Protein AF-0000000080753995 (afdb_homodimer)

Sequence (628 aa):
MHALPASRSLFSRLRYKHLHMLVVLGSSQNLHRASQTLNMSQPAATRMLHEIEEMFGCELFERLPRGMRPTALGQELLLFAESALTRLDRCAEDLAARQQGGYGYLSIGTIMGAAPGLVMDSVAEIKALKPQLRIRIMGDTSDQVIQSLEQSRIDLAIARRNAITDSQRYAFELVGNERLLVVVRSGHPLAQRSQVDPLELVSAWPWILQPQTSPARMALDQALQRLALPAPADIIECNSVYSMQQLIQLTEAIMVLSESALRDYLRMGLVKALPVDLAGKMEPFGLLWRKDEPISREMELFIELIRRRATAAPMHALPASRSLFSRLRYKHLHMLVVLGSSQNLHRASQTLNMSQPAATRMLHEIEEMFGCELFERLPRGMRPTALGQELLLFAESALTRLDRCAEDLAARQQGGYGYLSIGTIMGAAPGLVMDSVAEIKALKPQLRIRIMGDTSDQVIQSLEQSRIDLAIARRNAITDSQRYAFELVGNERLLVVVRSGHPLAQRSQVDPLELVSAWPWILQPQTSPARMALDQALQRLALPAPADIIECNSVYSMQQLIQLTEAIMVLSESALRDYLRMGLVKALPVDLAGKMEPFGLLWRKDEPISREMELFIELIRRRATAAP

Secondary structure (DSSP, 8-state):
----HHHHHHHHH--HHHHHHHHHHHHH--HHHHHHHTT--HHHHHHHHHHHHHHHTS--EEEETTEEEE-HHHHHHHHHHHHHHHHHHHHHHHHHHHHTT---EEEEEE-GGGIIIIIHHHHHHHHHH-TT-EEEEEE--HHHHHHHHHTTS-SEEEE---SGGGSTTEEEEEEE---EEEEEETT-GGGG-S---HHHHHHHS-EEE--TTSHHHHHHHHHHHHTTPPPPSSEEEES-HHHHHHHHTTSS-EEEEEHHHHHHHHHTTSEEE-S-----PPPPEEEEEETTSPPPHHHHHHHHHHHHHHHH--/----HHHHHHHHH--HHHHHHHHHHHHH--HHHHHHHTT--HHHHHHHHHHHHHHHTS--EEEETTEEEE-HHHHHHHHHHHHHHHHHHHHHHHHHHHHTT---EEEEEE-GGGIIIIIHHHHHHHHHH-TT-EEEEEE--HHHHHHHHHTTS-SEEEE---SGGGSTTEEEEEEE---EEEEEETT-GGGG-S---HHHHHHHS-EEE--TTSHHHHHHHHHHHHTTPPPPSSEEEES-HHHHHHHHTTSS-EEEEEHHHHHHHHHTTSEEE-S-----PPPPEEEEEETTSPPPHHHHHHHHHHHHHHHH--

Radius of gyration: 25.36 Å; Cα contacts (8 Å, |Δi|>4): 1164; chains: 2; bounding box: 65×69×58 Å

InterPro domains:
  IPR000847 LysR, HTH, N-terminal domain [PF00126] (17-75)
  IPR000847 LysR, HTH, N-terminal domain [PR00039] (31-42)
  IPR000847 LysR, HTH, N-terminal domain [PR00039] (42-52)
  IPR000847 LysR, HTH, N-terminal domain [PR00039] (52-63)
  IPR000847 LysR, HTH, N-terminal domain [PS50931] (14-71)
  IPR005119 LysR, substrate-binding [PF03466] (103-310)
  IPR036388 Winged helix-like DNA-binding domain superfamily [G3DSA:1.10.10.10] (14-100)
  IPR036390 Winged helix DNA-binding domain superfamily [SSF46785] (13-122)
  IPR050950 HTH-type LysR transcriptional regulators [PTHR30419] (13-311)

Solvent-accessible surface area (backbone atoms only — not comparable to full-atom values): 32456 Å² total; per-residue (Å²): 135,80,73,57,69,66,57,58,53,35,60,74,64,60,48,69,67,55,33,49,49,44,42,42,28,58,73,55,25,17,58,62,57,24,10,56,73,66,73,42,53,51,68,56,40,51,48,49,50,49,50,51,21,56,64,70,71,42,74,32,57,36,84,29,99,88,30,29,21,38,24,24,62,19,45,55,47,30,50,49,25,44,27,48,50,38,45,47,52,46,48,52,50,26,48,53,28,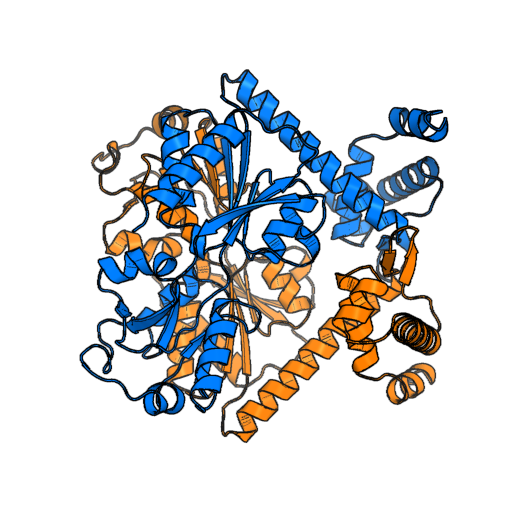38,74,73,70,23,72,24,69,48,33,38,20,28,24,64,63,50,31,52,73,47,46,41,46,38,50,39,50,49,39,72,76,36,58,42,33,33,38,36,40,42,62,40,54,39,68,57,31,51,51,33,43,73,39,47,67,26,64,36,28,38,31,47,84,48,81,76,56,65,38,90,57,38,42,76,42,85,52,48,68,56,53,50,37,41,31,31,20,49,88,33,86,65,59,77,49,84,70,71,59,69,65,50,55,30,71,73,34,39,32,42,36,46,47,74,85,35,61,70,32,43,18,33,52,51,31,31,55,74,67,71,44,71,75,60,72,22,40,36,32,32,72,28,71,62,58,46,60,56,37,34,69,64,40,79,28,37,34,64,46,36,46,50,69,38,44,68,42,48,74,70,51,51,32,35,75,51,82,60,85,51,50,36,76,46,79,51,29,18,44,35,35,56,60,91,50,87,76,50,71,67,54,51,52,50,52,50,45,41,52,56,46,44,70,63,54,130,136,80,72,58,70,67,56,59,55,35,60,74,65,60,47,69,67,55,33,50,50,43,40,43,28,59,73,55,25,18,59,63,58,24,9,58,76,67,72,41,53,52,69,54,41,52,50,49,50,50,50,53,21,57,65,70,70,42,73,34,56,35,82,28,98,88,29,31,20,40,24,24,62,19,44,55,48,30,50,49,24,44,27,50,50,40,45,48,51,46,46,52,48,25,48,53,27,38,73,73,69,23,72,23,69,49,32,37,21,29,23,62,61,50,31,51,72,47,47,40,48,38,50,38,50,49,36,70,78,35,64,37,35,33,36,37,41,42,62,41,54,40,70,58,30,51,49,32,44,73,40,47,68,25,65,36,29,38,31,48,84,48,80,74,57,65,36,89,58,38,44,75,43,84,51,46,68,56,52,51,38,41,30,31,20,49,87,33,84,65,59,77,48,84,71,71,60,69,64,52,54,30,70,74,35,38,33,41,36,45,48,75,87,35,63,71,34,44,20,33,53,50,33,31,54,75,67,72,42,70,76,60,72,22,40,37,34,34,71,29,70,59,58,46,60,55,37,34,69,66,40,79,28,38,35,64,45,36,47,50,68,38,43,68,42,48,75,69,50,50,32,34,75,49,81,57,87,52,51,37,76,44,77,51,29,18,43,34,36,57,59,91,49,87,76,50,72,67,53,50,52,50,52,51,45,41,51,54,48,44,70,64,55,129

Nearest PDB structures (foldseek):
  6g4r-assembly1_B  TM=5.520E-01  e=4.121E-21  Corynebacterium glutamicum
  7d98-assembly1_Q  TM=5.467E-01  e=5.139E-19  Cupriavidus necator
  7dwo-assembly1_A  TM=5.765E-01  e=1.300E-18  Aliivibrio fischeri ES114
  7dwn-assembly1_D  TM=5.979E-01  e=6.908E-18  Aliivibrio fischeri ES114
  6g1b-assembly1_B-2  TM=5.092E-01  e=1.094E-19  Corynebacterium glutamicum

Structure (mmCIF, N/CA/C/O backbone):
data_AF-0000000080753995-model_v1
#
loop_
_entity.id
_entity.type
_entity.pdbx_description
1 polymer 'Transcriptional regulator, LysR family'
#
loop_
_atom_site.group_PDB
_atom_site.id
_atom_site.type_symbol
_atom_site.label_atom_id
_atom_site.label_alt_id
_atom_site.label_comp_id
_atom_site.label_asym_id
_atom_site.label_entity_id
_atom_site.label_seq_id
_atom_site.pdbx_PDB_ins_code
_atom_site.Cartn_x
_atom_site.Cartn_y
_atom_site.Cartn_z
_atom_site.occupancy
_atom_site.B_iso_or_equiv
_atom_site.auth_seq_id
_atom_site.auth_comp_id
_atom_site.auth_asym_id
_atom_site.auth_atom_id
_atom_site.pdbx_PDB_model_num
ATOM 1 N N . MET A 1 1 ? 22.145 40.617 -2.005 1 24.25 1 MET A N 1
ATOM 2 C CA . MET A 1 1 ? 20.91 39.943 -1.615 1 24.25 1 MET A CA 1
ATOM 3 C C . MET A 1 1 ? 20.978 39.479 -0.164 1 24.25 1 MET A C 1
ATOM 5 O O . MET A 1 1 ? 21.768 38.594 0.173 1 24.25 1 MET A O 1
ATOM 9 N N . HIS A 1 2 ? 20.788 40.324 0.88 1 28.3 2 HIS A N 1
ATOM 10 C CA . HIS A 1 2 ? 20.969 40.323 2.327 1 28.3 2 HIS A CA 1
ATOM 11 C C . HIS A 1 2 ? 20.214 39.168 2.976 1 28.3 2 HIS A C 1
ATOM 13 O O . HIS A 1 2 ? 19.006 39.021 2.777 1 28.3 2 HIS A O 1
ATOM 19 N N . ALA A 1 3 ? 20.824 38.071 3.024 1 38.4 3 ALA A N 1
ATOM 20 C CA . ALA A 1 3 ? 20.421 36.944 3.861 1 38.4 3 ALA A CA 1
ATOM 21 C C . ALA A 1 3 ? 19.763 37.426 5.15 1 38.4 3 ALA A C 1
ATOM 23 O O . ALA A 1 3 ? 20.378 38.153 5.935 1 38.4 3 ALA A O 1
ATOM 24 N N . LEU A 1 4 ? 18.433 37.679 5.171 1 39 4 LEU A N 1
ATOM 25 C CA . LEU A 1 4 ? 17.76 38.358 6.273 1 39 4 LEU A CA 1
ATOM 26 C C . LEU A 1 4 ? 18.343 37.928 7.615 1 39 4 LEU A C 1
ATOM 28 O O . LEU A 1 4 ? 18.64 36.748 7.818 1 39 4 LEU A O 1
ATOM 32 N N . PRO A 1 5 ? 18.863 38.685 8.414 1 43.65 5 PRO A N 1
ATOM 33 C CA . PRO A 1 5 ? 19.402 38.532 9.767 1 43.65 5 PRO A CA 1
ATOM 34 C C . PRO A 1 5 ? 18.65 37.486 10.587 1 43.65 5 PRO A C 1
ATOM 36 O O . PRO A 1 5 ? 19.257 36.772 11.389 1 43.65 5 PRO A O 1
ATOM 39 N N . ALA A 1 6 ? 17.395 37.382 10.417 1 48.39 6 ALA A N 1
ATOM 40 C CA . ALA A 1 6 ? 16.477 36.485 11.115 1 48.39 6 ALA A CA 1
ATOM 41 C C . ALA A 1 6 ? 16.743 35.03 10.741 1 48.39 6 ALA A C 1
ATOM 43 O O . ALA A 1 6 ? 16.637 34.137 11.585 1 48.39 6 ALA A O 1
ATOM 44 N N . SER A 1 7 ? 17.235 34.776 9.618 1 50.02 7 SER A N 1
ATOM 45 C CA . SER A 1 7 ? 17.529 33.429 9.142 1 50.02 7 SER A CA 1
ATOM 46 C C . SER A 1 7 ? 18.752 32.849 9.845 1 50.02 7 SER A C 1
ATOM 48 O O . SER A 1 7 ? 18.773 31.666 10.192 1 50.02 7 SER A O 1
ATOM 50 N N . ARG A 1 8 ? 19.858 33.717 10.064 1 48.07 8 ARG A N 1
ATOM 51 C CA . ARG A 1 8 ? 21.071 33.25 10.728 1 48.07 8 ARG A CA 1
ATOM 52 C C . ARG A 1 8 ? 20.787 32.857 12.174 1 48.07 8 ARG A C 1
ATOM 54 O O . ARG A 1 8 ? 21.329 31.868 12.672 1 48.07 8 ARG A O 1
ATOM 61 N N . SER A 1 9 ? 19.973 33.756 12.784 1 52.81 9 SER A N 1
ATOM 62 C CA . SER A 1 9 ? 19.611 33.452 14.165 1 52.81 9 SER A CA 1
ATOM 63 C C . SER A 1 9 ? 18.803 32.161 14.252 1 52.81 9 SER A C 1
ATOM 65 O O . SER A 1 9 ? 19.031 31.339 15.142 1 52.81 9 SER A O 1
ATOM 67 N N . LEU A 1 10 ? 18.019 31.977 13.243 1 58.96 10 LEU A N 1
ATOM 68 C CA . LEU A 1 10 ? 17.237 30.748 13.183 1 58.96 10 LEU A CA 1
A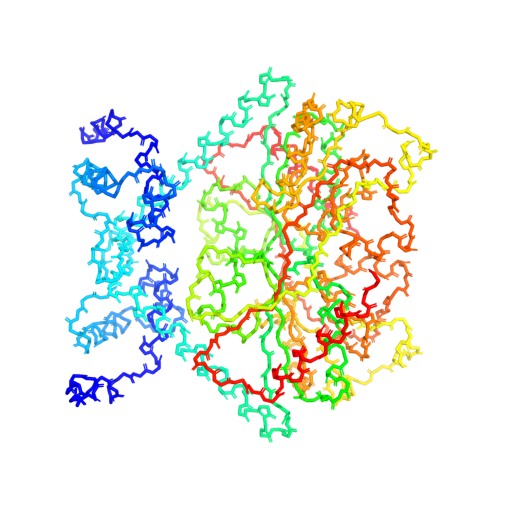TOM 69 C C . LEU A 1 10 ? 18.145 29.533 13.026 1 58.96 10 LEU A C 1
ATOM 71 O O . LEU A 1 10 ? 17.92 28.499 13.659 1 58.96 10 LEU A O 1
ATOM 75 N N . PHE A 1 11 ? 19.147 29.801 12.23 1 55.07 11 PHE A N 1
ATOM 76 C CA . PHE A 1 11 ? 20.061 28.705 11.933 1 55.07 11 PHE A CA 1
ATOM 77 C C . PHE A 1 11 ? 20.809 28.269 13.187 1 55.07 11 PHE A C 1
ATOM 79 O O . PHE A 1 11 ? 21.095 27.083 13.365 1 55.07 11 PHE A O 1
ATOM 86 N N . SER A 1 12 ? 21.077 29.243 14.063 1 58.72 12 SER A N 1
ATOM 87 C CA . SER A 1 12 ? 21.868 28.91 15.244 1 58.72 12 SER A CA 1
ATOM 88 C C . SER A 1 12 ? 20.992 28.338 16.353 1 58.72 12 SER A C 1
ATOM 90 O O . SER A 1 12 ? 21.477 27.608 17.22 1 58.72 12 SER A O 1
ATOM 92 N N . ARG A 1 13 ? 19.771 28.583 16.252 1 67.6 13 ARG A N 1
ATOM 93 C CA . ARG A 1 13 ? 18.912 28.226 17.377 1 67.6 13 ARG A CA 1
ATOM 94 C C . ARG A 1 13 ? 18.085 26.984 17.062 1 67.6 13 ARG A C 1
ATOM 96 O O . ARG A 1 13 ? 17.689 26.249 17.969 1 67.6 13 ARG A O 1
ATOM 103 N N . LEU A 1 14 ? 17.899 26.824 15.784 1 73.43 14 LEU A N 1
ATOM 104 C CA . LEU A 1 14 ? 17.049 25.702 15.4 1 73.43 14 LEU A CA 1
ATOM 105 C C . LEU A 1 14 ? 17.808 24.384 15.506 1 73.43 14 LEU A C 1
ATOM 107 O O . LEU A 1 14 ? 18.903 24.247 14.955 1 73.43 14 LEU A O 1
ATOM 111 N N . ARG A 1 15 ? 17.274 23.478 16.402 1 76.29 15 ARG A N 1
ATOM 112 C CA . ARG A 1 15 ? 17.848 22.149 16.591 1 76.29 15 ARG A CA 1
ATOM 113 C C . ARG A 1 15 ? 16.977 21.079 15.943 1 76.29 15 ARG A C 1
ATOM 115 O O . ARG A 1 15 ? 15.782 21.291 15.725 1 76.29 15 ARG A O 1
ATOM 122 N N . TYR A 1 16 ? 17.546 19.985 15.632 1 78.62 16 TYR A N 1
ATOM 123 C CA . TYR A 1 16 ? 16.833 18.891 14.983 1 78.62 16 TYR A CA 1
ATOM 124 C C . TYR A 1 16 ? 15.695 18.384 15.86 1 78.62 16 TYR A C 1
ATOM 126 O O . TYR A 1 16 ? 14.652 17.963 15.354 1 78.62 16 TYR A O 1
ATOM 134 N N . LYS A 1 17 ? 15.905 18.465 17.145 1 81.84 17 LYS A N 1
ATOM 135 C CA . LYS A 1 17 ? 14.846 18.043 18.057 1 81.84 17 LYS A CA 1
ATOM 136 C C . LYS A 1 17 ? 13.599 18.906 17.888 1 81.84 17 LYS A C 1
ATOM 138 O O . LYS A 1 17 ? 12.478 18.435 18.093 1 81.84 17 LYS A O 1
ATOM 143 N N . HIS A 1 18 ? 13.822 20.204 17.508 1 83.32 18 HIS A N 1
ATOM 144 C CA . HIS A 1 18 ? 12.695 21.085 17.224 1 83.32 18 HIS A CA 1
ATOM 145 C C . HIS A 1 18 ? 11.898 20.589 16.022 1 83.32 18 HIS A C 1
ATOM 147 O O . HIS A 1 18 ? 10.665 20.557 16.059 1 83.32 18 HIS A O 1
ATOM 153 N N . LEU A 1 19 ? 12.669 20.207 15.005 1 82.32 19 LEU A N 1
ATOM 154 C CA . LEU A 1 19 ? 12.029 19.715 13.79 1 82.32 19 LEU A CA 1
ATOM 155 C C . LEU A 1 19 ? 11.298 18.403 14.054 1 82.32 19 LEU A C 1
ATOM 157 O O . LEU A 1 19 ? 10.189 18.195 13.557 1 82.32 19 LEU A O 1
ATOM 161 N N . HIS A 1 20 ? 11.949 17.577 14.81 1 85.6 20 HIS A N 1
ATOM 162 C CA . HIS A 1 20 ? 11.313 16.321 15.195 1 85.6 20 HIS A CA 1
ATOM 163 C C . HIS A 1 20 ? 10.015 16.571 15.954 1 85.6 20 HIS A C 1
ATOM 165 O O . HIS A 1 20 ? 9.01 15.899 15.712 1 85.6 20 HIS A O 1
ATOM 171 N N . MET A 1 21 ? 10.039 17.477 16.853 1 86.27 21 MET A N 1
ATOM 172 C CA . MET A 1 21 ? 8.852 17.838 17.624 1 86.27 21 MET A CA 1
ATOM 173 C C . MET A 1 21 ? 7.724 18.292 16.704 1 86.27 21 MET A C 1
ATOM 175 O O . MET A 1 21 ? 6.572 17.894 16.884 1 86.27 21 MET A O 1
ATOM 179 N N . LEU A 1 22 ? 8.053 19.083 15.746 1 86.48 22 LEU A N 1
ATOM 180 C CA . LEU A 1 22 ? 7.058 19.598 14.812 1 86.48 22 LEU A CA 1
ATOM 181 C C . LEU A 1 22 ? 6.413 18.464 14.023 1 86.48 22 LEU A C 1
ATOM 183 O O . LEU A 1 22 ? 5.19 18.426 13.868 1 86.48 22 LEU A O 1
ATOM 187 N N . VAL A 1 23 ? 7.229 17.577 13.572 1 84.86 23 VAL A N 1
ATOM 188 C CA . VAL A 1 23 ? 6.733 16.487 12.738 1 84.86 23 VAL A CA 1
ATOM 189 C C . VAL A 1 23 ? 5.852 15.559 13.572 1 84.86 23 VAL A C 1
ATOM 191 O O . VAL A 1 23 ? 4.771 15.16 13.133 1 84.86 23 VAL A O 1
ATOM 194 N N . VAL A 1 24 ? 6.284 15.245 14.764 1 84.02 24 VAL A N 1
ATOM 195 C CA . VAL A 1 24 ? 5.521 14.375 15.653 1 84.02 24 VAL A CA 1
ATOM 196 C C . VAL A 1 24 ? 4.202 15.046 16.028 1 84.02 24 VAL A C 1
ATOM 198 O O . VAL A 1 24 ? 3.147 14.407 16.015 1 84.02 24 VAL A O 1
ATOM 201 N N . LEU A 1 25 ? 4.33 16.284 16.338 1 85.41 25 LEU A N 1
ATOM 202 C CA . LEU A 1 25 ? 3.128 17.026 16.702 1 85.41 25 LEU A CA 1
ATOM 203 C C . LEU A 1 25 ? 2.183 17.15 15.511 1 85.41 25 LEU A C 1
ATOM 205 O O . LEU A 1 25 ? 0.964 17.057 15.669 1 85.41 25 LEU A O 1
ATOM 209 N N . GLY A 1 26 ? 2.741 17.356 14.363 1 81.75 26 GLY A N 1
ATOM 210 C CA . GLY A 1 26 ? 1.926 17.43 13.161 1 81.75 26 GLY A CA 1
ATOM 211 C C . GLY A 1 26 ? 1.157 16.152 12.882 1 81.75 26 GLY A C 1
ATOM 212 O O . GLY A 1 26 ? -0 16.198 12.46 1 81.75 26 GLY A O 1
ATOM 213 N N . SER A 1 27 ? 1.79 15.137 13.111 1 74.13 27 SER A N 1
ATOM 214 C CA . SER A 1 27 ? 1.193 13.828 12.862 1 74.13 27 SER A CA 1
ATOM 215 C C . SER A 1 27 ? 0.197 13.458 13.956 1 74.13 27 SER A C 1
ATOM 217 O O . SER A 1 27 ? -0.879 12.928 13.67 1 74.13 27 SER A O 1
ATOM 219 N N . SER A 1 28 ? 0.55 13.746 15.221 1 73.19 28 SER A N 1
ATOM 220 C CA . SER A 1 28 ? -0.273 13.343 16.356 1 73.19 28 SER A CA 1
ATOM 221 C C . SER A 1 28 ? -1.378 14.359 16.626 1 73.19 28 SER A C 1
ATOM 223 O O . SER A 1 28 ? -2.389 14.033 17.252 1 73.19 28 SER A O 1
ATOM 225 N N . GLN A 1 29 ? -1.123 15.541 16.266 1 76.86 29 GLN A N 1
ATOM 226 C CA . GLN A 1 29 ? -2.003 16.682 16.493 1 76.86 29 GLN A CA 1
ATOM 227 C C . GLN A 1 29 ? -2.418 16.773 17.959 1 76.86 29 GLN A C 1
ATOM 229 O O . GLN A 1 29 ? -3.544 17.17 18.267 1 76.86 29 GLN A O 1
ATOM 234 N N . ASN A 1 30 ? -1.661 16.243 18.759 1 79.97 30 ASN A N 1
ATOM 235 C CA . ASN A 1 30 ? -1.856 16.206 20.204 1 79.97 30 ASN A CA 1
ATOM 236 C C . ASN A 1 30 ? -0.53 16.317 20.951 1 79.97 30 ASN A C 1
ATOM 238 O O . ASN A 1 30 ? 0.344 15.461 20.804 1 79.97 30 ASN A O 1
ATOM 242 N N . LEU A 1 31 ? -0.505 17.366 21.789 1 85.44 31 LEU A N 1
ATOM 243 C CA . LEU A 1 31 ? 0.759 17.664 22.454 1 85.44 31 LEU A CA 1
ATOM 244 C C . LEU A 1 31 ? 1.121 16.566 23.449 1 85.44 31 LEU A C 1
ATOM 246 O O . LEU A 1 31 ? 2.298 16.24 23.619 1 85.44 31 LEU A O 1
ATOM 250 N N . HIS A 1 32 ? 0.055 16.039 24.062 1 82.56 32 HIS A N 1
ATOM 251 C CA . HIS A 1 32 ? 0.327 14.965 25.012 1 82.56 32 HIS A CA 1
ATOM 252 C C . HIS A 1 32 ? 0.861 13.725 24.303 1 82.56 32 HIS A C 1
ATOM 254 O O . HIS A 1 32 ? 1.841 13.124 24.749 1 82.56 32 HIS A O 1
ATOM 260 N N . ARG A 1 33 ? 0.248 13.448 23.253 1 79.62 33 ARG A N 1
ATOM 261 C CA . ARG A 1 33 ? 0.696 12.298 22.474 1 79.62 33 ARG A CA 1
ATOM 262 C C . ARG A 1 33 ? 2.092 12.533 21.905 1 79.62 33 ARG A C 1
ATOM 264 O O . ARG A 1 33 ? 2.921 11.621 21.885 1 79.62 33 ARG A O 1
ATOM 271 N N . ALA A 1 34 ? 2.273 13.71 21.426 1 84.68 34 ALA A N 1
ATOM 272 C CA . ALA A 1 34 ? 3.59 14.067 20.903 1 84.68 34 ALA A CA 1
ATOM 273 C C . ALA A 1 34 ? 4.661 13.942 21.982 1 84.68 34 ALA A C 1
ATOM 275 O O . ALA A 1 34 ? 5.758 13.441 21.722 1 84.68 34 ALA A O 1
ATOM 276 N N . SER A 1 35 ? 4.332 14.398 23.161 1 88.26 35 SER A N 1
ATOM 277 C CA . SER A 1 35 ? 5.288 14.33 24.261 1 88.26 35 SER A CA 1
ATOM 278 C C . SER A 1 35 ? 5.635 12.885 24.604 1 88.26 35 SER A C 1
ATOM 280 O O . SER A 1 35 ? 6.794 12.567 24.878 1 88.26 35 SER A O 1
ATOM 282 N N . GLN A 1 36 ? 4.66 12.021 24.499 1 79.86 36 GLN A N 1
ATOM 283 C CA . GLN A 1 36 ? 4.89 10.604 24.762 1 79.86 36 GLN A CA 1
ATOM 284 C C . GLN A 1 36 ? 5.801 9.989 23.704 1 79.86 36 GLN A C 1
ATOM 286 O O . GLN A 1 36 ? 6.74 9.261 24.033 1 79.86 36 GLN A O 1
ATOM 291 N N . THR A 1 37 ? 5.527 10.418 22.514 1 76 37 THR A N 1
ATOM 292 C CA . THR A 1 37 ? 6.309 9.898 21.398 1 76 37 THR A CA 1
ATOM 293 C C . THR A 1 37 ? 7.759 10.366 21.489 1 76 37 THR A C 1
ATOM 295 O O . THR A 1 37 ? 8.679 9.628 21.132 1 76 37 THR A O 1
ATOM 298 N N . LEU A 1 38 ? 7.923 11.545 22.027 1 80.85 38 LEU A N 1
ATOM 299 C CA . LEU A 1 38 ? 9.248 12.15 22.099 1 80.85 38 LEU A CA 1
ATOM 300 C C . LEU A 1 38 ? 9.905 11.862 23.444 1 80.85 38 LEU A C 1
ATOM 302 O O . LEU A 1 38 ? 11.003 12.351 23.721 1 80.85 38 LEU A O 1
ATOM 306 N N . ASN A 1 39 ? 9.173 11.05 24.274 1 81.72 39 ASN A N 1
ATOM 307 C CA . ASN A 1 39 ? 9.673 10.711 25.602 1 81.72 39 ASN A CA 1
ATOM 308 C C . ASN A 1 39 ? 10.014 11.96 26.408 1 81.72 39 ASN A C 1
ATOM 310 O O . ASN A 1 39 ? 11.107 12.064 26.968 1 81.72 39 ASN A O 1
ATOM 314 N N . MET A 1 40 ? 9.163 12.892 26.365 1 85.59 40 MET A N 1
ATOM 315 C CA . MET A 1 40 ? 9.281 14.122 27.144 1 85.59 40 MET A CA 1
ATOM 316 C C . MET A 1 40 ? 7.987 14.416 27.896 1 85.59 40 MET A C 1
ATOM 318 O O . MET A 1 40 ? 6.932 13.874 27.56 1 85.59 40 MET A O 1
ATO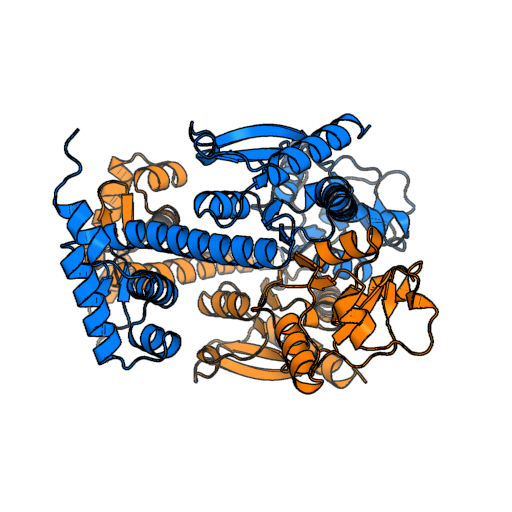M 322 N N . SER A 1 41 ? 8.165 15.113 29.03 1 88.08 41 SER A N 1
ATOM 323 C CA . SER A 1 41 ? 6.965 15.555 29.732 1 88.08 41 SER A CA 1
ATOM 324 C C . SER A 1 41 ? 6.164 16.544 28.89 1 88.08 41 SER A C 1
ATOM 326 O O . SER A 1 41 ? 6.712 17.193 27.997 1 88.08 41 SER A O 1
ATOM 328 N N . GLN A 1 42 ? 4.937 16.558 29.183 1 87.98 42 GLN A N 1
ATOM 329 C CA . GLN A 1 42 ? 4.072 17.464 28.434 1 87.98 42 GLN A CA 1
ATOM 330 C C . GLN A 1 42 ? 4.499 18.916 28.626 1 87.98 42 GLN A C 1
ATOM 332 O O . GLN A 1 42 ? 4.534 19.69 27.667 1 87.98 42 GLN A O 1
ATOM 337 N N . PRO A 1 43 ? 4.935 19.385 29.822 1 90.49 43 PRO A N 1
ATOM 338 C CA . PRO A 1 43 ? 5.427 20.758 29.954 1 90.49 43 PRO A CA 1
ATOM 339 C C . PRO A 1 43 ? 6.685 21.016 29.127 1 90.49 43 PRO A C 1
ATOM 341 O O . PRO A 1 43 ? 6.842 22.099 28.559 1 90.49 43 PRO A O 1
ATOM 344 N N . ALA A 1 44 ? 7.513 20.024 29.069 1 89.96 44 ALA A N 1
ATOM 345 C CA . ALA A 1 44 ? 8.725 20.147 28.262 1 89.96 44 ALA A CA 1
ATOM 346 C C . ALA A 1 44 ? 8.385 20.285 26.781 1 89.96 44 ALA A C 1
ATOM 348 O O . ALA A 1 44 ? 8.988 21.095 26.072 1 89.96 44 ALA A O 1
ATOM 349 N N . ALA A 1 45 ? 7.431 19.464 26.368 1 90.62 45 ALA A N 1
ATOM 350 C CA . ALA A 1 45 ? 6.982 19.543 24.98 1 90.62 45 ALA A CA 1
ATOM 351 C C . ALA A 1 45 ? 6.35 20.9 24.685 1 90.62 45 ALA A C 1
ATOM 353 O O . ALA A 1 45 ? 6.557 21.468 23.61 1 90.62 45 ALA A O 1
ATOM 354 N N . THR A 1 46 ? 5.584 21.413 25.615 1 90.34 46 THR A N 1
ATOM 355 C CA . THR A 1 46 ? 4.946 22.716 25.467 1 90.34 46 THR A CA 1
ATOM 356 C C . THR A 1 46 ? 5.992 23.822 25.367 1 90.34 46 THR A C 1
ATOM 358 O O . THR A 1 46 ? 5.888 24.707 24.514 1 90.34 46 THR A O 1
ATOM 361 N N . ARG A 1 47 ? 6.966 23.724 26.201 1 90.93 47 ARG A N 1
ATOM 362 C CA . ARG A 1 47 ? 8.046 24.706 26.194 1 90.93 47 ARG A CA 1
ATOM 363 C C . ARG A 1 47 ? 8.808 24.672 24.873 1 90.93 47 ARG A C 1
ATOM 365 O O . ARG A 1 47 ? 9.18 25.719 24.338 1 90.93 47 ARG A O 1
ATOM 372 N N . MET A 1 48 ? 9.053 23.499 24.458 1 89.74 48 MET A N 1
ATOM 373 C CA . MET A 1 48 ? 9.781 23.343 23.202 1 89.74 48 MET A CA 1
ATOM 374 C C . MET A 1 48 ? 8.996 23.942 22.04 1 89.74 48 MET A C 1
ATOM 376 O O . MET A 1 48 ? 9.569 24.608 21.176 1 89.74 48 MET A O 1
ATOM 380 N N . LEU A 1 49 ? 7.765 23.638 22.04 1 90.73 49 LEU A N 1
ATOM 381 C CA . LEU A 1 49 ? 6.931 24.211 20.99 1 90.73 49 LEU A CA 1
ATOM 382 C C . LEU A 1 49 ? 6.966 25.734 21.038 1 90.73 49 LEU A C 1
ATOM 384 O O . LEU A 1 49 ? 7.071 26.39 19.999 1 90.73 49 LEU A O 1
ATOM 388 N N . HIS A 1 50 ? 6.88 26.29 22.185 1 90.17 50 HIS A N 1
ATOM 389 C CA . HIS A 1 50 ? 6.932 27.738 22.348 1 90.17 50 HIS A CA 1
ATOM 390 C C . HIS A 1 50 ? 8.269 28.298 21.875 1 90.17 50 HIS A C 1
ATOM 392 O O . HIS A 1 50 ? 8.317 29.364 21.257 1 90.17 50 HIS A O 1
ATOM 398 N N . GLU A 1 51 ? 9.29 27.586 22.208 1 86.27 51 GLU A N 1
ATOM 399 C CA . GLU A 1 51 ? 10.622 27.981 21.759 1 86.27 51 GLU A CA 1
ATOM 400 C C . GLU A 1 51 ? 10.696 28.041 20.236 1 86.27 51 GLU A C 1
ATOM 402 O O . GLU A 1 51 ? 11.253 28.985 19.673 1 86.27 51 GLU A O 1
ATOM 407 N N . ILE A 1 52 ? 10.184 27.048 19.596 1 86.52 52 ILE A N 1
ATOM 408 C CA . ILE A 1 52 ? 10.188 26.986 18.139 1 86.52 52 ILE A CA 1
ATOM 409 C C . ILE A 1 52 ? 9.374 28.146 17.571 1 86.52 52 ILE A C 1
ATOM 411 O O . ILE A 1 52 ? 9.813 28.822 16.636 1 86.52 52 ILE A O 1
ATOM 415 N N . GLU A 1 53 ? 8.218 28.317 18.181 1 87.65 53 GLU A N 1
ATOM 416 C CA . GLU A 1 53 ? 7.344 29.388 17.713 1 87.65 53 GLU A CA 1
ATOM 417 C C . GLU A 1 53 ? 7.991 30.756 17.913 1 87.65 53 GLU A C 1
ATOM 419 O O . GLU A 1 53 ? 7.863 31.639 17.062 1 87.65 53 GLU A O 1
ATOM 424 N N . GLU A 1 54 ? 8.718 30.912 18.945 1 82.61 54 GLU A N 1
ATOM 425 C CA . GLU A 1 54 ? 9.45 32.147 19.207 1 82.61 54 GLU A CA 1
ATOM 426 C C . GLU A 1 54 ? 10.56 32.358 18.181 1 82.61 54 GLU A C 1
ATOM 428 O O . GLU A 1 54 ? 10.789 33.482 17.729 1 82.61 54 GLU A O 1
ATOM 433 N N . MET A 1 55 ? 11.224 31.329 17.867 1 78.55 55 MET A N 1
ATOM 434 C CA . MET A 1 55 ? 12.319 31.402 16.904 1 78.55 55 MET A CA 1
ATOM 435 C C . MET A 1 55 ? 11.815 31.866 15.541 1 78.55 55 MET A C 1
ATOM 437 O O . MET A 1 55 ? 12.495 32.626 14.85 1 78.55 55 MET A O 1
ATOM 441 N N . PHE A 1 56 ? 10.657 31.388 15.252 1 77.48 56 PHE A N 1
ATOM 442 C CA . PHE A 1 56 ? 10.115 31.703 13.935 1 77.48 56 PHE A CA 1
ATOM 443 C C . PHE A 1 56 ? 9.195 32.915 14.003 1 77.48 56 PHE A C 1
ATOM 445 O O . PHE A 1 56 ? 8.778 33.444 12.971 1 77.48 56 PHE A O 1
ATOM 452 N N . GLY A 1 57 ? 8.907 33.345 15.226 1 76.83 57 GLY A N 1
ATOM 453 C CA . GLY A 1 57 ? 8.112 34.543 15.449 1 76.83 57 GLY A CA 1
ATOM 454 C C . GLY A 1 57 ? 6.646 34.359 15.103 1 76.83 57 GLY A C 1
ATOM 455 O O . GLY A 1 57 ? 5.973 35.312 14.705 1 76.83 57 GLY A O 1
ATOM 456 N N . CYS A 1 58 ? 6.238 33.127 15.068 1 78.18 58 CYS A N 1
ATOM 457 C CA . CYS A 1 58 ? 4.842 32.863 14.737 1 78.18 58 CYS A CA 1
ATOM 458 C C . CYS A 1 58 ? 4.333 31.626 15.467 1 78.18 58 CYS A C 1
ATOM 460 O O . CYS A 1 58 ? 5.124 30.794 15.915 1 78.18 58 CYS A O 1
ATOM 462 N N . GLU A 1 59 ? 3.06 31.558 15.644 1 85.28 59 GLU A N 1
ATOM 463 C CA . GLU A 1 59 ? 2.424 30.348 16.157 1 85.28 59 GLU A CA 1
ATOM 464 C C . GLU A 1 59 ? 2.338 29.271 15.08 1 85.28 59 GLU A C 1
ATOM 466 O O . GLU A 1 59 ? 1.875 29.532 13.968 1 85.28 59 GLU A O 1
ATOM 471 N N . LEU A 1 60 ? 2.843 28.104 15.484 1 85.77 60 LEU A N 1
ATOM 472 C CA . LEU A 1 60 ? 2.915 27.026 14.504 1 85.77 60 LEU A CA 1
ATOM 473 C C . LEU A 1 60 ? 1.726 26.082 14.646 1 85.77 60 LEU A C 1
ATOM 475 O O . LEU A 1 60 ? 1.374 25.373 13.7 1 85.77 60 LEU A O 1
ATOM 479 N N . PHE A 1 61 ? 1.258 26.04 15.952 1 88.33 61 PHE A N 1
ATOM 480 C CA . PHE A 1 61 ? 0.117 25.174 16.226 1 88.33 61 PHE A CA 1
ATOM 481 C C . PHE A 1 61 ? -0.972 25.933 16.973 1 88.33 61 PHE A C 1
ATOM 483 O O . PHE A 1 61 ? -0.679 26.743 17.855 1 88.33 61 PHE A O 1
ATOM 490 N N . GLU A 1 62 ? -2.11 25.711 16.574 1 82.68 62 GLU A N 1
ATOM 491 C CA . GLU A 1 62 ? -3.25 26.264 17.299 1 82.68 62 GLU A CA 1
ATOM 492 C C . GLU A 1 62 ? -3.839 25.24 18.265 1 82.68 62 GLU A C 1
ATOM 494 O O . GLU A 1 62 ? -3.932 24.054 17.941 1 82.68 62 GLU A O 1
ATOM 499 N N . ARG A 1 63 ? -4.083 25.685 19.475 1 77.93 63 ARG A N 1
ATOM 500 C CA . ARG A 1 63 ? -4.633 24.815 20.51 1 77.93 63 ARG A CA 1
ATOM 501 C C . ARG A 1 63 ? -6.139 24.646 20.34 1 77.93 63 ARG A C 1
ATOM 503 O O . ARG A 1 63 ? -6.859 25.625 20.133 1 77.93 63 ARG A O 1
ATOM 510 N N . LEU A 1 64 ? -6.547 23.443 20.172 1 72.36 64 LEU A N 1
ATOM 511 C CA . LEU A 1 64 ? -7.956 23.073 20.084 1 72.36 64 LEU A CA 1
ATOM 512 C C . LEU A 1 64 ? -8.401 22.33 21.339 1 72.36 64 LEU A C 1
ATOM 514 O O . LEU A 1 64 ? -7.567 21.882 22.13 1 72.36 64 LEU A O 1
ATOM 518 N N . PRO A 1 65 ? -9.733 22.302 21.66 1 63.47 65 PRO A N 1
ATOM 519 C CA . PRO A 1 65 ? -10.184 21.603 22.865 1 63.47 65 PRO A CA 1
ATOM 520 C C . PRO A 1 65 ? -9.629 20.184 22.968 1 63.47 65 PRO A C 1
ATOM 522 O O . PRO A 1 65 ? -9.315 19.718 24.066 1 63.47 65 PRO A O 1
ATOM 525 N N . ARG A 1 66 ? -9.611 19.55 21.861 1 63.46 66 ARG A N 1
ATOM 526 C CA . ARG A 1 66 ? -9.078 18.192 21.894 1 63.46 66 ARG A CA 1
ATOM 527 C C . ARG A 1 66 ? -7.846 18.066 21.003 1 63.46 66 ARG A C 1
ATOM 529 O O . ARG A 1 66 ? -7.903 17.445 19.94 1 63.46 66 ARG A O 1
ATOM 536 N N . GLY A 1 67 ? -6.837 18.851 21.283 1 75.26 67 GLY A N 1
ATOM 537 C CA . GLY A 1 67 ? -5.558 18.646 20.623 1 75.26 67 GLY A CA 1
ATOM 538 C C . GLY A 1 67 ? -5.013 19.904 19.974 1 75.26 67 GLY A C 1
ATOM 539 O O . GLY A 1 67 ? -5.293 21.015 20.429 1 75.26 67 GLY A O 1
ATOM 540 N N . MET A 1 68 ? -3.927 19.703 19.129 1 81.21 68 MET A N 1
ATOM 541 C CA . MET A 1 68 ? -3.284 20.824 18.449 1 81.21 68 MET A CA 1
ATOM 542 C C . MET A 1 68 ? -3.204 20.575 16.947 1 81.21 68 MET A C 1
ATOM 544 O O . MET A 1 68 ? -3.147 19.425 16.506 1 81.21 68 MET A O 1
ATOM 548 N N . ARG A 1 69 ? -3.353 21.564 16.183 1 79.45 69 ARG A N 1
ATOM 549 C CA . ARG A 1 69 ? -3.223 21.471 14.732 1 79.45 69 ARG A CA 1
ATOM 550 C C . ARG A 1 69 ? -2.234 22.504 14.203 1 79.45 69 ARG A C 1
ATOM 552 O O . ARG A 1 69 ? -2.196 23.638 14.684 1 79.45 69 ARG A O 1
ATOM 559 N N . PRO A 1 70 ? -1.477 22.139 13.189 1 79.61 70 PRO A N 1
ATOM 560 C CA . PRO A 1 70 ? -0.529 23.109 12.637 1 79.61 70 PRO A CA 1
ATOM 561 C C . PRO A 1 70 ? -1.22 24.284 11.948 1 79.61 70 PRO A C 1
ATOM 563 O O . PRO A 1 70 ? -2.257 24.103 11.303 1 79.61 70 PRO A O 1
ATOM 566 N N . THR A 1 71 ? -0.772 25.518 12.144 1 76.34 71 THR A N 1
ATOM 567 C CA . THR A 1 71 ? -1.162 26.691 11.37 1 76.34 71 THR A CA 1
ATOM 568 C C . THR A 1 71 ? -0.646 26.59 9.938 1 76.34 71 THR A C 1
ATOM 570 O O . THR A 1 71 ? 0.038 25.627 9.585 1 76.34 71 THR A O 1
ATOM 573 N N . ALA A 1 72 ? -0.904 27.552 9.093 1 66.53 72 ALA A N 1
ATOM 574 C CA . ALA A 1 72 ? -0.37 27.58 7.734 1 66.53 72 ALA A CA 1
ATOM 575 C C . ALA A 1 72 ? 1.155 27.613 7.745 1 66.53 72 ALA A C 1
ATOM 577 O O . ALA A 1 72 ? 1.804 26.879 6.995 1 66.53 72 ALA A O 1
ATOM 578 N N . LEU A 1 73 ? 1.568 28.505 8.508 1 73.05 73 LEU A N 1
ATOM 579 C CA . LEU A 1 73 ? 3.016 28.581 8.667 1 73.05 73 LEU A CA 1
ATOM 580 C C . LEU A 1 73 ? 3.558 27.314 9.321 1 73.05 73 LEU A C 1
ATOM 582 O O . LEU A 1 73 ? 4.66 26.865 8.995 1 73.05 73 LEU A O 1
ATOM 586 N N . GLY A 1 74 ? 2.688 26.754 10.2 1 80.62 74 GLY A N 1
ATOM 587 C CA . GLY A 1 74 ? 3.065 25.486 10.805 1 80.62 74 GLY A CA 1
ATOM 588 C C . GLY A 1 74 ? 3.188 24.358 9.799 1 80.62 74 GLY A C 1
ATOM 589 O O . GLY A 1 74 ? 4.123 23.557 9.868 1 80.62 74 GLY A O 1
ATOM 590 N N . GLN A 1 75 ? 2.356 24.339 8.855 1 72.7 75 GLN A N 1
ATOM 591 C CA . GLN A 1 75 ? 2.391 23.312 7.819 1 72.7 75 GLN A CA 1
ATOM 592 C C . GLN A 1 75 ? 3.634 23.455 6.945 1 72.7 75 GLN A C 1
ATOM 594 O O . GLN A 1 75 ? 4.271 22.46 6.595 1 72.7 75 GLN A O 1
ATOM 599 N N . GLU A 1 76 ? 3.9 24.676 6.512 1 72 76 GLU A N 1
ATOM 600 C CA . GLU A 1 76 ? 5.115 24.92 5.739 1 72 76 GLU A CA 1
ATOM 601 C C . GLU A 1 76 ? 6.356 24.474 6.507 1 72 76 GLU A C 1
ATOM 603 O O . GLU A 1 76 ? 7.259 23.859 5.935 1 72 76 GLU A O 1
ATOM 608 N N . LEU A 1 77 ? 6.284 24.827 7.728 1 78.57 77 LEU A N 1
ATOM 609 C CA . LEU A 1 77 ? 7.437 24.45 8.538 1 78.57 77 LEU A CA 1
ATOM 610 C C . LEU A 1 77 ? 7.479 22.941 8.754 1 78.57 77 LEU A C 1
ATOM 612 O O . LEU A 1 77 ? 8.558 22.35 8.837 1 78.57 77 LEU A O 1
ATOM 616 N N . LEU A 1 78 ? 6.229 22.401 8.785 1 80.9 78 LEU A N 1
ATOM 617 C CA . LEU A 1 78 ? 6.165 20.949 8.906 1 80.9 78 LEU A CA 1
ATOM 618 C C . LEU A 1 78 ? 6.758 20.274 7.673 1 80.9 78 LEU A C 1
ATOM 620 O O . LEU A 1 78 ? 7.529 19.32 7.794 1 80.9 78 LEU A O 1
ATOM 624 N N . LEU A 1 79 ? 6.451 20.787 6.532 1 71.29 79 LEU A N 1
ATOM 625 C CA . LEU A 1 79 ? 7 20.246 5.293 1 71.29 79 LEU A CA 1
ATOM 626 C C . LEU A 1 79 ? 8.517 20.401 5.257 1 71.29 79 LEU A C 1
ATOM 628 O O . LEU A 1 79 ? 9.231 19.476 4.863 1 71.29 79 LEU A O 1
ATOM 632 N N . PHE A 1 80 ? 8.924 21.584 5.668 1 73.1 80 PHE A N 1
ATOM 633 C CA . PHE A 1 80 ? 10.357 21.831 5.774 1 73.1 80 PHE A CA 1
ATOM 634 C C . PHE A 1 80 ? 11 20.872 6.769 1 73.1 80 PHE A C 1
ATOM 636 O O . PHE A 1 80 ? 12.05 20.291 6.489 1 73.1 80 PHE A O 1
ATOM 643 N N . ALA A 1 81 ? 10.28 20.75 7.903 1 81.84 81 ALA A N 1
ATOM 644 C CA . ALA A 1 81 ? 10.816 19.894 8.958 1 81.84 81 ALA A CA 1
ATOM 645 C C . ALA A 1 81 ? 10.904 18.443 8.495 1 81.84 81 ALA A C 1
ATOM 647 O O . ALA A 1 81 ? 11.922 17.779 8.703 1 81.84 81 ALA A O 1
ATOM 648 N N . GLU A 1 82 ? 9.907 18.057 7.809 1 78.08 82 GLU A N 1
ATOM 649 C CA . GLU A 1 82 ? 9.891 16.69 7.299 1 78.08 82 GLU A CA 1
ATOM 650 C C . GLU A 1 82 ? 11.01 16.465 6.286 1 78.08 82 GLU A C 1
ATOM 652 O O . GLU A 1 82 ? 11.737 15.473 6.367 1 78.08 82 GLU A O 1
ATOM 657 N N . SER A 1 83 ? 11.118 17.412 5.421 1 74.94 83 SER A N 1
ATOM 658 C CA . SER A 1 83 ? 12.156 17.323 4.398 1 74.94 83 SER A CA 1
ATOM 659 C C . SER A 1 83 ? 13.548 17.363 5.019 1 74.94 83 SER A C 1
ATOM 661 O O . SER A 1 83 ? 14.421 16.573 4.651 1 74.94 83 SER A O 1
ATOM 663 N N . ALA A 1 84 ? 13.684 18.249 5.968 1 75.55 84 ALA A N 1
ATOM 664 C CA . ALA A 1 84 ? 14.988 18.415 6.606 1 75.55 84 ALA A CA 1
ATOM 665 C C . ALA A 1 84 ? 15.372 17.171 7.401 1 75.55 84 ALA A C 1
ATOM 667 O O . ALA A 1 84 ? 16.515 16.713 7.336 1 75.55 84 ALA A O 1
ATOM 668 N N . LEU A 1 85 ? 14.401 16.714 8.098 1 79.89 85 LEU A N 1
ATOM 669 C CA . LEU A 1 85 ? 14.673 15.527 8.901 1 79.89 85 LEU A CA 1
ATOM 670 C C . LEU A 1 85 ? 14.949 14.32 8.011 1 79.89 85 LEU A C 1
ATOM 672 O O . LEU A 1 85 ? 15.856 13.533 8.288 1 79.89 85 LEU A O 1
ATOM 676 N N . THR A 1 86 ? 14.159 14.243 6.959 1 75.43 86 THR A N 1
ATOM 677 C CA . THR A 1 86 ? 14.359 13.156 6.007 1 75.43 86 THR A CA 1
ATOM 678 C C . THR A 1 86 ? 15.738 13.25 5.361 1 75.43 86 THR A C 1
ATOM 680 O O . THR A 1 86 ? 16.438 12.244 5.232 1 75.43 86 THR A O 1
ATOM 683 N N . ARG A 1 87 ? 16.069 14.413 5.028 1 71.77 87 ARG A N 1
ATOM 684 C CA . ARG A 1 87 ? 17.368 14.618 4.396 1 71.77 87 ARG A CA 1
ATOM 685 C C . ARG A 1 87 ? 18.504 14.323 5.37 1 71.77 87 ARG A C 1
ATOM 687 O O . ARG A 1 87 ? 19.534 13.769 4.981 1 71.77 87 ARG A O 1
ATOM 694 N N . LEU A 1 88 ? 18.254 14.726 6.612 1 72.43 88 LEU A N 1
ATOM 695 C CA . LEU A 1 88 ? 19.258 14.43 7.627 1 72.43 88 LEU A CA 1
ATOM 696 C C . LEU A 1 88 ? 19.409 12.925 7.821 1 72.43 88 LEU A C 1
ATOM 698 O O . LEU A 1 88 ? 20.529 12.412 7.885 1 72.43 88 LEU A O 1
ATOM 702 N N . ASP A 1 89 ? 18.293 12.31 7.949 1 73.38 89 ASP A N 1
ATOM 703 C CA . ASP A 1 89 ? 18.314 10.859 8.101 1 73.38 89 ASP A CA 1
ATOM 704 C C . ASP A 1 89 ? 19.02 10.193 6.923 1 73.38 89 ASP A C 1
ATOM 706 O O . ASP A 1 89 ? 19.836 9.288 7.112 1 73.38 89 ASP A O 1
ATOM 710 N N . ARG A 1 90 ? 18.719 10.711 5.833 1 70.78 90 ARG A N 1
ATOM 711 C CA . ARG A 1 90 ? 19.333 10.179 4.621 1 70.78 90 ARG A CA 1
ATOM 712 C C . ARG A 1 90 ? 20.839 10.419 4.619 1 70.78 90 ARG A C 1
ATOM 714 O O . ARG A 1 90 ? 21.61 9.553 4.201 1 70.78 90 ARG A O 1
ATOM 721 N N . CYS A 1 91 ? 21.155 11.564 5.019 1 66.93 91 CYS A N 1
ATOM 722 C CA . CYS A 1 91 ? 22.576 11.877 5.107 1 66.93 91 CYS A CA 1
ATOM 723 C C . CYS A 1 91 ? 23.281 10.941 6.081 1 66.93 91 CYS A C 1
ATOM 725 O O . CYS A 1 91 ? 24.363 10.43 5.785 1 66.93 91 CYS A O 1
ATOM 727 N N . ALA A 1 92 ? 22.609 10.808 7.147 1 70.9 92 ALA A N 1
ATOM 728 C CA . ALA A 1 92 ? 23.17 9.907 8.15 1 70.9 92 ALA A CA 1
ATOM 729 C C . ALA A 1 92 ? 23.303 8.489 7.601 1 70.9 92 ALA A C 1
ATOM 731 O O . ALA A 1 92 ? 24.322 7.828 7.813 1 70.9 92 ALA A O 1
ATOM 732 N N . GLU A 1 93 ? 22.271 8.061 6.897 1 66.95 93 GLU A N 1
ATOM 733 C CA . GLU A 1 93 ? 22.293 6.733 6.292 1 66.95 93 GLU A CA 1
ATOM 734 C C . GLU A 1 93 ? 23.387 6.627 5.233 1 66.95 93 GLU A C 1
ATOM 736 O O . GLU A 1 93 ? 24.094 5.619 5.162 1 66.95 93 GLU A O 1
ATOM 741 N N . ASP A 1 94 ? 23.468 7.653 4.459 1 66.41 94 ASP A N 1
ATOM 742 C CA . ASP A 1 94 ? 24.481 7.682 3.408 1 66.41 94 ASP A CA 1
ATOM 743 C C . ASP A 1 94 ? 25.888 7.663 4.001 1 66.41 94 ASP A C 1
ATOM 745 O O . ASP A 1 94 ? 26.751 6.913 3.54 1 66.41 94 ASP A O 1
ATOM 749 N N . LEU A 1 95 ? 26.056 8.441 5.031 1 65.83 95 LEU A N 1
ATOM 750 C CA . LEU A 1 95 ? 27.356 8.499 5.691 1 65.83 95 LEU A CA 1
ATOM 751 C C . LEU A 1 95 ? 27.709 7.153 6.315 1 65.83 95 LEU A C 1
ATOM 753 O O . LEU A 1 95 ? 28.84 6.68 6.182 1 65.83 95 LEU A O 1
ATOM 757 N N . ALA A 1 96 ? 26.752 6.623 6.963 1 66.56 96 ALA A N 1
ATOM 758 C CA . ALA A 1 96 ? 26.966 5.319 7.585 1 66.56 96 ALA A CA 1
ATOM 759 C C . ALA A 1 96 ? 27.313 4.263 6.539 1 66.56 96 ALA A C 1
ATOM 761 O O . ALA A 1 96 ? 28.208 3.442 6.749 1 66.56 96 ALA A O 1
ATOM 762 N N . ALA A 1 97 ? 26.588 4.313 5.427 1 64.9 97 ALA A N 1
ATOM 763 C CA . ALA A 1 97 ? 26.843 3.362 4.348 1 64.9 97 ALA A CA 1
ATOM 764 C C . ALA A 1 97 ? 28.241 3.555 3.767 1 64.9 97 ALA A C 1
ATOM 766 O O . ALA A 1 97 ? 28.951 2.581 3.506 1 64.9 97 ALA A O 1
ATOM 767 N N . ARG A 1 98 ? 28.563 4.696 3.648 1 64.83 98 ARG A N 1
ATOM 768 C CA . ARG A 1 98 ? 29.86 4.988 3.046 1 64.83 98 ARG A CA 1
ATOM 769 C C . ARG A 1 98 ? 30.997 4.668 4.01 1 64.83 98 ARG A C 1
ATOM 771 O O . ARG A 1 98 ? 32.065 4.217 3.592 1 64.83 98 ARG A O 1
ATOM 778 N N . GLN A 1 99 ? 30.741 4.938 5.239 1 63.32 99 GLN A N 1
ATOM 779 C CA . GLN A 1 99 ? 31.746 4.631 6.251 1 63.32 99 GLN A CA 1
ATOM 780 C C . GLN A 1 99 ? 32.025 3.131 6.311 1 63.32 99 GLN A C 1
ATOM 782 O O . GLN A 1 99 ? 33.141 2.714 6.628 1 63.32 99 GLN A O 1
ATOM 787 N N . GLN A 1 100 ? 31.009 2.433 5.975 1 60.4 100 GLN A N 1
ATOM 788 C CA . GLN A 1 100 ? 31.169 0.983 5.993 1 60.4 100 GLN A CA 1
ATOM 789 C C . GLN A 1 100 ? 31.633 0.463 4.635 1 60.4 100 GLN A C 1
ATOM 791 O O . GLN A 1 100 ? 31.572 -0.74 4.371 1 60.4 100 GLN A O 1
ATOM 796 N N . GLY A 1 101 ? 32.07 1.457 3.775 1 59.83 101 GLY A N 1
ATOM 797 C CA . GLY A 1 101 ? 32.597 1.081 2.473 1 59.83 101 GLY A CA 1
ATOM 798 C C . GLY A 1 101 ? 31.521 0.935 1.413 1 59.83 101 GLY A C 1
ATOM 799 O O . GLY A 1 101 ? 31.776 0.399 0.333 1 59.83 101 GLY A O 1
ATOM 800 N N . GLY A 1 102 ? 30.416 1.433 1.796 1 65.17 102 GLY A N 1
ATOM 801 C CA . GLY A 1 102 ? 29.313 1.225 0.871 1 65.17 102 GLY A CA 1
ATOM 802 C C . GLY A 1 102 ? 29.211 2.305 -0.189 1 65.17 102 GLY A C 1
ATOM 803 O O . GLY A 1 102 ? 30.053 3.203 -0.25 1 65.17 102 GLY A O 1
ATOM 804 N N . TYR A 1 103 ? 28.41 2.064 -1.162 1 67.28 103 TYR A N 1
ATOM 805 C CA . TYR A 1 103 ? 28.265 2.863 -2.373 1 67.28 103 TYR A CA 1
ATOM 806 C C . TYR A 1 103 ? 27.197 3.936 -2.195 1 67.28 103 TYR A C 1
ATOM 808 O O . TYR A 1 103 ? 26.784 4.576 -3.164 1 67.28 103 TYR A O 1
ATOM 816 N N . GLY A 1 104 ? 26.707 4.039 -1.03 1 77.47 104 GLY A N 1
ATOM 817 C CA . GLY A 1 104 ? 25.725 5.101 -0.876 1 77.47 104 GLY A CA 1
ATOM 818 C C . GLY A 1 104 ? 24.307 4.585 -0.717 1 77.47 104 GLY A C 1
ATOM 819 O O . GLY A 1 104 ? 24.1 3.449 -0.283 1 77.47 104 GLY A O 1
ATOM 820 N N . TYR A 1 105 ? 23.334 5.577 -0.961 1 83.59 105 TYR A N 1
ATOM 821 C CA . TYR A 1 105 ? 21.922 5.326 -0.693 1 83.59 105 TYR A CA 1
ATOM 822 C C . TYR A 1 105 ? 21.052 5.828 -1.84 1 83.59 105 TYR A C 1
ATOM 824 O O . TYR A 1 105 ? 21.329 6.877 -2.425 1 83.59 105 TYR A O 1
ATOM 832 N N . LEU A 1 106 ? 20.112 4.998 -2.294 1 91.1 106 LEU A N 1
ATOM 833 C CA . LEU A 1 106 ? 19.176 5.37 -3.349 1 91.1 106 LEU A CA 1
ATOM 834 C C . LEU A 1 106 ? 17.746 5.01 -2.959 1 91.1 106 LEU A C 1
ATOM 836 O O . LEU A 1 106 ? 17.465 3.863 -2.604 1 91.1 106 LEU A O 1
ATOM 840 N N . SER A 1 107 ? 16.84 5.965 -2.975 1 93.71 107 SER A N 1
ATOM 841 C CA . SER A 1 107 ? 15.432 5.751 -2.657 1 93.71 107 SER A CA 1
ATOM 842 C C . SER A 1 107 ? 14.551 5.946 -3.887 1 93.71 107 SER A C 1
ATOM 844 O O . SER A 1 107 ? 14.552 7.019 -4.493 1 93.71 107 SER A O 1
ATOM 846 N N . ILE A 1 108 ? 13.752 4.916 -4.152 1 96.58 108 ILE A N 1
ATOM 847 C CA . ILE A 1 108 ? 12.975 4.898 -5.387 1 96.58 108 ILE A CA 1
ATOM 848 C C . ILE A 1 108 ? 11.493 4.73 -5.061 1 96.58 108 ILE A C 1
ATOM 850 O O . ILE A 1 108 ? 11.122 3.88 -4.248 1 96.58 108 ILE A O 1
ATOM 854 N N . GLY A 1 109 ? 10.661 5.575 -5.623 1 96.93 109 GLY A N 1
ATOM 855 C CA . GLY A 1 109 ? 9.223 5.354 -5.646 1 96.93 109 GLY A CA 1
ATOM 856 C C . GLY A 1 109 ? 8.72 4.844 -6.983 1 96.93 109 GLY A C 1
ATOM 857 O O . GLY A 1 109 ? 9.188 5.282 -8.037 1 96.93 109 GLY A O 1
ATOM 858 N N . THR A 1 110 ? 7.768 3.89 -6.917 1 95.96 110 THR A N 1
ATOM 859 C CA . THR A 1 110 ? 7.288 3.346 -8.183 1 95.96 110 THR A CA 1
ATOM 860 C C . THR A 1 110 ? 5.826 2.923 -8.071 1 95.96 110 THR A C 1
ATOM 862 O O . THR A 1 110 ? 5.392 2.444 -7.022 1 95.96 110 THR A O 1
ATOM 865 N N . ILE A 1 111 ? 5.153 3.079 -9.145 1 93.2 111 ILE A N 1
ATOM 866 C CA . ILE A 1 111 ? 3.816 2.503 -9.241 1 93.2 111 ILE A CA 1
ATOM 867 C C . ILE A 1 111 ? 3.919 0.999 -9.486 1 93.2 111 ILE A C 1
ATOM 869 O O . ILE A 1 111 ? 4.938 0.512 -9.981 1 93.2 111 ILE A O 1
ATOM 873 N N . MET A 1 112 ? 2.872 0.265 -9.216 1 87.71 112 MET A N 1
ATOM 874 C CA . MET A 1 112 ? 2.893 -1.195 -9.235 1 87.71 112 MET A CA 1
ATOM 875 C C . MET A 1 112 ? 3.031 -1.719 -10.66 1 87.71 112 MET A C 1
ATOM 877 O O . MET A 1 112 ? 3.649 -2.76 -10.886 1 87.71 112 MET A O 1
ATOM 881 N N . GLY A 1 113 ? 2.455 -1.017 -11.551 1 87.75 113 GLY A N 1
ATOM 882 C CA . GLY A 1 113 ? 2.507 -1.465 -12.933 1 87.75 113 GLY A CA 1
ATOM 883 C C . GLY A 1 113 ? 3.902 -1.407 -13.527 1 87.75 113 GLY A C 1
ATOM 884 O O . GLY A 1 113 ? 4.206 -2.125 -14.482 1 87.75 113 GLY A O 1
ATOM 885 N N . ALA A 1 114 ? 4.739 -0.593 -12.994 1 91.48 114 ALA A N 1
ATOM 886 C CA . ALA A 1 114 ? 6.095 -0.431 -13.514 1 91.48 114 ALA A CA 1
ATOM 887 C C . ALA A 1 114 ? 7.083 -1.31 -12.753 1 91.48 114 ALA A C 1
ATOM 889 O O . ALA A 1 114 ? 8.235 -1.46 -13.165 1 91.48 114 ALA A O 1
ATOM 890 N N . ALA A 1 115 ? 6.654 -1.857 -11.701 1 89.74 115 ALA A N 1
ATOM 891 C CA . ALA A 1 115 ? 7.563 -2.53 -10.777 1 89.74 115 ALA A CA 1
ATOM 892 C C . ALA A 1 115 ? 8.139 -3.798 -11.4 1 89.74 115 ALA A C 1
ATOM 894 O O . ALA A 1 115 ? 9.358 -3.933 -11.534 1 89.74 115 ALA A O 1
ATOM 895 N N . PRO A 1 116 ? 7.311 -4.727 -11.817 1 87.02 116 PRO A N 1
ATOM 896 C CA . PRO A 1 116 ? 7.884 -5.939 -12.408 1 87.02 116 PRO A CA 1
ATOM 897 C C . PRO A 1 116 ? 8.572 -5.674 -13.746 1 87.02 116 PRO A C 1
ATOM 899 O O . PRO A 1 116 ? 8.083 -4.874 -14.548 1 87.02 116 PRO A O 1
ATOM 902 N N . GLY A 1 117 ? 9.668 -6.304 -13.92 1 88.14 117 GLY A N 1
ATOM 903 C CA . GLY A 1 117 ? 10.381 -6.231 -15.186 1 88.14 117 GLY A CA 1
ATOM 904 C C . GLY A 1 117 ? 11.238 -4.987 -15.317 1 88.14 117 GLY A C 1
ATOM 905 O O . GLY A 1 117 ? 12.447 -5.08 -15.543 1 88.14 117 GLY A O 1
ATOM 906 N N . LEU A 1 118 ? 10.6 -3.836 -15.071 1 93.63 118 LEU A N 1
ATOM 907 C CA . LEU A 1 118 ? 11.337 -2.597 -15.29 1 93.63 118 LEU A CA 1
ATOM 908 C C . LEU A 1 118 ? 12.097 -2.188 -14.032 1 93.63 118 LEU A C 1
ATOM 910 O O . LEU A 1 118 ? 13.33 -2.218 -14.009 1 93.63 118 LEU A O 1
ATOM 914 N N . VAL A 1 119 ? 11.44 -1.924 -12.981 1 96.08 119 VAL A N 1
ATOM 915 C CA . VAL A 1 119 ? 12.069 -1.37 -11.786 1 96.08 119 VAL A CA 1
ATOM 916 C C . VAL A 1 119 ? 12.803 -2.475 -11.029 1 96.08 119 VAL A C 1
ATOM 918 O O . VAL A 1 119 ? 13.98 -2.327 -10.691 1 96.08 119 VAL A O 1
ATOM 921 N N . MET A 1 120 ? 12.149 -3.551 -10.78 1 96.21 120 MET A N 1
ATOM 922 C CA . MET A 1 120 ? 12.742 -4.608 -9.966 1 96.21 120 MET A CA 1
ATOM 923 C C . MET A 1 120 ? 13.941 -5.231 -10.673 1 96.21 120 MET A C 1
ATOM 925 O O . MET A 1 120 ? 14.951 -5.54 -10.037 1 96.21 120 MET A O 1
ATOM 929 N N . ASP A 1 121 ? 13.843 -5.396 -11.977 1 96.25 121 ASP A N 1
ATOM 930 C CA . ASP A 1 121 ? 14.992 -5.896 -12.727 1 96.25 121 ASP A CA 1
ATOM 931 C C . ASP A 1 121 ? 16.169 -4.927 -12.639 1 96.25 121 ASP A C 1
ATOM 933 O O . ASP A 1 121 ? 17.32 -5.35 -12.516 1 96.25 121 ASP A O 1
ATOM 937 N N . SER A 1 122 ? 15.865 -3.704 -12.744 1 97.19 122 SER A N 1
ATOM 938 C CA . SER A 1 122 ? 16.904 -2.683 -12.655 1 97.19 122 SER A CA 1
ATOM 939 C C . SER A 1 122 ? 17.528 -2.65 -11.264 1 97.19 122 SER A C 1
ATOM 941 O O . SER A 1 122 ? 18.736 -2.446 -11.125 1 97.19 122 SER A O 1
ATOM 943 N N . VAL A 1 123 ? 16.73 -2.813 -10.249 1 96.66 123 VAL A N 1
ATOM 944 C CA . VAL A 1 123 ? 17.225 -2.862 -8.878 1 96.66 123 VAL A CA 1
ATOM 945 C C . VAL A 1 123 ? 18.153 -4.062 -8.705 1 96.66 123 VAL A C 1
ATOM 947 O O . VAL A 1 123 ? 19.23 -3.942 -8.116 1 96.66 123 VAL A O 1
ATOM 950 N N . ALA A 1 124 ? 17.724 -5.18 -9.218 1 96.16 124 ALA A N 1
ATOM 951 C CA . ALA A 1 124 ? 18.554 -6.379 -9.134 1 96.16 124 ALA A CA 1
ATOM 952 C C . ALA A 1 124 ? 19.9 -6.163 -9.82 1 96.16 124 ALA A C 1
ATOM 954 O O . ALA A 1 124 ? 20.944 -6.551 -9.289 1 96.16 124 ALA A O 1
ATOM 955 N N . GLU A 1 125 ? 19.842 -5.541 -10.919 1 95.95 125 GLU A N 1
ATOM 956 C CA . GLU A 1 125 ? 21.056 -5.325 -11.7 1 95.95 125 GLU A CA 1
ATOM 957 C C . GLU A 1 125 ? 21.996 -4.348 -11 1 95.95 125 GLU A C 1
ATOM 959 O O . GLU A 1 125 ? 23.205 -4.582 -10.933 1 95.95 125 GLU A O 1
ATOM 964 N N . ILE A 1 126 ? 21.493 -3.271 -10.517 1 95.08 126 ILE A N 1
ATOM 965 C CA . ILE A 1 126 ? 22.364 -2.283 -9.891 1 95.08 126 ILE A CA 1
ATOM 966 C C . ILE A 1 126 ? 22.957 -2.858 -8.607 1 95.08 126 ILE A C 1
ATOM 968 O O . ILE A 1 126 ? 24.103 -2.563 -8.258 1 95.08 126 ILE A O 1
ATOM 972 N N . LYS A 1 127 ? 22.198 -3.636 -7.911 1 92.88 127 LYS A N 1
ATOM 973 C CA . LYS A 1 127 ? 22.702 -4.274 -6.698 1 92.88 127 LYS A CA 1
ATOM 974 C C . LYS A 1 127 ? 23.847 -5.232 -7.015 1 92.88 127 LYS A C 1
ATOM 976 O O . LYS A 1 127 ? 24.776 -5.382 -6.22 1 92.88 127 LYS A O 1
ATOM 981 N N . ALA A 1 128 ? 23.734 -5.89 -8.1 1 91.91 128 ALA A N 1
ATOM 982 C CA . ALA A 1 128 ? 24.815 -6.769 -8.541 1 91.91 128 ALA A CA 1
ATOM 983 C C . ALA A 1 128 ? 26.072 -5.97 -8.869 1 91.91 128 ALA A C 1
ATOM 985 O O . ALA A 1 128 ? 27.189 -6.418 -8.599 1 91.91 128 ALA A O 1
ATOM 986 N N . LEU A 1 129 ? 25.878 -4.792 -9.381 1 90.74 129 LEU A N 1
ATOM 987 C CA . LEU A 1 129 ? 26.986 -3.927 -9.771 1 90.74 129 LEU A CA 1
ATOM 988 C C . LEU A 1 129 ? 27.574 -3.214 -8.558 1 90.74 129 LEU A C 1
ATOM 990 O O . LEU A 1 129 ? 28.776 -2.946 -8.512 1 90.74 129 LEU A O 1
ATOM 994 N N . LYS A 1 130 ? 26.654 -2.99 -7.6 1 88.58 130 LYS A N 1
ATOM 995 C CA . LYS A 1 130 ? 27.043 -2.247 -6.405 1 88.58 130 LYS A CA 1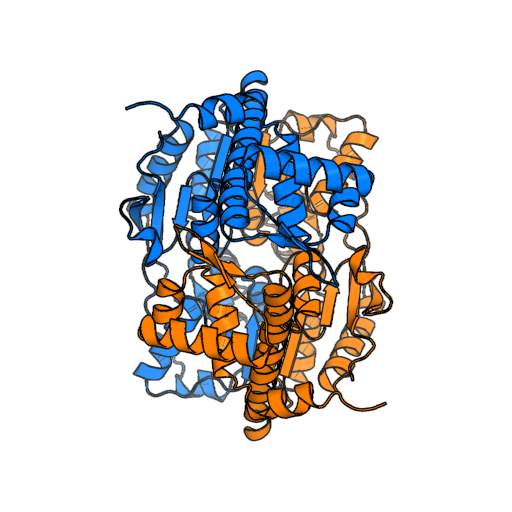
ATOM 996 C C . LYS A 1 130 ? 26.468 -2.89 -5.146 1 88.58 130 LYS A C 1
ATOM 998 O O . LYS A 1 130 ? 25.573 -2.331 -4.51 1 88.58 130 LYS A O 1
ATOM 1003 N N . PRO A 1 131 ? 26.973 -3.921 -4.671 1 82.14 131 PRO A N 1
ATOM 1004 C CA . PRO A 1 131 ? 26.401 -4.715 -3.581 1 82.14 131 PRO A CA 1
ATOM 1005 C C . PRO A 1 131 ? 26.188 -3.901 -2.307 1 82.14 131 PRO A C 1
ATOM 1007 O O . PRO A 1 131 ? 25.259 -4.175 -1.543 1 82.14 131 PRO A O 1
ATOM 1010 N N . GLN A 1 132 ? 26.977 -2.851 -1.986 1 79.95 132 GLN A N 1
ATOM 1011 C CA . GLN A 1 132 ? 26.823 -2.17 -0.705 1 79.95 132 GLN A CA 1
ATOM 1012 C C . GLN A 1 132 ? 26.017 -0.883 -0.859 1 79.95 132 GLN A C 1
ATOM 1014 O O . GLN A 1 132 ? 25.926 -0.085 0.076 1 79.95 132 GLN A O 1
ATOM 1019 N N . LEU A 1 133 ? 25.412 -0.873 -2.022 1 87.61 133 LEU A N 1
ATOM 1020 C CA . LEU A 1 133 ? 24.45 0.209 -2.202 1 87.61 133 LEU A CA 1
ATOM 1021 C C . LEU A 1 133 ? 23.158 -0.081 -1.446 1 87.61 133 LEU A C 1
ATOM 1023 O O . LEU A 1 133 ? 22.563 -1.148 -1.612 1 87.61 133 LEU A O 1
ATOM 1027 N N . ARG A 1 134 ? 22.808 0.805 -0.621 1 87.97 134 ARG A N 1
ATOM 1028 C CA . ARG A 1 134 ? 21.529 0.658 0.065 1 87.97 134 ARG A CA 1
ATOM 1029 C C . ARG A 1 134 ? 20.386 1.204 -0.784 1 87.97 134 ARG A C 1
ATOM 1031 O O . ARG A 1 134 ? 20.436 2.348 -1.241 1 87.97 134 ARG A O 1
ATOM 1038 N N . ILE A 1 135 ? 19.398 0.399 -0.97 1 93.11 135 ILE A N 1
ATOM 1039 C CA . ILE A 1 135 ? 18.282 0.802 -1.82 1 93.11 135 ILE A CA 1
ATOM 1040 C C . ILE A 1 135 ? 16.976 0.709 -1.035 1 93.11 135 ILE A C 1
ATOM 1042 O O . ILE A 1 135 ? 16.742 -0.268 -0.321 1 93.11 135 ILE A O 1
ATOM 1046 N N . ARG A 1 136 ? 16.198 1.714 -1.129 1 93.6 136 ARG A N 1
ATOM 1047 C CA . ARG A 1 136 ? 14.836 1.72 -0.606 1 93.6 136 ARG A CA 1
ATOM 1048 C C . ARG A 1 136 ? 13.818 1.874 -1.732 1 93.6 136 ARG A C 1
ATOM 1050 O O . ARG A 1 136 ? 13.964 2.743 -2.593 1 93.6 136 ARG A O 1
ATOM 1057 N N . ILE A 1 137 ? 12.829 1.02 -1.703 1 95.92 137 ILE A N 1
ATOM 1058 C CA . ILE A 1 137 ? 11.799 1.047 -2.737 1 95.92 137 ILE A CA 1
ATOM 1059 C C . ILE A 1 137 ? 10.429 1.25 -2.095 1 95.92 137 ILE A C 1
ATOM 1061 O O . ILE A 1 137 ? 10.039 0.498 -1.198 1 95.92 137 ILE A O 1
ATOM 1065 N N . MET A 1 138 ? 9.73 2.193 -2.567 1 93.52 138 MET A N 1
ATOM 1066 C CA . MET A 1 138 ? 8.359 2.456 -2.14 1 93.52 138 MET A CA 1
ATOM 1067 C C . MET A 1 138 ? 7.38 2.235 -3.288 1 93.52 138 MET A C 1
ATOM 1069 O O . MET A 1 138 ? 7.4 2.969 -4.277 1 93.52 138 MET A O 1
ATOM 1073 N N . GLY A 1 139 ? 6.577 1.247 -3.108 1 91.65 139 GLY A N 1
ATOM 1074 C CA . GLY A 1 139 ? 5.515 1.008 -4.072 1 91.65 139 GLY A CA 1
ATOM 1075 C C . GLY A 1 139 ? 4.192 1.631 -3.668 1 91.65 139 GLY A C 1
ATOM 1076 O O . GLY A 1 139 ? 3.673 1.352 -2.586 1 91.65 139 GLY A O 1
ATOM 1077 N N . ASP A 1 140 ? 3.65 2.515 -4.558 1 88.22 140 ASP A N 1
ATOM 1078 C CA . ASP A 1 140 ? 2.406 3.209 -4.24 1 88.22 140 ASP A CA 1
ATOM 1079 C C . ASP A 1 140 ? 1.759 3.782 -5.499 1 88.22 140 ASP A C 1
ATOM 1081 O O . ASP A 1 140 ? 2.175 3.467 -6.615 1 88.22 140 ASP A O 1
ATOM 1085 N N . THR A 1 141 ? 0.638 4.55 -5.302 1 86.43 141 THR A N 1
ATOM 1086 C CA . THR A 1 141 ? 0.006 5.259 -6.409 1 86.43 141 THR A CA 1
ATOM 1087 C C . THR A 1 141 ? 0.878 6.423 -6.872 1 86.43 141 THR A C 1
ATOM 1089 O O . THR A 1 141 ? 1.763 6.872 -6.141 1 86.43 141 THR A O 1
ATOM 1092 N N . SER A 1 142 ? 0.603 6.893 -8.04 1 88.01 142 SER A N 1
ATOM 1093 C CA . SER A 1 142 ? 1.373 8.008 -8.582 1 88.01 142 SER A CA 1
ATOM 1094 C C . SER A 1 142 ? 1.314 9.221 -7.66 1 88.01 142 SER A C 1
ATOM 1096 O O . SER A 1 142 ? 2.337 9.853 -7.39 1 88.01 142 SER A O 1
ATOM 1098 N N . ASP A 1 143 ? 0.183 9.521 -7.163 1 82.67 143 ASP A N 1
ATOM 1099 C CA . ASP A 1 143 ? 0.018 10.695 -6.311 1 82.67 143 ASP A CA 1
ATOM 1100 C C . ASP A 1 143 ? 0.871 10.581 -5.049 1 82.67 143 ASP A C 1
ATOM 1102 O O . ASP A 1 143 ? 1.505 11.553 -4.632 1 82.67 143 ASP A O 1
ATOM 1106 N N . GLN A 1 144 ? 0.855 9.429 -4.495 1 83.66 144 GLN A N 1
ATOM 1107 C CA . GLN A 1 144 ? 1.619 9.218 -3.269 1 83.66 144 GLN A CA 1
ATOM 1108 C C . GLN A 1 144 ? 3.119 9.243 -3.545 1 83.66 144 GLN A C 1
ATOM 1110 O O . GLN A 1 144 ? 3.893 9.781 -2.75 1 83.66 144 GLN A O 1
ATOM 1115 N N . VAL A 1 145 ? 3.485 8.667 -4.611 1 91.03 145 VAL A N 1
ATOM 1116 C CA . VAL A 1 145 ? 4.89 8.638 -5.003 1 91.03 145 VAL A CA 1
ATOM 1117 C C . VAL A 1 145 ? 5.381 10.058 -5.274 1 91.03 145 VAL A C 1
ATOM 1119 O O . VAL A 1 145 ? 6.481 10.431 -4.859 1 91.03 145 VAL A O 1
ATOM 1122 N N . ILE A 1 146 ? 4.596 10.813 -5.908 1 87.72 146 ILE A N 1
ATOM 1123 C CA . ILE A 1 146 ? 4.954 12.191 -6.224 1 87.72 146 ILE A CA 1
ATOM 1124 C C . ILE A 1 146 ? 5.034 13.012 -4.939 1 87.72 146 ILE A C 1
ATOM 1126 O O . ILE A 1 146 ? 5.946 13.825 -4.771 1 87.72 146 ILE A O 1
ATOM 1130 N N . GLN A 1 147 ? 4.115 12.79 -4.043 1 81.58 147 GLN A N 1
ATOM 1131 C CA . GLN A 1 147 ? 4.166 13.452 -2.744 1 81.58 147 GLN A CA 1
ATOM 1132 C C . GLN A 1 147 ? 5.454 13.107 -2.001 1 81.58 147 GLN A C 1
ATOM 1134 O O . GLN A 1 147 ? 6.066 13.974 -1.374 1 81.58 147 GLN A O 1
ATOM 1139 N N . SER A 1 148 ? 5.809 11.861 -2.074 1 88.57 148 SER A N 1
ATOM 1140 C CA . SER A 1 148 ? 7.048 11.425 -1.439 1 88.57 148 SER A CA 1
ATOM 1141 C C . SER A 1 148 ? 8.26 12.106 -2.066 1 88.57 148 SER A C 1
ATOM 1143 O O . SER A 1 148 ? 9.234 12.41 -1.375 1 88.57 148 SER A O 1
ATOM 1145 N N . LEU A 1 149 ? 8.197 12.311 -3.317 1 88.2 149 LEU A N 1
ATOM 1146 C CA . LEU A 1 149 ? 9.26 13.022 -4.018 1 88.2 149 LEU A CA 1
ATOM 1147 C C . LEU A 1 149 ? 9.325 14.479 -3.571 1 88.2 149 LEU A C 1
ATOM 1149 O O . LEU A 1 149 ? 10.412 15.013 -3.339 1 88.2 149 LEU A O 1
ATOM 1153 N N . GLU A 1 150 ? 8.179 15.005 -3.38 1 78.67 150 GLU A N 1
ATOM 1154 C CA . GLU A 1 150 ? 8.084 16.394 -2.943 1 78.67 150 GLU A CA 1
ATOM 1155 C C . GLU A 1 150 ? 8.648 16.57 -1.536 1 78.67 150 GLU A C 1
ATOM 1157 O O . GLU A 1 150 ? 9.274 17.589 -1.235 1 78.67 150 GLU A O 1
ATOM 1162 N N . GLN A 1 151 ? 8.432 15.591 -0.776 1 75.77 151 GLN A N 1
ATOM 1163 C CA . GLN A 1 151 ? 8.856 15.638 0.619 1 75.77 151 GLN A CA 1
ATOM 1164 C C . GLN A 1 151 ? 10.281 15.117 0.779 1 75.77 151 GLN A C 1
ATOM 1166 O O . GLN A 1 151 ? 10.753 14.917 1.9 1 75.77 151 GLN A O 1
ATOM 1171 N N . SER A 1 152 ? 10.903 14.77 -0.315 1 82.61 152 SER A N 1
ATOM 1172 C CA . SER A 1 152 ? 12.291 14.322 -0.371 1 82.61 152 SER A CA 1
ATOM 1173 C C . SER A 1 152 ? 12.471 12.987 0.342 1 82.61 152 SER A C 1
ATOM 1175 O O . SER A 1 152 ? 13.537 12.71 0.895 1 82.61 152 SER A O 1
ATOM 1177 N N . ARG A 1 153 ? 11.38 12.3 0.338 1 86.51 153 ARG A N 1
ATOM 1178 C CA . ARG A 1 153 ? 11.444 10.963 0.92 1 86.51 153 ARG A CA 1
ATOM 1179 C C . ARG A 1 153 ? 12.001 9.956 -0.081 1 86.51 153 ARG A C 1
ATOM 1181 O O . ARG A 1 153 ? 12.462 8.88 0.304 1 86.51 153 ARG A O 1
ATOM 1188 N N . ILE A 1 154 ? 11.901 10.342 -1.327 1 92.42 154 ILE A N 1
ATOM 1189 C CA . ILE A 1 154 ? 12.502 9.538 -2.385 1 92.42 154 ILE A CA 1
ATOM 1190 C C . ILE A 1 154 ? 13.319 10.435 -3.314 1 92.42 154 ILE A C 1
ATOM 1192 O O . ILE A 1 154 ? 13.138 11.654 -3.327 1 92.42 154 ILE A O 1
ATOM 1196 N N . ASP A 1 155 ? 14.229 9.807 -4.021 1 91.99 155 ASP A N 1
ATOM 1197 C CA . ASP A 1 155 ? 15.123 10.522 -4.927 1 91.99 155 ASP A CA 1
ATOM 1198 C C . ASP A 1 155 ? 14.565 10.541 -6.348 1 91.99 155 ASP A C 1
ATOM 1200 O O . ASP A 1 155 ? 14.823 11.476 -7.109 1 91.99 155 ASP A O 1
ATOM 1204 N N . LEU A 1 156 ? 13.889 9.462 -6.656 1 95.55 156 LEU A N 1
ATOM 1205 C CA . LEU A 1 156 ? 13.413 9.216 -8.012 1 95.55 156 LEU A CA 1
ATOM 1206 C C . LEU A 1 156 ? 12.04 8.552 -7.995 1 95.55 156 LEU A C 1
ATOM 1208 O O . LEU A 1 156 ? 11.796 7.642 -7.198 1 95.55 156 LEU A O 1
ATOM 1212 N N . ALA A 1 157 ? 11.2 9.036 -8.882 1 96.52 157 ALA A N 1
ATOM 1213 C CA . ALA A 1 157 ? 9.861 8.462 -8.992 1 96.52 157 ALA A CA 1
ATOM 1214 C C . ALA A 1 157 ? 9.627 7.876 -10.381 1 96.52 157 ALA A C 1
ATOM 1216 O O . ALA A 1 157 ? 10.038 8.461 -11.386 1 96.52 157 ALA A O 1
ATOM 1217 N N . ILE A 1 158 ? 9.108 6.712 -10.412 1 96.9 158 ILE A N 1
ATOM 1218 C CA . ILE A 1 158 ? 8.507 6.162 -11.622 1 96.9 158 ILE A CA 1
ATOM 1219 C C . ILE A 1 158 ? 6.985 6.217 -11.514 1 96.9 158 ILE A C 1
ATOM 1221 O O . ILE A 1 158 ? 6.373 5.381 -10.845 1 96.9 158 ILE A O 1
ATOM 1225 N N . ALA A 1 159 ? 6.414 7.18 -12.155 1 94.66 159 ALA A N 1
ATOM 1226 C CA . ALA A 1 159 ? 5.003 7.489 -11.936 1 94.66 159 ALA A CA 1
ATOM 1227 C C . ALA A 1 159 ? 4.396 8.178 -13.156 1 94.66 159 ALA A C 1
ATOM 1229 O O . ALA A 1 159 ? 5.1 8.47 -14.125 1 94.66 159 ALA A O 1
ATOM 1230 N N . ARG A 1 160 ? 3.092 8.281 -13.067 1 91.64 160 ARG A N 1
ATOM 1231 C CA . ARG A 1 160 ? 2.374 9.034 -14.09 1 91.64 160 ARG A CA 1
ATOM 1232 C C . ARG A 1 160 ? 2.367 10.525 -13.769 1 91.64 160 ARG A C 1
ATOM 1234 O O . ARG A 1 160 ? 2.257 10.914 -12.605 1 91.64 160 ARG A O 1
ATOM 1241 N N . ARG A 1 161 ? 2.464 11.237 -14.786 1 82.81 161 ARG A N 1
ATOM 1242 C CA . ARG A 1 161 ? 2.495 12.685 -14.61 1 82.81 161 ARG A CA 1
ATOM 1243 C C . ARG A 1 161 ? 1.14 13.208 -14.143 1 82.81 161 ARG A C 1
ATOM 1245 O O . ARG A 1 161 ? 0.099 12.654 -14.499 1 82.81 161 ARG A O 1
ATOM 1252 N N . ASN A 1 162 ? 1.179 14.124 -13.231 1 73.02 162 ASN A N 1
ATOM 1253 C CA . ASN A 1 162 ? -0.029 14.852 -12.854 1 73.02 162 ASN A CA 1
ATOM 1254 C C . ASN A 1 162 ? 0.186 16.361 -12.909 1 73.02 162 ASN A C 1
ATOM 1256 O O . ASN A 1 162 ? 1.232 16.828 -13.364 1 73.02 162 ASN A O 1
ATOM 1260 N N . ALA A 1 163 ? -0.869 17.047 -12.609 1 60.86 163 ALA A N 1
ATOM 1261 C CA . ALA A 1 163 ? -0.83 18.5 -12.75 1 60.86 163 ALA A CA 1
ATOM 1262 C C . ALA A 1 163 ? 0.29 19.103 -11.908 1 60.86 163 ALA A C 1
ATOM 1264 O O . ALA A 1 163 ? 0.926 20.078 -12.316 1 60.86 163 ALA A O 1
ATOM 1265 N N . ILE A 1 164 ? 0.522 18.557 -10.846 1 59.67 164 ILE A N 1
ATOM 1266 C CA . ILE A 1 164 ? 1.524 19.077 -9.921 1 59.67 164 ILE A CA 1
ATOM 1267 C C . ILE A 1 164 ? 2.916 18.926 -10.53 1 59.67 164 ILE A C 1
ATOM 1269 O O . ILE A 1 164 ? 3.759 19.816 -10.397 1 59.67 164 ILE A O 1
ATOM 1273 N N . THR A 1 165 ? 3.117 17.933 -11.11 1 66.84 165 THR A N 1
ATOM 1274 C CA . THR A 1 165 ? 4.448 17.617 -11.618 1 66.84 165 THR A CA 1
ATOM 1275 C C . THR A 1 165 ? 4.683 18.287 -12.969 1 66.84 165 THR A C 1
ATOM 1277 O O . THR A 1 165 ? 5.764 18.164 -13.549 1 66.84 165 THR A O 1
ATOM 1280 N N . ASP A 1 166 ? 3.643 18.852 -13.32 1 65.79 166 ASP A N 1
ATOM 1281 C CA . ASP A 1 166 ? 3.802 19.584 -14.572 1 65.79 166 ASP A CA 1
ATOM 1282 C C . ASP A 1 166 ? 4.522 20.912 -14.345 1 65.79 166 ASP A C 1
ATOM 1284 O O . ASP A 1 166 ? 4.829 21.629 -15.299 1 65.79 166 ASP A O 1
ATOM 1288 N N . SER A 1 167 ? 4.925 21.02 -13.213 1 65.44 167 SER A N 1
ATOM 1289 C CA . SER A 1 167 ? 5.602 22.269 -12.878 1 65.44 167 SER A CA 1
ATOM 1290 C C . SER A 1 167 ? 7.063 22.24 -13.315 1 65.44 167 SER A C 1
ATOM 1292 O O . SER A 1 167 ? 7.592 21.182 -13.661 1 65.44 167 SER A O 1
ATOM 1294 N N . GLN A 1 168 ? 7.621 23.311 -13.333 1 72.21 168 GLN A N 1
ATOM 1295 C CA . GLN A 1 168 ? 9.017 23.514 -13.707 1 72.21 168 GLN A CA 1
ATOM 1296 C C . GLN A 1 168 ? 9.958 22.911 -12.668 1 72.21 168 GLN A C 1
ATOM 1298 O O . GLN A 1 168 ? 11.166 22.822 -12.894 1 72.21 168 GLN A O 1
ATOM 1303 N N . ARG A 1 169 ? 9.416 22.279 -11.685 1 82.15 169 ARG A N 1
ATOM 1304 C CA . ARG A 1 169 ? 10.242 21.81 -10.576 1 82.15 169 ARG A CA 1
ATOM 1305 C C . ARG A 1 169 ? 10.72 20.382 -10.816 1 82.15 169 ARG A C 1
ATOM 1307 O O . ARG A 1 169 ? 11.695 19.938 -10.206 1 82.15 169 ARG A O 1
ATOM 1314 N N . TYR A 1 170 ? 10.069 19.725 -11.78 1 88.98 170 TYR A N 1
ATOM 1315 C CA . TYR A 1 170 ? 10.377 18.312 -11.967 1 88.98 170 TYR A CA 1
ATOM 1316 C C . TYR A 1 170 ? 10.724 18.018 -13.422 1 88.98 170 TYR A C 1
ATOM 1318 O O . TYR A 1 170 ? 10.144 18.608 -14.336 1 88.98 170 TYR A O 1
ATOM 1326 N N . ALA A 1 171 ? 11.698 17.183 -13.624 1 91.98 171 ALA A N 1
ATOM 1327 C CA . ALA A 1 171 ? 11.951 16.59 -14.935 1 91.98 171 ALA A CA 1
ATOM 1328 C C . ALA A 1 171 ? 11.14 15.312 -15.125 1 91.98 171 ALA A C 1
ATOM 1330 O O . ALA A 1 171 ? 10.882 14.585 -14.162 1 91.98 171 ALA A O 1
ATOM 1331 N N . PHE A 1 172 ? 10.764 15.132 -16.277 1 92.74 172 PHE A N 1
ATOM 1332 C CA . PHE A 1 172 ? 9.974 13.951 -16.603 1 92.74 172 PHE A CA 1
ATOM 1333 C C . PHE A 1 172 ? 10.464 13.313 -17.898 1 92.74 172 PHE A C 1
ATOM 1335 O O . PHE A 1 172 ? 10.678 14.005 -18.895 1 92.74 172 PHE A O 1
ATOM 1342 N N . GLU A 1 173 ? 10.67 12.016 -17.875 1 93.88 173 GLU A N 1
ATOM 1343 C CA . GLU A 1 173 ? 11.047 11.239 -19.051 1 93.88 173 GLU A CA 1
ATOM 1344 C C . GLU A 1 173 ? 10.129 10.034 -19.234 1 93.88 173 GLU A C 1
ATOM 1346 O O . GLU A 1 173 ? 10.049 9.17 -18.358 1 93.88 173 GLU A O 1
ATOM 1351 N N . LEU A 1 174 ? 9.488 9.952 -20.365 1 93.61 174 LEU A N 1
ATOM 1352 C CA . LEU A 1 174 ? 8.595 8.838 -20.664 1 93.61 174 LEU A CA 1
ATOM 1353 C C . LEU A 1 174 ? 9.367 7.525 -20.733 1 93.61 174 LEU A C 1
ATOM 1355 O O . LEU A 1 174 ? 10.442 7.463 -21.335 1 93.61 174 LEU A O 1
ATOM 1359 N N . VAL A 1 175 ? 8.841 6.519 -20.117 1 93.75 175 VAL A N 1
ATOM 1360 C CA . VAL A 1 175 ? 9.57 5.256 -20.065 1 93.75 175 VAL A CA 1
ATOM 1361 C C . VAL A 1 175 ? 8.677 4.124 -20.568 1 93.75 175 VAL A C 1
ATOM 1363 O O . VAL A 1 175 ? 9.162 3.163 -21.171 1 93.75 175 VAL A O 1
ATOM 1366 N N . GLY A 1 176 ? 7.371 4.226 -20.257 1 90.96 176 GLY A N 1
ATOM 1367 C CA . GLY A 1 176 ? 6.552 3.118 -20.722 1 90.96 176 GLY A CA 1
ATOM 1368 C C . GLY A 1 176 ? 5.074 3.309 -20.441 1 90.96 176 GLY A C 1
ATOM 1369 O O . GLY A 1 176 ? 4.648 4.395 -20.042 1 90.96 176 GLY A O 1
ATOM 1370 N N . ASN A 1 177 ? 4.368 2.271 -20.835 1 88.67 177 ASN A N 1
ATOM 1371 C CA . ASN A 1 177 ? 2.932 2.186 -20.592 1 88.67 177 ASN A CA 1
ATOM 1372 C C . ASN A 1 177 ? 2.518 0.782 -20.162 1 88.67 177 ASN A C 1
ATOM 1374 O O . ASN A 1 177 ? 3.325 -0.149 -20.206 1 88.67 177 ASN A O 1
ATOM 1378 N N . GLU A 1 178 ? 1.37 0.721 -19.616 1 88.47 178 GLU A N 1
ATOM 1379 C CA . GLU A 1 178 ? 0.856 -0.562 -19.148 1 88.47 178 GLU A CA 1
ATOM 1380 C C . GLU A 1 178 ? -0.264 -1.071 -20.051 1 88.47 178 GLU A C 1
ATOM 1382 O O . GLU A 1 178 ? -1.048 -0.281 -20.581 1 88.47 178 GLU A O 1
ATOM 1387 N N . ARG A 1 179 ? -0.197 -2.322 -20.277 1 89.01 179 ARG A N 1
ATOM 1388 C CA . ARG A 1 179 ? -1.313 -2.999 -20.93 1 89.01 179 ARG A CA 1
ATOM 1389 C C . ARG A 1 179 ? -2.203 -3.698 -19.907 1 89.01 179 ARG A C 1
ATOM 1391 O O . ARG A 1 179 ? -1.715 -4.458 -19.068 1 89.01 179 ARG A O 1
ATOM 1398 N N . LEU A 1 180 ? -3.471 -3.41 -20.04 1 93.25 180 LEU A N 1
ATOM 1399 C CA . LEU A 1 180 ? -4.407 -4.035 -19.112 1 93.25 180 LEU A CA 1
ATOM 1400 C C . LEU A 1 180 ? -4.951 -5.339 -19.685 1 93.25 180 LEU A C 1
ATOM 1402 O O . LEU A 1 180 ? -5.22 -5.43 -20.885 1 93.25 180 LEU A O 1
ATOM 1406 N N . LEU A 1 181 ? -5.111 -6.303 -18.851 1 93.77 181 LEU A N 1
ATOM 1407 C CA . LEU A 1 181 ? -5.702 -7.586 -19.215 1 93.77 181 LEU A CA 1
ATOM 1408 C C . LEU A 1 181 ? -6.921 -7.887 -18.349 1 93.77 181 LEU A C 1
ATOM 1410 O O . LEU A 1 181 ? -6.949 -7.541 -17.166 1 93.77 181 LEU A O 1
ATOM 1414 N N . VAL A 1 182 ? -7.886 -8.441 -18.985 1 95.45 182 VAL A N 1
ATOM 1415 C CA . VAL A 1 182 ? -9.001 -9.053 -18.27 1 95.45 182 VAL A CA 1
ATOM 1416 C C . VAL A 1 182 ? -8.718 -10.536 -18.043 1 95.45 182 VAL A C 1
ATOM 1418 O O . VAL A 1 182 ? -8.509 -11.288 -18.998 1 95.45 182 VAL A O 1
ATOM 1421 N N . VAL A 1 183 ? -8.765 -10.952 -16.75 1 96.65 183 VAL A N 1
ATOM 1422 C CA . VAL A 1 183 ? -8.335 -12.319 -16.475 1 96.65 183 VAL A CA 1
ATOM 1423 C C . VAL A 1 183 ? -9.351 -13.008 -15.567 1 96.65 183 VAL A C 1
ATOM 1425 O O . VAL A 1 183 ? -10.138 -12.344 -14.888 1 96.65 183 VAL A O 1
ATOM 1428 N N . VAL A 1 184 ? -9.323 -14.289 -15.601 1 97.79 184 VAL A N 1
ATOM 1429 C CA . VAL A 1 184 ? -10.06 -15.171 -14.702 1 97.79 184 VAL A CA 1
ATOM 1430 C C . VAL A 1 184 ? -9.134 -16.267 -14.179 1 97.79 184 VAL A C 1
ATOM 1432 O O . VAL A 1 184 ? -8.024 -16.445 -14.686 1 97.79 184 VAL A O 1
ATOM 1435 N N . ARG A 1 185 ? -9.563 -16.91 -13.052 1 97.47 185 ARG A N 1
ATOM 1436 C CA . ARG A 1 185 ? -8.766 -18.045 -12.599 1 97.47 185 ARG A CA 1
ATOM 1437 C C . ARG A 1 185 ? -8.697 -19.128 -13.67 1 97.47 185 ARG A C 1
ATOM 1439 O O . ARG A 1 185 ? -9.585 -19.226 -14.519 1 97.47 185 ARG A O 1
ATOM 1446 N N . SER A 1 186 ? -7.678 -20.011 -13.723 1 95.17 186 SER A N 1
ATOM 1447 C CA . SER A 1 186 ? -7.468 -21.035 -14.741 1 95.17 186 SER A CA 1
ATOM 1448 C C . SER A 1 186 ? -8.652 -21.992 -14.816 1 95.17 186 SER A C 1
ATOM 1450 O O . SER A 1 186 ? -9.002 -22.473 -15.896 1 95.17 186 SER A O 1
ATOM 1452 N N . GLY A 1 187 ? -9.385 -22.336 -13.805 1 94.67 187 GLY A N 1
ATOM 1453 C CA . GLY A 1 187 ? -10.502 -23.267 -13.794 1 94.67 187 GLY A CA 1
ATOM 1454 C C . GLY A 1 187 ? -11.844 -22.592 -14.008 1 94.67 187 GLY A C 1
ATOM 1455 O O . GLY A 1 187 ? -12.891 -23.232 -13.897 1 94.67 187 GLY A O 1
ATOM 1456 N N . HIS A 1 188 ? -11.802 -21.362 -14.425 1 96.33 188 HIS A N 1
ATOM 1457 C CA . HIS A 1 188 ? -13.029 -20.6 -14.628 1 96.33 188 HIS A CA 1
ATOM 1458 C C . HIS A 1 188 ? -13.768 -21.068 -15.878 1 96.33 188 HIS A C 1
ATOM 1460 O O . HIS A 1 188 ? -13.142 -21.378 -16.894 1 96.33 188 HIS A O 1
ATOM 1466 N N . PRO A 1 189 ? -15.085 -20.963 -15.901 1 94.74 189 PRO A N 1
ATOM 1467 C CA . PRO A 1 189 ? -15.878 -21.388 -17.057 1 94.74 189 PRO A CA 1
ATOM 1468 C C . PRO A 1 189 ? -15.544 -20.601 -18.323 1 94.74 189 PRO A C 1
ATOM 1470 O O . PRO A 1 189 ? -15.632 -21.139 -19.43 1 94.74 189 PRO A O 1
ATOM 1473 N N . LEU A 1 190 ? -15.132 -19.453 -18.179 1 95.21 190 LEU A N 1
ATOM 1474 C CA . LEU A 1 190 ? -14.858 -18.592 -19.324 1 95.21 190 LEU A CA 1
ATOM 1475 C C . LEU A 1 190 ? -13.458 -18.846 -19.872 1 95.21 190 LEU A C 1
ATOM 1477 O O . LEU A 1 190 ? -13.13 -18.406 -20.977 1 95.21 190 LEU A O 1
ATOM 1481 N N . ALA A 1 191 ? -12.625 -19.507 -19.11 1 94.03 191 ALA A N 1
ATOM 1482 C CA . ALA A 1 191 ? -11.213 -19.659 -19.451 1 94.03 191 ALA A CA 1
ATOM 1483 C C . ALA A 1 191 ? -11.043 -20.449 -20.745 1 94.03 191 ALA A C 1
ATOM 1485 O O . ALA A 1 191 ? -10.035 -20.305 -21.441 1 94.03 191 ALA A O 1
ATOM 1486 N N . GLN A 1 192 ? -12.008 -21.2 -21.11 1 91.22 192 GLN A N 1
ATOM 1487 C CA . GLN A 1 192 ? -11.873 -22.07 -22.273 1 91.22 192 GLN A CA 1
ATOM 1488 C C . GLN A 1 192 ? -12.637 -21.512 -23.47 1 91.22 192 GLN A C 1
ATOM 1490 O O . GLN A 1 192 ? -12.616 -22.097 -24.555 1 91.22 192 GLN A O 1
ATOM 1495 N N . ARG A 1 193 ? -13.207 -20.422 -23.287 1 91.34 193 ARG A N 1
ATOM 1496 C CA . ARG A 1 193 ? -13.991 -19.833 -24.368 1 91.34 193 ARG A CA 1
ATOM 1497 C C . ARG A 1 193 ? -13.101 -19.04 -25.32 1 91.34 193 ARG A C 1
ATOM 1499 O O . ARG A 1 193 ? -12.176 -18.352 -24.885 1 91.34 193 ARG A O 1
ATOM 1506 N N . SER A 1 194 ? -13.373 -19.199 -26.595 1 89.4 194 SER A N 1
ATOM 1507 C CA . SER A 1 194 ? -12.606 -18.47 -27.599 1 89.4 194 SER A CA 1
ATOM 1508 C C . SER A 1 194 ? -13.165 -17.067 -27.811 1 89.4 194 SER A C 1
ATOM 1510 O O . SER A 1 194 ? -12.469 -16.186 -28.32 1 89.4 194 SER A O 1
ATOM 1512 N N . GLN A 1 195 ? -14.454 -16.916 -27.554 1 90.14 195 GLN A N 1
ATOM 1513 C CA . GLN A 1 195 ? -15.114 -15.617 -27.621 1 90.14 195 GLN A CA 1
ATOM 1514 C C . GLN A 1 195 ? -16.002 -15.387 -26.401 1 90.14 195 GLN A C 1
ATOM 1516 O O . GLN A 1 195 ? -16.669 -16.311 -25.93 1 90.14 195 GLN A O 1
ATOM 1521 N N . VAL A 1 196 ? -15.891 -14.167 -25.888 1 90.39 196 VAL A N 1
ATOM 1522 C CA . VAL A 1 196 ? -16.699 -13.835 -24.719 1 90.39 196 VAL A CA 1
ATOM 1523 C C . VAL A 1 196 ? -17.525 -12.582 -25.001 1 90.39 196 VAL A C 1
ATOM 1525 O O . VAL A 1 196 ? -16.998 -11.579 -25.488 1 90.39 196 VAL A O 1
ATOM 1528 N N . ASP A 1 197 ? -18.79 -12.663 -24.797 1 89.36 197 ASP A N 1
ATOM 1529 C CA . ASP A 1 197 ? -19.684 -11.515 -24.92 1 89.36 197 ASP A CA 1
ATOM 1530 C C . ASP A 1 197 ? -19.432 -10.502 -23.806 1 89.36 197 ASP A C 1
ATOM 1532 O O . ASP A 1 197 ? -19.597 -10.816 -22.625 1 89.36 197 ASP A O 1
ATOM 1536 N N . PRO A 1 198 ? -19.112 -9.315 -24.224 1 89.21 198 PRO A N 1
ATOM 1537 C CA . PRO A 1 198 ? -18.829 -8.294 -23.212 1 89.21 198 PRO A CA 1
ATOM 1538 C C . PRO A 1 198 ? -20.011 -8.047 -22.277 1 89.21 198 PRO A C 1
ATOM 1540 O O . PRO A 1 198 ? -19.816 -7.747 -21.096 1 89.21 198 PRO A O 1
ATOM 1543 N N . LEU A 1 199 ? -21.195 -8.203 -22.791 1 90.9 199 LEU A N 1
ATOM 1544 C CA . LEU A 1 199 ? -22.373 -8.009 -21.952 1 90.9 199 LEU A CA 1
ATOM 1545 C C . LEU A 1 199 ? -22.464 -9.093 -20.884 1 90.9 199 LEU A C 1
ATOM 1547 O O . LEU A 1 199 ? -22.851 -8.818 -19.746 1 90.9 199 LEU A O 1
ATOM 1551 N N . GLU A 1 200 ? -22.124 -10.266 -21.243 1 91.36 200 GLU A N 1
ATOM 1552 C CA . GLU A 1 200 ? -22.114 -11.362 -20.279 1 91.36 200 GLU A CA 1
ATOM 1553 C C . GLU A 1 200 ? -21.105 -11.106 -19.163 1 91.36 200 GLU A C 1
ATOM 1555 O O . GLU A 1 200 ? -21.373 -11.404 -17.997 1 91.36 200 GLU A O 1
ATOM 1560 N N . LEU A 1 201 ? -20.007 -10.564 -19.498 1 90.96 201 LEU A N 1
ATOM 1561 C CA . LEU A 1 201 ? -18.938 -10.313 -18.538 1 90.96 201 LEU A CA 1
ATOM 1562 C C . LEU A 1 201 ? -19.418 -9.4 -17.415 1 90.96 201 LEU A C 1
ATOM 1564 O O . LEU A 1 201 ? -19.136 -9.653 -16.241 1 90.96 201 LEU A O 1
ATOM 1568 N N . VAL A 1 202 ? -20.144 -8.384 -17.772 1 90.78 202 VAL A N 1
ATOM 1569 C CA . VAL A 1 202 ? -20.47 -7.357 -16.788 1 90.78 202 VAL A CA 1
ATOM 1570 C C . VAL A 1 202 ? -21.761 -7.728 -16.061 1 90.78 202 VAL A C 1
ATOM 1572 O O . VAL A 1 202 ? -22 -7.277 -14.939 1 90.78 202 VAL A O 1
ATOM 1575 N N . SER A 1 203 ? -22.572 -8.62 -16.673 1 89.8 203 SER A N 1
ATOM 1576 C CA . SER A 1 203 ? -23.898 -8.867 -16.114 1 89.8 203 SER A CA 1
ATOM 1577 C C . SER A 1 203 ? -23.938 -10.185 -15.348 1 89.8 203 SER A C 1
ATOM 1579 O O . SER A 1 203 ? -24.745 -10.352 -14.432 1 89.8 203 SER A O 1
ATOM 1581 N N . ALA A 1 204 ? -23.077 -11.099 -15.683 1 91.78 204 ALA A N 1
ATOM 1582 C CA . ALA A 1 204 ? -23.276 -12.464 -15.202 1 91.78 204 ALA A CA 1
ATOM 1583 C C . ALA A 1 204 ? -22.212 -12.845 -14.177 1 91.78 204 ALA A C 1
ATOM 1585 O O . ALA A 1 204 ? -22.348 -13.85 -13.476 1 91.78 204 ALA A O 1
ATOM 1586 N N . TRP A 1 205 ? -21.162 -12.039 -14.052 1 93.16 205 TRP A N 1
ATOM 1587 C CA . TRP A 1 205 ? -20.028 -12.453 -13.233 1 93.16 205 TRP A CA 1
ATOM 1588 C C . TRP A 1 205 ? -19.634 -11.353 -12.253 1 93.16 205 TRP A C 1
ATOM 1590 O O . TRP A 1 205 ? -19.764 -10.165 -12.558 1 93.16 205 TRP A O 1
ATOM 1600 N N . PRO A 1 206 ? -19.077 -11.757 -11.062 1 94.44 206 PRO A N 1
ATOM 1601 C CA . PRO A 1 206 ? -18.491 -10.758 -10.166 1 94.44 206 PRO A CA 1
ATOM 1602 C C . PRO A 1 206 ? -17.167 -10.202 -10.687 1 94.44 206 PRO A C 1
ATOM 1604 O O . PRO A 1 206 ? -16.487 -10.859 -11.48 1 94.44 206 PRO A O 1
ATOM 1607 N N . TRP A 1 207 ? -16.851 -9.027 -10.224 1 95.69 207 TRP A N 1
ATOM 1608 C CA . TRP A 1 207 ? -15.615 -8.374 -10.642 1 95.69 207 TRP A CA 1
ATOM 1609 C C . TRP A 1 207 ? -14.757 -8.008 -9.435 1 95.69 207 TRP A C 1
ATOM 1611 O O . TRP A 1 207 ? -15.277 -7.563 -8.408 1 95.69 207 TRP A O 1
ATOM 1621 N N . ILE A 1 208 ? -13.506 -8.287 -9.497 1 97.07 208 ILE A N 1
ATOM 1622 C CA . ILE A 1 208 ? -12.51 -7.723 -8.592 1 97.07 208 ILE A CA 1
ATOM 1623 C C . ILE A 1 208 ? -11.869 -6.493 -9.231 1 97.07 208 ILE A C 1
ATOM 1625 O O . ILE A 1 208 ? -11.162 -6.605 -10.235 1 97.07 208 ILE A O 1
ATOM 1629 N N . LEU A 1 209 ? -12.085 -5.386 -8.615 1 95.73 209 LEU A N 1
ATOM 1630 C CA . LEU A 1 209 ? -11.652 -4.128 -9.213 1 95.73 209 LEU A CA 1
ATOM 1631 C C . LEU A 1 209 ? -10.873 -3.288 -8.206 1 95.73 209 LEU A C 1
ATOM 1633 O O . LEU A 1 209 ? -11.072 -3.418 -6.996 1 95.73 209 LEU A O 1
ATOM 1637 N N . GLN A 1 210 ? -10.01 -2.488 -8.732 1 94.33 210 GLN A N 1
ATOM 1638 C CA . GLN A 1 210 ? -9.363 -1.474 -7.906 1 94.33 210 GLN A CA 1
ATOM 1639 C C . GLN A 1 210 ? -10.293 -0.289 -7.661 1 94.33 210 GLN A C 1
ATOM 1641 O O . GLN A 1 210 ? -11.331 -0.162 -8.314 1 94.33 210 GLN A O 1
ATOM 1646 N N . PRO A 1 211 ? -9.895 0.608 -6.745 1 90.16 211 PRO A N 1
ATOM 1647 C CA . PRO A 1 211 ? -10.729 1.785 -6.492 1 90.16 211 PRO A CA 1
ATOM 1648 C C . PRO A 1 211 ? -10.922 2.65 -7.736 1 90.16 211 PRO A C 1
ATOM 1650 O O . PRO A 1 211 ? -10.083 2.632 -8.64 1 90.16 211 PRO A O 1
ATOM 1653 N N . GLN A 1 212 ? -11.934 3.425 -7.72 1 86.57 212 GLN A N 1
ATOM 1654 C CA . GLN A 1 212 ? -12.348 4.214 -8.876 1 86.57 212 GLN A CA 1
ATOM 1655 C C . GLN A 1 212 ? -11.277 5.231 -9.26 1 86.57 212 GLN A C 1
ATOM 1657 O O . GLN A 1 212 ? -11.22 5.678 -10.407 1 86.57 212 GLN A O 1
ATOM 1662 N N . THR A 1 213 ? -10.442 5.546 -8.316 1 81.54 213 THR A N 1
ATOM 1663 C CA . THR A 1 213 ? -9.422 6.557 -8.569 1 81.54 213 THR A CA 1
ATOM 1664 C C . THR A 1 213 ? -8.195 5.935 -9.23 1 81.54 213 THR A C 1
ATOM 1666 O O . THR A 1 213 ? -7.276 6.647 -9.641 1 81.54 213 THR A O 1
ATOM 1669 N N . SER A 1 214 ? -8.183 4.66 -9.311 1 88.52 214 SER A N 1
ATOM 1670 C CA . SER A 1 214 ? -7.025 4.008 -9.915 1 88.52 214 SER A CA 1
ATOM 1671 C C . SER A 1 214 ? -7.059 4.119 -11.435 1 88.52 214 SER A C 1
ATOM 1673 O O . SER A 1 214 ? -8.128 4.051 -12.045 1 88.52 214 SER A O 1
ATOM 1675 N N . PRO A 1 215 ? -5.923 4.247 -12.057 1 87.81 215 PRO A N 1
ATOM 1676 C CA . PRO A 1 215 ? -5.871 4.318 -13.52 1 87.81 215 PRO A CA 1
ATOM 1677 C C . PRO A 1 215 ? -6.476 3.088 -14.192 1 87.81 215 PRO A C 1
ATOM 1679 O O . PRO A 1 215 ? -7.17 3.212 -15.205 1 87.81 215 PRO A O 1
ATOM 1682 N N . ALA A 1 216 ? -6.265 1.928 -13.663 1 90.12 216 ALA A N 1
ATOM 1683 C CA . ALA A 1 216 ? -6.814 0.704 -14.24 1 90.12 216 ALA A CA 1
ATOM 1684 C C . ALA A 1 216 ? -8.339 0.721 -14.212 1 90.12 216 ALA A C 1
ATOM 1686 O O . ALA A 1 216 ? -8.988 0.316 -15.18 1 90.12 216 ALA A O 1
ATOM 1687 N N . ARG A 1 217 ? -8.864 1.18 -13.083 1 91.87 217 ARG A N 1
ATOM 1688 C CA . ARG A 1 217 ? -10.315 1.262 -12.952 1 91.87 217 ARG A CA 1
ATOM 1689 C C . ARG A 1 217 ? -10.894 2.293 -13.915 1 91.87 217 ARG A C 1
ATOM 1691 O O . ARG A 1 217 ? -11.919 2.046 -14.555 1 91.87 217 ARG A O 1
ATOM 1698 N N . MET A 1 218 ? -10.259 3.402 -13.989 1 89.82 218 MET A N 1
ATOM 1699 C CA . MET A 1 218 ? -10.711 4.459 -14.889 1 89.82 218 MET A CA 1
ATOM 1700 C C . MET A 1 218 ? -10.702 3.981 -16.338 1 89.82 218 MET A C 1
ATOM 1702 O O . MET A 1 218 ? -11.631 4.268 -17.095 1 89.82 218 MET A O 1
ATOM 1706 N N . ALA A 1 219 ? -9.696 3.309 -16.701 1 91.16 219 ALA A N 1
ATOM 1707 C CA . ALA A 1 219 ? -9.593 2.774 -18.056 1 91.16 219 ALA A CA 1
ATOM 1708 C C . ALA A 1 219 ? -10.725 1.793 -18.347 1 91.16 219 ALA A C 1
ATOM 1710 O O . ALA A 1 219 ? -11.313 1.816 -19.43 1 91.16 219 ALA A O 1
ATOM 1711 N N . LEU A 1 220 ? -11.018 0.976 -17.407 1 92.94 220 LEU A N 1
ATOM 1712 C CA . LEU A 1 220 ? -12.11 0.023 -17.573 1 92.94 220 LEU A CA 1
ATOM 1713 C C . LEU A 1 220 ? -13.444 0.746 -17.725 1 92.94 220 LEU A C 1
ATOM 1715 O O . LEU A 1 220 ? -14.228 0.428 -18.622 1 92.94 220 LEU A O 1
ATOM 1719 N N . ASP A 1 221 ? -13.651 1.674 -16.845 1 91.7 221 ASP A N 1
ATOM 1720 C CA . ASP A 1 221 ? -14.912 2.409 -16.879 1 91.7 221 ASP A CA 1
ATOM 1721 C C . ASP A 1 221 ? -15.099 3.116 -18.219 1 91.7 221 ASP A C 1
ATOM 1723 O O . ASP A 1 221 ? -16.201 3.126 -18.773 1 91.7 221 ASP A O 1
ATOM 1727 N N . GLN A 1 222 ? -14.065 3.661 -18.678 1 90.39 222 GLN A N 1
ATOM 1728 C CA . GLN A 1 222 ? -14.11 4.332 -19.973 1 90.39 222 GLN A CA 1
ATOM 1729 C C . GLN A 1 22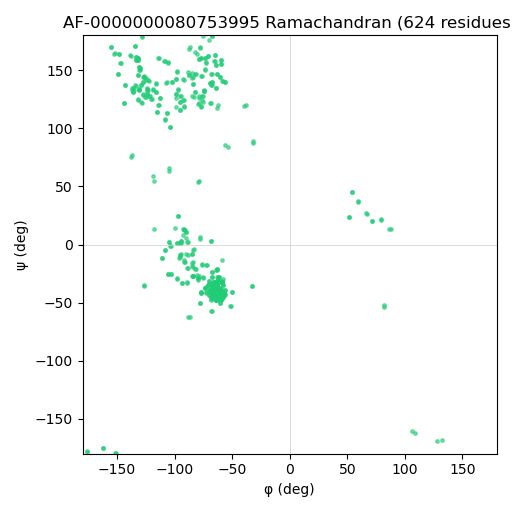2 ? -14.413 3.343 -21.095 1 90.39 222 GLN A C 1
ATOM 1731 O O . GLN A 1 222 ? -15.176 3.652 -22.013 1 90.39 222 GLN A O 1
ATOM 1736 N N . ALA A 1 223 ? -13.823 2.229 -21.037 1 91.25 223 ALA A N 1
ATOM 1737 C CA . ALA A 1 223 ? -14.054 1.2 -22.047 1 91.25 223 ALA A CA 1
ATOM 1738 C C . ALA A 1 223 ? -15.507 0.733 -22.033 1 91.25 223 ALA A C 1
ATOM 1740 O O . ALA A 1 223 ? -16.115 0.541 -23.089 1 91.25 223 ALA A O 1
ATOM 1741 N N . LEU A 1 224 ? -16.031 0.563 -20.882 1 92.73 224 LEU A N 1
ATOM 1742 C CA . LEU A 1 224 ? -17.421 0.138 -20.755 1 92.73 224 LEU A CA 1
ATOM 1743 C C . LEU A 1 224 ? -18.366 1.194 -21.319 1 92.73 224 LEU A C 1
ATOM 1745 O O . LEU A 1 224 ? -19.34 0.862 -21.998 1 92.73 224 LEU A O 1
ATOM 1749 N N . GLN A 1 225 ? -18.021 2.385 -21.006 1 91.31 225 GLN A N 1
ATOM 1750 C CA . GLN A 1 225 ? -18.817 3.486 -21.539 1 91.31 225 GLN A CA 1
ATOM 1751 C C . GLN A 1 225 ? -18.766 3.514 -23.063 1 91.31 225 GLN A C 1
ATOM 1753 O O . GLN A 1 225 ? -19.794 3.688 -23.721 1 91.31 225 GLN A O 1
ATOM 1758 N N . ARG A 1 226 ? -17.631 3.398 -23.617 1 90.09 226 ARG A N 1
ATOM 1759 C CA . ARG A 1 226 ? -17.433 3.411 -25.063 1 90.09 226 ARG A CA 1
ATOM 1760 C C . ARG A 1 226 ? -18.229 2.297 -25.734 1 90.09 226 ARG A C 1
ATOM 1762 O O . ARG A 1 226 ? -18.752 2.478 -26.836 1 90.09 226 ARG A O 1
ATOM 1769 N N . LEU A 1 227 ? -18.384 1.203 -25.04 1 90.8 227 LEU A N 1
ATOM 1770 C CA . LEU A 1 227 ? -19.053 0.035 -25.603 1 90.8 227 LEU A CA 1
ATOM 1771 C C . LEU A 1 227 ? -20.528 0.016 -25.218 1 90.8 227 LEU A C 1
ATOM 1773 O O . LEU A 1 227 ? -21.237 -0.951 -25.507 1 90.8 227 LEU A O 1
ATOM 1777 N N . ALA A 1 228 ? -20.934 1.058 -24.476 1 92.67 228 ALA A N 1
ATOM 1778 C CA . ALA A 1 228 ? -22.318 1.191 -24.027 1 92.67 228 ALA A CA 1
ATOM 1779 C C . ALA A 1 228 ? -22.736 -0.006 -23.177 1 92.67 228 ALA A C 1
ATOM 1781 O O . ALA A 1 228 ? -23.827 -0.553 -23.358 1 92.67 228 ALA A O 1
ATOM 1782 N N . LEU A 1 229 ? -21.84 -0.458 -22.425 1 92.88 229 LEU A N 1
ATOM 1783 C CA . LEU A 1 229 ? -22.1 -1.539 -21.48 1 92.88 229 LEU A CA 1
ATOM 1784 C C . LEU A 1 229 ? -22.361 -0.989 -20.082 1 92.88 229 LEU A C 1
ATOM 1786 O O . LEU A 1 229 ? -21.794 0.037 -19.698 1 92.88 229 LEU A O 1
ATOM 1790 N N . PRO A 1 230 ? -23.161 -1.68 -19.373 1 89.71 230 PRO A N 1
ATOM 1791 C CA . PRO A 1 230 ? -23.371 -1.245 -17.99 1 89.71 230 PRO A CA 1
ATOM 1792 C C . PRO A 1 230 ? -22.174 -1.542 -17.089 1 89.71 230 PRO A C 1
ATOM 1794 O O . PRO A 1 230 ? -21.358 -2.411 -17.407 1 89.71 230 PRO A O 1
ATOM 1797 N N . ALA A 1 231 ? -22.147 -0.825 -15.983 1 88.6 231 ALA A N 1
ATOM 1798 C CA . ALA A 1 231 ? -21.147 -1.144 -14.966 1 88.6 231 ALA A CA 1
ATOM 1799 C C . ALA A 1 231 ? -21.431 -2.498 -14.323 1 88.6 231 ALA A C 1
ATOM 1801 O O . ALA A 1 231 ? -22.591 -2.89 -14.174 1 88.6 231 ALA A O 1
ATOM 1802 N N . PRO A 1 232 ? -20.367 -3.185 -13.959 1 88.08 232 PRO A N 1
ATOM 1803 C CA . PRO A 1 232 ? -20.605 -4.442 -13.245 1 88.08 232 PRO A CA 1
ATOM 1804 C C . PRO A 1 232 ? -21.443 -4.253 -11.982 1 88.08 232 PRO A C 1
ATOM 1806 O O . PRO A 1 232 ? -21.257 -3.275 -11.254 1 88.08 232 PRO A O 1
ATOM 1809 N N . ALA A 1 233 ? -22.324 -5.141 -11.747 1 77.95 233 ALA A N 1
ATOM 1810 C CA . ALA A 1 233 ? -23.249 -5.036 -10.622 1 77.95 233 ALA A CA 1
ATOM 1811 C C . ALA A 1 233 ? -22.661 -5.672 -9.366 1 77.95 233 ALA A C 1
ATOM 1813 O O . ALA A 1 233 ? -22.948 -5.236 -8.249 1 77.95 233 ALA A O 1
ATOM 1814 N N . ASP A 1 234 ? -21.9 -6.675 -9.5 1 89.33 234 ASP A N 1
ATOM 1815 C CA . ASP A 1 234 ? -21.294 -7.435 -8.411 1 89.33 234 ASP A CA 1
ATOM 1816 C C . ASP A 1 234 ? -19.791 -7.18 -8.333 1 89.33 234 ASP A C 1
ATOM 1818 O O . ASP A 1 234 ? -19.023 -7.717 -9.134 1 89.33 234 ASP A O 1
ATOM 1822 N N . ILE A 1 235 ? -19.419 -6.399 -7.249 1 91.74 235 ILE A N 1
ATOM 1823 C CA . ILE A 1 235 ? -18.049 -5.897 -7.252 1 91.74 235 ILE A CA 1
ATOM 1824 C C . ILE A 1 235 ? -17.393 -6.183 -5.903 1 91.74 235 ILE A C 1
ATOM 1826 O O . ILE A 1 235 ? -18.015 -6.008 -4.853 1 91.74 235 ILE A O 1
ATOM 1830 N N . ILE A 1 236 ? -16.219 -6.668 -5.977 1 95.05 236 ILE A N 1
ATOM 1831 C CA . ILE A 1 236 ? -15.257 -6.615 -4.882 1 95.05 236 ILE A CA 1
ATOM 1832 C C . ILE A 1 236 ? -14.175 -5.585 -5.195 1 95.05 236 ILE A C 1
ATOM 1834 O O . ILE A 1 236 ? -13.398 -5.757 -6.137 1 95.05 236 ILE A O 1
ATOM 1838 N N . GLU A 1 237 ? -14.138 -4.576 -4.473 1 94.39 237 GLU A N 1
ATOM 1839 C CA . GLU A 1 237 ? -13.126 -3.542 -4.667 1 94.39 237 GLU A CA 1
ATOM 1840 C C . GLU A 1 237 ? -11.932 -3.757 -3.742 1 94.39 237 GLU A C 1
ATOM 1842 O O . GLU A 1 237 ? -12.1 -3.928 -2.532 1 94.39 237 GLU A O 1
ATOM 1847 N N . CYS A 1 238 ? -10.755 -3.775 -4.333 1 94.76 238 CYS A N 1
ATOM 1848 C CA . CYS A 1 238 ? -9.529 -4.036 -3.587 1 94.76 238 CYS A CA 1
ATOM 1849 C C . CYS A 1 238 ? -8.421 -3.076 -4.005 1 94.76 238 CYS A C 1
ATOM 1851 O O . CYS A 1 238 ? -8.181 -2.881 -5.198 1 94.76 238 CYS A O 1
ATOM 1853 N N . ASN A 1 239 ? -7.705 -2.519 -3.023 1 91.09 239 ASN A N 1
ATOM 1854 C CA . ASN A 1 239 ? -6.65 -1.566 -3.354 1 91.09 239 ASN A CA 1
ATOM 1855 C C . ASN A 1 239 ? -5.278 -2.233 -3.369 1 91.09 239 ASN A C 1
ATOM 1857 O O . ASN A 1 239 ? -4.264 -1.571 -3.597 1 91.09 239 ASN A O 1
ATOM 1861 N N . SER A 1 240 ? -5.207 -3.469 -3.137 1 90.33 240 SER A N 1
ATOM 1862 C CA . SER A 1 240 ? -3.954 -4.214 -3.072 1 90.33 240 SER A CA 1
ATOM 1863 C C . SER A 1 240 ? -3.859 -5.235 -4.201 1 90.33 240 SER A C 1
ATOM 1865 O O . SER A 1 240 ? -4.664 -6.166 -4.271 1 90.33 240 SER A O 1
ATOM 1867 N N . VAL A 1 241 ? -2.81 -5.056 -5.014 1 90.54 241 VAL A N 1
ATOM 1868 C CA . VAL A 1 241 ? -2.58 -6.007 -6.096 1 90.54 241 VAL A CA 1
ATOM 1869 C C . VAL A 1 241 ? -2.366 -7.405 -5.52 1 90.54 241 VAL A C 1
ATOM 1871 O O . VAL A 1 241 ? -2.875 -8.39 -6.059 1 90.54 241 VAL A O 1
ATOM 1874 N N . TYR A 1 242 ? -1.679 -7.451 -4.437 1 89 242 TYR A N 1
ATOM 1875 C CA . TYR A 1 242 ? -1.432 -8.718 -3.758 1 89 242 TYR A CA 1
ATOM 1876 C C . TYR A 1 242 ? -2.742 -9.387 -3.357 1 89 242 TYR A C 1
ATOM 1878 O O . TYR A 1 242 ? -2.952 -10.57 -3.634 1 89 242 TYR A O 1
ATOM 1886 N N . SER A 1 243 ? -3.677 -8.649 -2.735 1 92.25 243 SER A N 1
ATOM 1887 C CA . SER A 1 243 ? -4.961 -9.185 -2.299 1 92.25 243 SER A CA 1
ATOM 1888 C C . SER A 1 243 ? -5.813 -9.618 -3.487 1 92.25 243 SER A C 1
ATOM 1890 O O . SER A 1 243 ? -6.506 -10.636 -3.424 1 92.25 243 SER A O 1
ATOM 1892 N N . MET A 1 244 ? -5.755 -8.852 -4.513 1 94.99 244 MET A N 1
ATOM 1893 C CA . MET A 1 244 ? -6.506 -9.188 -5.719 1 94.99 244 MET A CA 1
ATOM 1894 C C . MET A 1 244 ? -6.053 -10.53 -6.286 1 94.99 244 MET A C 1
ATOM 1896 O O . MET A 1 244 ? -6.882 -11.356 -6.671 1 94.99 244 MET A O 1
ATOM 1900 N N . GLN A 1 245 ? -4.762 -10.688 -6.289 1 92.94 245 GLN A N 1
ATOM 1901 C CA . GLN A 1 245 ? -4.196 -11.92 -6.826 1 92.94 245 GLN A CA 1
ATOM 1902 C C . GLN A 1 245 ? -4.585 -13.123 -5.972 1 92.94 245 GLN A C 1
ATOM 1904 O O . GLN A 1 245 ? -4.79 -14.221 -6.493 1 92.94 245 GLN A O 1
ATOM 1909 N N . GLN A 1 246 ? -4.717 -12.892 -4.709 1 92.56 246 GLN A N 1
ATOM 1910 C CA . GLN A 1 246 ? -5.183 -13.963 -3.835 1 92.56 246 GLN A CA 1
ATOM 1911 C C . GLN A 1 246 ? -6.654 -14.279 -4.089 1 92.56 246 GLN A C 1
ATOM 1913 O O . GLN A 1 246 ? -7.033 -15.446 -4.204 1 92.56 246 GLN A O 1
ATOM 1918 N N . LEU A 1 247 ? -7.438 -13.298 -4.227 1 95.26 247 LEU A N 1
ATOM 1919 C CA . LEU A 1 247 ? -8.888 -13.434 -4.31 1 95.26 247 LEU A CA 1
ATOM 1920 C C . LEU A 1 247 ? -9.297 -14.096 -5.622 1 95.26 247 LEU A C 1
ATOM 1922 O O . LEU A 1 247 ? -10.26 -14.866 -5.66 1 95.26 247 LEU A O 1
ATOM 1926 N N . ILE A 1 248 ? -8.608 -13.766 -6.706 1 96.45 248 ILE A N 1
ATOM 1927 C CA . ILE A 1 248 ? -8.988 -14.266 -8.023 1 96.45 248 ILE A CA 1
ATOM 1928 C C . ILE A 1 248 ? -8.904 -15.79 -8.04 1 96.45 248 ILE A C 1
ATOM 1930 O O . ILE A 1 248 ? -9.638 -16.45 -8.78 1 96.45 248 ILE A O 1
ATOM 1934 N N . GLN A 1 249 ? -8.042 -16.311 -7.212 1 94.23 249 GLN A N 1
ATOM 1935 C CA . GLN A 1 249 ? -7.855 -17.757 -7.165 1 94.23 249 GLN A CA 1
ATOM 1936 C C . GLN A 1 249 ? -9 -18.436 -6.419 1 94.23 249 GLN A C 1
ATOM 1938 O O . GLN A 1 249 ? -9.191 -19.648 -6.535 1 94.23 249 GLN A O 1
ATOM 1943 N N . LEU A 1 250 ? -9.767 -17.684 -5.651 1 94.78 250 LEU A N 1
ATOM 1944 C CA . LEU A 1 250 ? -10.738 -18.242 -4.717 1 94.78 250 LEU A CA 1
ATOM 1945 C C . LEU A 1 250 ? -12.162 -18.013 -5.211 1 94.78 250 LEU A C 1
ATOM 1947 O O . LEU A 1 250 ? -13.12 -18.494 -4.602 1 94.78 250 LEU A O 1
ATOM 1951 N N . THR A 1 251 ? -12.292 -17.272 -6.332 1 95.79 251 THR A N 1
ATOM 1952 C CA . THR A 1 251 ? -13.622 -16.849 -6.756 1 95.79 251 THR A CA 1
ATOM 1953 C C . THR A 1 251 ? -13.812 -17.08 -8.253 1 95.79 251 THR A C 1
ATOM 1955 O O . THR A 1 251 ? -12.864 -17.435 -8.956 1 95.79 251 THR A O 1
ATOM 1958 N N . GLU A 1 252 ? -14.992 -16.915 -8.696 1 95.24 252 GLU A N 1
ATOM 1959 C CA . GLU A 1 252 ? -15.293 -16.939 -10.124 1 95.24 252 GLU A CA 1
ATOM 1960 C C . GLU A 1 252 ? -15.359 -15.527 -10.698 1 95.24 252 GLU A C 1
ATOM 1962 O O . GLU A 1 252 ? -16.067 -15.281 -11.677 1 95.24 252 GLU A O 1
ATOM 1967 N N . ALA A 1 253 ? -14.694 -14.65 -10.03 1 96.94 253 ALA A N 1
ATOM 1968 C CA . ALA A 1 253 ? -14.729 -13.248 -10.438 1 96.94 253 ALA A CA 1
ATOM 1969 C C . ALA A 1 253 ? -13.805 -13 -11.627 1 96.94 253 ALA A C 1
ATOM 1971 O O . ALA A 1 253 ? -12.912 -13.804 -11.906 1 96.94 253 ALA A O 1
ATOM 1972 N N . ILE A 1 254 ? -14.097 -11.914 -12.286 1 96.53 254 ILE A N 1
ATOM 1973 C CA . ILE A 1 254 ? -13.251 -11.363 -13.34 1 96.53 254 ILE A CA 1
ATOM 1974 C C . ILE A 1 254 ? -12.397 -10.23 -12.776 1 96.53 254 ILE A C 1
ATOM 1976 O O . ILE A 1 254 ? -12.842 -9.486 -11.899 1 96.53 254 ILE A O 1
ATOM 1980 N N . MET A 1 255 ? -11.176 -10.16 -13.239 1 96.66 255 MET A N 1
ATOM 1981 C CA . MET A 1 255 ? -10.257 -9.148 -12.725 1 96.66 255 MET A CA 1
ATOM 1982 C C . MET A 1 255 ? -9.559 -8.418 -13.867 1 96.66 255 MET A C 1
ATOM 1984 O O . MET A 1 255 ? -9.313 -9 -14.925 1 96.66 255 MET A O 1
ATOM 1988 N N . VAL A 1 256 ? -9.31 -7.149 -13.633 1 94.4 256 VAL A N 1
ATOM 1989 C CA . VAL A 1 256 ? -8.533 -6.354 -14.579 1 94.4 256 VAL A CA 1
ATOM 1990 C C . VAL A 1 256 ? -7.279 -5.816 -13.893 1 94.4 256 VAL A C 1
ATOM 1992 O O . VAL A 1 256 ? -7.364 -5.188 -12.835 1 94.4 256 VAL A O 1
ATOM 1995 N N . LEU A 1 257 ? -6.139 -6.071 -14.449 1 93.4 257 LEU A N 1
ATOM 1996 C CA . LEU A 1 257 ? -4.847 -5.592 -13.97 1 93.4 257 LEU A CA 1
ATOM 1997 C C . LEU A 1 257 ? -3.853 -5.469 -15.119 1 93.4 257 LEU A C 1
ATOM 1999 O O . LEU A 1 257 ? -4.088 -5.998 -16.208 1 93.4 257 LEU A O 1
ATOM 2003 N N . SER A 1 258 ? -2.802 -4.747 -14.842 1 92.03 258 SER A N 1
ATOM 2004 C CA . SER A 1 258 ? -1.734 -4.659 -15.833 1 92.03 258 SER A CA 1
ATOM 2005 C C . SER A 1 258 ? -1.097 -6.022 -16.082 1 92.03 258 SER A C 1
ATOM 2007 O O . SER A 1 258 ? -0.986 -6.838 -15.165 1 92.03 258 SER A O 1
ATOM 2009 N N . GLU A 1 259 ? -0.679 -6.225 -17.296 1 92.27 259 GLU A N 1
ATOM 2010 C CA . GLU A 1 259 ? -0 -7.46 -17.676 1 92.27 259 GLU A CA 1
ATOM 2011 C C . GLU A 1 259 ? 1.232 -7.703 -16.809 1 92.27 259 GLU A C 1
ATOM 2013 O O . GLU A 1 259 ? 1.508 -8.84 -16.419 1 92.27 259 GLU A O 1
ATOM 2018 N N . SER A 1 260 ? 1.931 -6.652 -16.522 1 91.25 260 SER A N 1
ATOM 2019 C CA . SER A 1 260 ? 3.139 -6.764 -15.711 1 91.25 260 SER A CA 1
ATOM 2020 C C . SER A 1 260 ? 2.82 -7.281 -14.313 1 91.25 260 SER A C 1
ATOM 2022 O O . SER A 1 260 ? 3.56 -8.1 -13.765 1 91.25 260 SER A O 1
ATOM 2024 N N . ALA A 1 261 ? 1.751 -6.849 -13.756 1 90.85 261 ALA A N 1
ATOM 2025 C CA . ALA A 1 261 ? 1.351 -7.256 -12.411 1 90.85 261 ALA A CA 1
ATOM 2026 C C . ALA A 1 261 ? 0.858 -8.7 -12.399 1 90.85 261 ALA A C 1
ATOM 2028 O O . ALA A 1 261 ? 0.77 -9.324 -11.338 1 90.85 261 ALA A O 1
ATOM 2029 N N . LEU A 1 262 ? 0.526 -9.23 -13.546 1 92.85 262 LEU A N 1
ATOM 2030 C CA . LEU A 1 262 ? -0.036 -10.572 -13.657 1 92.85 262 LEU A CA 1
ATOM 2031 C C . LEU A 1 262 ? 1.013 -11.561 -14.157 1 92.85 262 LEU A C 1
ATOM 2033 O O . LEU A 1 262 ? 0.73 -12.752 -14.303 1 92.85 262 LEU A O 1
ATOM 2037 N N . ARG A 1 263 ? 2.162 -11.086 -14.407 1 90.32 263 ARG A N 1
ATOM 2038 C CA . ARG A 1 263 ? 3.19 -11.842 -15.114 1 90.32 263 ARG A CA 1
ATOM 2039 C C . ARG A 1 263 ? 3.399 -13.211 -14.476 1 90.32 263 ARG A C 1
ATOM 2041 O O . ARG A 1 263 ? 3.326 -14.237 -15.157 1 90.32 263 ARG A O 1
ATOM 2048 N N . ASP A 1 264 ? 3.633 -13.306 -13.188 1 89.22 264 ASP A N 1
ATOM 2049 C CA . ASP A 1 264 ? 3.912 -14.571 -12.515 1 89.22 264 ASP A CA 1
ATOM 2050 C C . ASP A 1 264 ? 2.691 -15.487 -12.539 1 89.22 264 ASP A C 1
ATOM 2052 O O . ASP A 1 264 ? 2.816 -16.692 -12.769 1 89.22 264 ASP A O 1
ATOM 2056 N N . TYR A 1 265 ? 1.557 -14.95 -12.346 1 93.21 265 TYR A N 1
ATOM 2057 C CA . TYR A 1 265 ? 0.336 -15.745 -12.28 1 93.21 265 TYR A CA 1
ATOM 2058 C C . TYR A 1 265 ? -0.031 -16.297 -13.653 1 93.21 265 TYR A C 1
ATOM 2060 O O . TYR A 1 265 ? -0.545 -17.413 -13.763 1 93.21 265 TYR A O 1
ATOM 2068 N N . LEU A 1 266 ? 0.26 -15.492 -14.667 1 94.1 266 LEU A N 1
ATOM 2069 C CA . LEU A 1 266 ? 0.056 -15.963 -16.032 1 94.1 266 LEU A CA 1
ATOM 2070 C C . LEU A 1 266 ? 1.029 -17.087 -16.371 1 94.1 266 LEU A C 1
ATOM 2072 O O . LEU A 1 266 ? 0.624 -18.127 -16.895 1 94.1 266 LEU A O 1
ATOM 2076 N N . ARG A 1 267 ? 2.239 -16.896 -16.013 1 90.99 267 ARG A N 1
ATOM 2077 C CA . ARG A 1 267 ? 3.29 -17.863 -16.312 1 90.99 267 ARG A CA 1
ATOM 2078 C C . ARG A 1 267 ? 3.034 -19.188 -15.601 1 90.99 267 ARG A C 1
ATOM 2080 O O . ARG A 1 267 ? 3.302 -20.257 -16.154 1 90.99 267 ARG A O 1
ATOM 2087 N N . MET A 1 268 ? 2.463 -19.109 -14.445 1 91.3 268 MET A N 1
ATOM 2088 C CA . MET A 1 268 ? 2.252 -20.297 -13.624 1 91.3 268 MET A CA 1
ATOM 2089 C C . MET A 1 268 ? 0.902 -20.938 -13.929 1 91.3 268 MET A C 1
ATOM 2091 O O . MET A 1 268 ? 0.566 -21.982 -13.369 1 91.3 268 MET A O 1
ATOM 2095 N N . GLY A 1 269 ? 0.126 -20.287 -14.683 1 93 269 GLY A N 1
ATOM 2096 C CA . GLY A 1 269 ? -1.156 -20.838 -15.091 1 93 269 GLY A CA 1
ATOM 2097 C C . GLY A 1 269 ? -2.226 -20.714 -14.022 1 93 269 GLY A C 1
ATOM 2098 O O . GLY A 1 269 ? -3.182 -21.492 -14 1 93 269 GLY A O 1
ATOM 2099 N N . LEU A 1 270 ? -2.048 -19.822 -13.136 1 93.89 270 LEU A N 1
ATOM 2100 C CA . LEU A 1 270 ? -3.034 -19.623 -12.079 1 93.89 270 LEU A CA 1
ATOM 2101 C C . LEU A 1 270 ? -4.213 -18.797 -12.583 1 93.89 270 LEU A C 1
ATOM 2103 O O . LEU A 1 270 ? -5.325 -18.912 -12.062 1 93.89 270 LEU A O 1
ATOM 2107 N N . VAL A 1 271 ? -3.871 -17.937 -13.575 1 96.53 271 VAL A N 1
ATOM 2108 C CA . VAL A 1 271 ? -4.915 -17.142 -14.213 1 96.53 271 VAL A CA 1
ATOM 2109 C C . VAL A 1 271 ? -4.782 -17.236 -15.731 1 96.53 271 VAL A C 1
ATOM 2111 O O . VAL A 1 271 ? -3.736 -17.641 -16.245 1 96.53 271 VAL A O 1
ATOM 2114 N N . LYS A 1 272 ? -5.835 -16.918 -16.38 1 96.77 272 LYS A N 1
ATOM 2115 C CA . LYS A 1 272 ? -5.884 -16.894 -17.839 1 96.77 272 LYS A CA 1
ATOM 2116 C C . LYS A 1 272 ? -6.483 -15.586 -18.348 1 96.77 272 LYS A C 1
ATOM 2118 O O . LYS A 1 272 ? -7.495 -15.116 -17.825 1 96.77 272 LYS A O 1
ATOM 2123 N N . ALA A 1 273 ? -5.818 -15.003 -19.322 1 95.37 273 ALA A N 1
ATOM 2124 C CA . ALA A 1 273 ? -6.334 -13.794 -19.959 1 95.37 273 ALA A CA 1
ATOM 2125 C C . ALA A 1 273 ? -7.495 -14.12 -20.894 1 95.37 273 ALA A C 1
ATOM 2127 O O . ALA A 1 273 ? -7.437 -15.092 -21.65 1 95.37 273 ALA A O 1
ATOM 2128 N N . LEU A 1 274 ? -8.544 -13.387 -20.785 1 95.32 274 LEU A N 1
ATOM 2129 C CA . LEU A 1 274 ? -9.675 -13.535 -21.693 1 95.32 274 LEU A CA 1
ATOM 2130 C C . LEU A 1 274 ? -9.43 -12.78 -22.995 1 95.32 274 LEU A C 1
ATOM 2132 O O . LEU A 1 274 ? -8.779 -11.733 -22.997 1 95.32 274 LEU A O 1
ATOM 2136 N N . PRO A 1 275 ? -9.919 -13.297 -24.044 1 91.45 275 PRO A N 1
ATOM 2137 C CA . PRO A 1 275 ? -9.734 -12.643 -25.341 1 91.45 275 PRO A CA 1
ATOM 2138 C C . PRO A 1 275 ? -10.69 -11.471 -25.553 1 91.45 275 PRO A C 1
ATOM 2140 O O . PRO A 1 275 ? -11.475 -11.475 -26.505 1 91.45 275 PRO A O 1
ATOM 2143 N N . VAL A 1 276 ? -10.689 -10.526 -24.638 1 88.81 276 VAL A N 1
ATOM 2144 C CA . VAL A 1 276 ? -11.546 -9.349 -24.738 1 88.81 276 VAL A CA 1
ATOM 2145 C C . VAL A 1 276 ? -10.697 -8.083 -24.648 1 88.81 276 VAL A C 1
ATOM 2147 O O . VAL A 1 276 ? -9.668 -8.065 -23.969 1 88.81 276 VAL A O 1
ATOM 2150 N N . ASP A 1 277 ? -11.104 -7.134 -25.391 1 80.03 277 ASP A N 1
ATOM 2151 C CA . ASP A 1 277 ? -10.43 -5.839 -25.346 1 80.03 277 ASP A CA 1
ATOM 2152 C C . ASP A 1 277 ? -11.268 -4.81 -24.591 1 80.03 277 ASP A C 1
ATOM 2154 O O . ASP A 1 277 ? -11.796 -3.871 -25.191 1 80.03 277 ASP A O 1
ATOM 2158 N N . LEU A 1 278 ? -11.476 -5.06 -23.341 1 78.01 278 LEU A N 1
ATOM 2159 C CA . LEU A 1 278 ? -12.252 -4.146 -22.51 1 78.01 278 LEU A CA 1
ATOM 2160 C C . LEU A 1 278 ? -11.337 -3.173 -21.773 1 78.01 278 LEU A C 1
ATOM 2162 O O . LEU A 1 278 ? -11.812 -2.232 -21.134 1 78.01 278 LEU A O 1
ATOM 2166 N N . ALA A 1 279 ? -10.103 -3.518 -21.932 1 67.75 279 ALA A N 1
ATOM 2167 C CA . ALA A 1 279 ? -9.252 -2.676 -21.094 1 67.75 279 ALA A CA 1
ATOM 2168 C C . ALA A 1 279 ? -8.635 -1.54 -21.905 1 67.75 279 ALA A C 1
ATOM 2170 O O . ALA A 1 279 ? -8.171 -1.751 -23.027 1 67.75 279 ALA A O 1
ATOM 2171 N N . GLY A 1 280 ? -8.991 -0.355 -21.471 1 70.14 280 GLY A N 1
ATOM 2172 C CA . GLY A 1 280 ? -8.516 0.838 -22.155 1 70.14 280 GLY A CA 1
ATOM 2173 C C . GLY A 1 280 ? -7.031 1.083 -21.965 1 70.14 280 GLY A C 1
ATOM 2174 O O . GLY A 1 280 ? -6.337 0.274 -21.346 1 70.14 280 GLY A O 1
ATOM 2175 N N . LYS A 1 281 ? -6.682 2.095 -22.657 1 76.43 281 LYS A N 1
ATOM 2176 C CA . LYS A 1 281 ? -5.296 2.548 -22.581 1 76.43 281 LYS A CA 1
ATOM 2177 C C . LYS A 1 281 ? -5.051 3.359 -21.312 1 76.43 281 LYS A C 1
ATOM 2179 O O . LYS A 1 281 ? -5.892 4.168 -20.914 1 76.43 281 LYS A O 1
ATOM 2184 N N . MET A 1 282 ? -4.098 2.996 -20.603 1 85.65 282 MET A N 1
ATOM 2185 C CA . MET A 1 282 ? -3.668 3.791 -19.456 1 85.65 282 MET A CA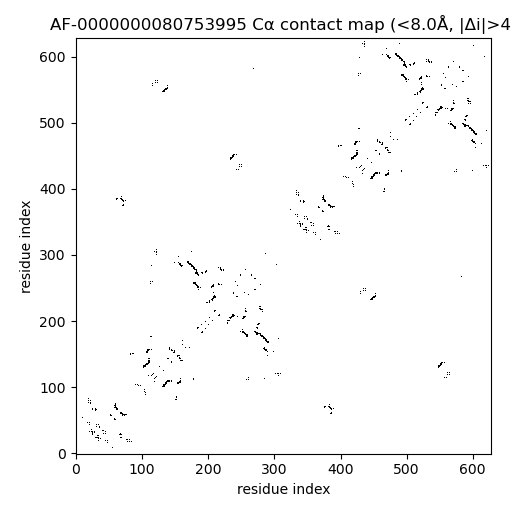 1
ATOM 2186 C C . MET A 1 282 ? -2.644 4.841 -19.875 1 85.65 282 MET A C 1
ATOM 2188 O O . MET A 1 282 ? -1.918 4.651 -20.853 1 85.65 282 MET A O 1
ATOM 2192 N N . GLU A 1 283 ? -2.688 5.953 -19.156 1 86.5 283 GLU A N 1
ATOM 2193 C CA . GLU A 1 283 ? -1.649 6.951 -19.391 1 86.5 283 GLU A CA 1
ATOM 2194 C C . GLU A 1 283 ? -0.26 6.374 -19.135 1 86.5 283 GLU A C 1
ATOM 2196 O O . GLU A 1 283 ? -0.071 5.588 -18.204 1 86.5 283 GLU A O 1
ATOM 2201 N N . PRO A 1 284 ? 0.629 6.787 -19.997 1 91.16 284 PRO A N 1
ATOM 2202 C CA . PRO A 1 284 ? 1.993 6.288 -19.808 1 91.16 284 PRO A CA 1
ATOM 2203 C C . PRO A 1 284 ? 2.628 6.785 -18.511 1 91.16 284 PRO A C 1
ATOM 2205 O O . PRO A 1 284 ? 2.147 7.752 -17.915 1 91.16 284 PRO A O 1
ATOM 2208 N N . PHE A 1 285 ? 3.626 6.074 -18.038 1 93.82 285 PHE A N 1
ATOM 2209 C CA . PHE A 1 285 ? 4.403 6.472 -16.869 1 93.82 285 PHE A CA 1
ATOM 2210 C C . PHE A 1 285 ? 5.842 6.788 -17.258 1 93.82 285 PHE A C 1
ATOM 2212 O O . PHE A 1 285 ? 6.278 6.46 -18.364 1 93.82 285 PHE A O 1
ATOM 2219 N N . GLY A 1 286 ? 6.499 7.518 -16.394 1 95.29 286 GLY A N 1
ATOM 2220 C CA . GLY A 1 286 ? 7.872 7.917 -16.662 1 95.29 286 GLY A CA 1
ATOM 2221 C C . GLY A 1 286 ? 8.691 8.119 -15.402 1 95.29 286 GLY A C 1
ATOM 2222 O O . GLY A 1 286 ? 8.222 7.837 -14.298 1 95.29 286 GLY A O 1
ATOM 2223 N N . LEU A 1 287 ? 9.95 8.498 -15.668 1 96.3 287 LEU A N 1
ATOM 2224 C CA . LEU A 1 287 ? 10.869 8.894 -14.606 1 96.3 287 LEU A CA 1
ATOM 2225 C C . LEU A 1 287 ? 10.646 10.35 -14.209 1 96.3 287 LEU A C 1
ATOM 2227 O O . LEU A 1 287 ? 10.508 11.219 -15.073 1 96.3 287 LEU A O 1
ATOM 2231 N N . LEU A 1 288 ? 10.547 10.553 -12.955 1 95.21 288 LEU A N 1
ATOM 2232 C CA . LEU A 1 288 ? 10.381 11.897 -12.413 1 95.21 288 LEU A CA 1
ATOM 2233 C C . LEU A 1 288 ? 11.419 12.18 -11.333 1 95.21 288 LEU A C 1
ATOM 2235 O O . LEU A 1 288 ? 11.609 11.371 -10.421 1 95.21 288 LEU A O 1
ATOM 2239 N N . TRP A 1 289 ? 12.105 13.255 -11.426 1 93.6 289 TRP A N 1
ATOM 2240 C CA . TRP A 1 289 ? 13.038 13.682 -10.388 1 93.6 289 TRP A CA 1
ATOM 2241 C C . TRP A 1 289 ? 13.11 15.204 -10.314 1 93.6 289 TRP A C 1
ATOM 2243 O O . TRP A 1 289 ? 12.62 15.899 -11.207 1 93.6 289 TRP A O 1
ATOM 2253 N N . ARG A 1 290 ? 13.616 15.731 -9.292 1 88.8 290 ARG A N 1
ATOM 2254 C CA . ARG A 1 290 ? 13.711 17.17 -9.073 1 88.8 290 ARG A CA 1
ATOM 2255 C C . ARG A 1 290 ? 14.806 17.785 -9.939 1 88.8 290 ARG A C 1
ATOM 2257 O O . ARG A 1 290 ? 15.954 17.338 -9.907 1 88.8 290 ARG A O 1
ATOM 2264 N N . LYS A 1 291 ? 14.553 18.856 -10.613 1 87.06 291 LYS A N 1
ATOM 2265 C CA . LYS A 1 291 ? 15.475 19.48 -11.558 1 87.06 291 LYS A CA 1
ATOM 2266 C C . LYS A 1 291 ? 16.61 20.192 -10.829 1 87.06 291 LYS A C 1
ATOM 2268 O O . LYS A 1 291 ? 17.752 20.189 -11.294 1 87.06 291 LYS A O 1
ATOM 2273 N N . ASP A 1 292 ? 16.292 20.806 -9.725 1 81.33 292 ASP A N 1
ATOM 2274 C CA . ASP A 1 292 ? 17.24 21.711 -9.082 1 81.33 292 ASP A CA 1
ATOM 2275 C C . ASP A 1 292 ? 18.125 20.962 -8.087 1 81.33 292 ASP A C 1
ATOM 2277 O O . ASP A 1 292 ? 18.839 21.581 -7.295 1 81.33 292 ASP A O 1
ATOM 2281 N N . GLU A 1 293 ? 18.087 19.734 -8.098 1 79.63 293 GLU A N 1
ATOM 2282 C CA . GLU A 1 293 ? 18.932 18.945 -7.207 1 79.63 293 GLU A CA 1
ATOM 2283 C C . GLU A 1 293 ? 19.926 18.098 -7.995 1 79.63 293 GLU A C 1
ATOM 2285 O O . GLU A 1 293 ? 19.599 17.586 -9.068 1 79.63 293 GLU A O 1
ATOM 2290 N N . PRO A 1 294 ? 21.096 18.063 -7.492 1 79.07 294 PRO A N 1
ATOM 2291 C CA . PRO A 1 294 ? 22.084 17.21 -8.157 1 79.07 294 PRO A CA 1
ATOM 2292 C C . PRO A 1 294 ? 21.675 15.739 -8.179 1 79.07 294 PRO A C 1
ATOM 2294 O O . PRO A 1 294 ? 21.085 15.244 -7.215 1 79.07 294 PRO A O 1
ATOM 2297 N N . ILE A 1 295 ? 22.026 15.139 -9.246 1 86.69 295 ILE A N 1
ATOM 2298 C CA . ILE A 1 295 ? 21.795 13.708 -9.409 1 86.69 295 ILE A CA 1
ATOM 2299 C C . ILE A 1 295 ? 23.017 12.929 -8.928 1 86.69 295 ILE A C 1
ATOM 2301 O O . ILE A 1 295 ? 24.135 13.169 -9.391 1 86.69 295 ILE A O 1
ATOM 2305 N N . SER A 1 296 ? 22.845 12.117 -7.956 1 83.42 296 SER A N 1
ATOM 2306 C CA . SER A 1 296 ? 23.942 11.284 -7.475 1 83.42 296 SER A CA 1
ATOM 2307 C C . SER A 1 296 ? 24.378 10.279 -8.536 1 83.42 296 SER A C 1
ATOM 2309 O O . SER A 1 296 ? 23.659 10.044 -9.509 1 83.42 296 SER A O 1
ATOM 2311 N N . ARG A 1 297 ? 25.548 9.706 -8.396 1 85.91 297 ARG A N 1
ATOM 2312 C CA . ARG A 1 297 ? 26.065 8.702 -9.321 1 85.91 297 ARG A CA 1
ATOM 2313 C C . ARG A 1 297 ? 25.17 7.467 -9.345 1 85.91 297 ARG A C 1
ATOM 2315 O O . ARG A 1 297 ? 24.943 6.879 -10.404 1 85.91 297 ARG A O 1
ATOM 2322 N N . GLU A 1 298 ? 24.682 7.08 -8.189 1 88.86 298 GLU A N 1
ATOM 2323 C CA . GLU A 1 298 ? 23.814 5.912 -8.074 1 88.86 298 GLU A CA 1
ATOM 2324 C C . GLU A 1 298 ? 22.486 6.138 -8.791 1 88.86 298 GLU A C 1
ATOM 2326 O O . GLU A 1 298 ? 21.968 5.233 -9.448 1 88.86 298 GLU A O 1
ATOM 2331 N N . MET A 1 299 ? 22.007 7.342 -8.648 1 92.77 299 MET A N 1
ATOM 2332 C CA . MET A 1 299 ? 20.754 7.677 -9.319 1 92.77 299 MET A CA 1
ATOM 2333 C C . MET A 1 299 ? 20.937 7.699 -10.833 1 92.77 299 MET A C 1
ATOM 2335 O O . MET A 1 299 ? 20.083 7.207 -11.573 1 92.77 299 MET A O 1
ATOM 2339 N N . GLU A 1 300 ? 21.998 8.278 -11.274 1 93.62 300 GLU A N 1
ATOM 2340 C CA . GLU A 1 300 ? 22.298 8.321 -12.702 1 93.62 300 GLU A CA 1
ATOM 2341 C C . GLU A 1 300 ? 22.404 6.916 -13.287 1 93.62 300 GLU A C 1
ATOM 2343 O O . GLU A 1 300 ? 21.861 6.641 -14.359 1 93.62 300 GLU A O 1
ATOM 2348 N N . LEU A 1 301 ? 23.102 6.128 -12.597 1 94.38 301 LEU A N 1
ATOM 2349 C CA . LEU A 1 301 ? 23.252 4.745 -13.036 1 94.38 301 LEU A CA 1
ATOM 2350 C C . LEU A 1 301 ? 21.898 4.046 -13.103 1 94.38 301 LEU A C 1
ATOM 2352 O O . LEU A 1 301 ? 21.629 3.293 -14.041 1 94.38 301 LEU A O 1
ATOM 2356 N N . PHE A 1 302 ? 21.107 4.218 -12.122 1 96.45 302 PHE A N 1
ATOM 2357 C CA . PHE A 1 302 ? 19.795 3.582 -12.101 1 96.45 302 PHE A CA 1
ATOM 2358 C C . PHE A 1 302 ? 18.933 4.08 -13.255 1 96.45 302 PHE A C 1
ATOM 2360 O O . PHE A 1 302 ? 18.24 3.294 -13.903 1 96.45 302 PHE A O 1
ATOM 2367 N N . ILE A 1 303 ? 18.957 5.371 -13.492 1 96.73 303 ILE A N 1
ATOM 2368 C CA . ILE A 1 303 ? 18.216 5.965 -14.599 1 96.73 303 ILE A CA 1
ATOM 2369 C C . ILE A 1 303 ? 18.663 5.336 -15.917 1 96.73 303 ILE A C 1
ATOM 2371 O O . ILE A 1 303 ? 17.833 4.999 -16.764 1 96.73 303 ILE A O 1
ATOM 2375 N N . GLU A 1 304 ? 19.879 5.141 -16.101 1 96.5 304 GLU A N 1
ATOM 2376 C CA . GLU A 1 304 ? 20.411 4.533 -17.316 1 96.5 304 GLU A CA 1
ATOM 2377 C C . GLU A 1 304 ? 19.934 3.091 -17.468 1 96.5 304 GLU A C 1
ATOM 2379 O O . GLU A 1 304 ? 19.626 2.647 -18.576 1 96.5 304 GLU A O 1
ATOM 2384 N N . LEU A 1 305 ? 19.945 2.366 -16.402 1 96.7 305 LEU A N 1
ATOM 2385 C CA . LEU A 1 305 ? 19.461 0.991 -16.438 1 96.7 305 LEU A CA 1
ATOM 2386 C C . LEU A 1 305 ? 18 0.94 -16.872 1 96.7 305 LEU A C 1
ATOM 2388 O O . LEU A 1 305 ? 17.618 0.096 -17.686 1 96.7 305 LEU A O 1
ATOM 2392 N N . ILE A 1 306 ? 17.181 1.833 -16.326 1 96.76 306 ILE A N 1
ATOM 2393 C CA . ILE A 1 306 ? 15.767 1.9 -16.678 1 96.76 306 ILE A CA 1
ATOM 2394 C C . ILE A 1 306 ? 15.619 2.223 -18.163 1 96.76 306 ILE A C 1
ATOM 2396 O O . ILE A 1 306 ? 14.815 1.603 -18.863 1 96.76 306 ILE A O 1
ATOM 2400 N N . ARG A 1 307 ? 16.407 3.179 -18.605 1 95.4 307 ARG A N 1
ATOM 2401 C CA . ARG A 1 307 ? 16.371 3.578 -20.008 1 95.4 307 ARG A CA 1
ATOM 2402 C C . ARG A 1 307 ? 16.673 2.395 -20.922 1 95.4 307 ARG A C 1
ATOM 2404 O O . ARG A 1 307 ? 15.983 2.185 -21.922 1 95.4 307 ARG A O 1
ATOM 2411 N N . ARG A 1 308 ? 17.638 1.684 -20.581 1 94.58 308 ARG A N 1
ATOM 2412 C CA . ARG A 1 308 ? 18.062 0.538 -21.379 1 94.58 308 ARG A CA 1
ATOM 2413 C C . ARG A 1 308 ? 16.967 -0.521 -21.442 1 94.58 308 ARG A C 1
ATOM 2415 O O . ARG A 1 308 ? 16.722 -1.106 -22.499 1 94.58 308 ARG A O 1
ATOM 2422 N N . ARG A 1 309 ? 16.308 -0.713 -20.363 1 93.19 309 ARG A N 1
ATOM 2423 C CA . ARG A 1 309 ? 15.28 -1.747 -20.296 1 93.19 309 ARG A CA 1
ATOM 2424 C C . ARG A 1 309 ? 14.003 -1.296 -20.996 1 93.19 309 ARG A C 1
ATOM 2426 O O . ARG A 1 309 ? 13.287 -2.112 -21.581 1 93.19 309 ARG A O 1
ATOM 2433 N N . ALA A 1 310 ? 13.699 -0.054 -20.774 1 91.06 310 ALA A N 1
ATOM 2434 C CA . ALA A 1 310 ? 12.502 0.49 -21.41 1 91.06 310 ALA A CA 1
ATOM 2435 C C . ALA A 1 310 ? 12.605 0.412 -22.931 1 91.06 310 ALA A C 1
ATOM 2437 O O . ALA A 1 310 ? 11.597 0.237 -23.619 1 91.06 310 ALA A O 1
ATOM 2438 N N . THR A 1 311 ? 13.73 0.615 -23.488 1 83.71 311 THR A N 1
ATOM 2439 C CA . THR A 1 311 ? 13.952 0.567 -24.929 1 83.71 311 THR A CA 1
ATOM 2440 C C . THR A 1 311 ? 13.972 -0.876 -25.425 1 83.71 311 THR A C 1
ATOM 2442 O O . THR A 1 311 ? 13.646 -1.144 -26.584 1 83.71 311 THR A O 1
ATOM 2445 N N . ALA A 1 312 ? 14.354 -1.799 -24.566 1 71.02 312 ALA A N 1
ATOM 2446 C CA . ALA A 1 312 ? 14.435 -3.209 -24.939 1 71.02 312 ALA A CA 1
ATOM 2447 C C . ALA A 1 312 ? 13.06 -3.868 -24.896 1 71.02 312 ALA A C 1
ATOM 2449 O O . ALA A 1 312 ? 12.834 -4.891 -25.548 1 71.02 312 ALA A O 1
ATOM 2450 N N . ALA A 1 313 ? 12.181 -3.371 -24.109 1 62.45 313 ALA A N 1
ATOM 2451 C CA . ALA A 1 313 ? 10.858 -3.979 -23.988 1 62.45 313 ALA A CA 1
ATOM 2452 C C . ALA A 1 313 ? 10.108 -3.927 -25.316 1 62.45 313 ALA A C 1
ATOM 2454 O O . ALA A 1 313 ? 10.023 -2.871 -25.948 1 62.45 313 ALA A O 1
ATOM 2455 N N . PRO A 1 314 ? 9.693 -5.067 -25.954 1 53.43 314 PRO A N 1
ATOM 2456 C CA . PRO A 1 314 ? 9.068 -5.093 -27.278 1 53.43 314 PRO A CA 1
ATOM 2457 C C . PRO A 1 314 ? 7.734 -4.351 -27.316 1 53.43 314 PRO A C 1
ATOM 2459 O O . PRO A 1 314 ? 7.086 -4.186 -26.279 1 53.43 314 PRO A O 1
ATOM 2462 N N . MET B 1 1 ? -31.339 17.988 28.775 1 23.94 1 MET B N 1
ATOM 2463 C CA . MET B 1 1 ? -30.11 18.073 27.99 1 23.94 1 MET B CA 1
ATOM 2464 C C . MET B 1 1 ? -30.343 18.848 26.698 1 23.94 1 MET B C 1
ATOM 2466 O O . MET B 1 1 ? -31.041 18.372 25.8 1 23.94 1 MET B O 1
ATOM 2470 N N . HIS B 1 2 ? -30.5 20.193 26.708 1 27.85 2 HIS B N 1
ATOM 2471 C CA . HIS B 1 2 ? -30.809 21.262 25.765 1 27.85 2 HIS B CA 1
ATOM 2472 C C . HIS B 1 2 ? -29.861 21.235 24.572 1 27.85 2 HIS B C 1
ATOM 2474 O O . HIS B 1 2 ? -28.641 21.29 24.742 1 27.85 2 HIS B O 1
ATOM 2480 N N . ALA B 1 3 ? -30.171 20.441 23.654 1 38.1 3 ALA B N 1
ATOM 2481 C CA . ALA B 1 3 ? -29.591 20.458 22.314 1 38.1 3 ALA B CA 1
ATOM 2482 C C . ALA B 1 3 ? -29.218 21.877 21.896 1 38.1 3 ALA B C 1
ATOM 2484 O O . ALA B 1 3 ? -30.075 22.763 21.853 1 38.1 3 ALA B O 1
ATOM 2485 N N . LEU B 1 4 ? -27.984 22.354 22.189 1 39.02 4 LEU B N 1
ATOM 2486 C CA . LEU B 1 4 ? -27.621 23.759 22.04 1 39.02 4 LEU B CA 1
ATOM 2487 C C . LEU B 1 4 ? -28.226 24.345 20.768 1 39.02 4 LEU B C 1
ATOM 2489 O O . LEU B 1 4 ? -28.25 23.685 19.727 1 39.02 4 LEU B O 1
ATOM 2493 N N . PRO B 1 5 ? -29.003 25.262 20.738 1 43.38 5 PRO B N 1
ATOM 2494 C CA . PRO B 1 5 ? -29.639 26.039 19.672 1 43.38 5 PRO B CA 1
ATOM 2495 C C . PRO B 1 5 ? -28.746 26.197 18.443 1 43.38 5 PRO B C 1
ATOM 2497 O O . PRO B 1 5 ? -29.239 26.195 17.313 1 43.38 5 PRO B O 1
ATOM 2500 N N . ALA B 1 6 ? -27.497 26.326 18.609 1 48.38 6 ALA B N 1
ATOM 2501 C CA . ALA B 1 6 ? -26.475 26.521 17.584 1 48.38 6 ALA B CA 1
ATOM 2502 C C . ALA B 1 6 ? -26.324 25.275 16.716 1 48.38 6 ALA B C 1
ATOM 2504 O O . ALA B 1 6 ? -26.1 25.376 15.507 1 48.38 6 ALA B O 1
ATOM 2505 N N . SER B 1 7 ? -26.604 24.152 17.21 1 50.27 7 SER B N 1
ATOM 2506 C CA . SER B 1 7 ? -26.492 22.889 16.488 1 50.27 7 SER B CA 1
ATOM 2507 C C . SER B 1 7 ? -27.599 22.745 15.45 1 50.27 7 SER B C 1
ATOM 2509 O O . SER B 1 7 ? -27.357 22.271 14.338 1 50.27 7 SER B O 1
ATOM 2511 N N . ARG B 1 8 ? -28.907 23.158 15.826 1 48.08 8 ARG B N 1
ATOM 2512 C CA . ARG B 1 8 ? -30.025 23.058 14.893 1 48.08 8 ARG B CA 1
ATOM 2513 C C . ARG B 1 8 ? -29.815 23.968 13.687 1 48.08 8 ARG B C 1
ATOM 2515 O O . ARG B 1 8 ? -30.132 23.592 12.557 1 48.08 8 ARG B O 1
ATOM 2522 N N . SER B 1 9 ? -29.349 25.189 14.06 1 52.97 9 SER B N 1
ATOM 2523 C CA . SER B 1 9 ? -29.079 26.124 12.972 1 52.97 9 SER B CA 1
ATOM 2524 C C . SER B 1 9 ? -27.979 25.601 12.054 1 52.97 9 SER B C 1
ATOM 2526 O O . SER B 1 9 ? -28.083 25.704 10.83 1 52.97 9 SER B O 1
ATOM 2528 N N . LEU B 1 10 ? -27.059 24.935 12.68 1 59.06 10 LEU B N 1
ATOM 2529 C CA . LEU B 1 10 ? -25.981 24.336 11.901 1 59.06 10 LEU B CA 1
ATOM 2530 C C . LEU B 1 10 ? -26.516 23.239 10.986 1 59.06 10 LEU B C 1
ATOM 2532 O O . LEU B 1 10 ? -26.102 23.132 9.83 1 59.06 10 LEU B O 1
ATOM 2536 N N . PHE B 1 11 ? -27.454 22.556 11.584 1 55.35 11 PHE B N 1
ATOM 2537 C CA . PHE B 1 11 ? -28.012 21.426 10.85 1 55.35 11 PHE B CA 1
ATOM 2538 C C . PHE B 1 11 ? -28.752 21.902 9.605 1 55.35 11 PHE B C 1
ATOM 2540 O O . PHE B 1 11 ? -28.721 21.238 8.567 1 55.35 11 PHE B O 1
ATOM 2547 N N . SER B 1 12 ? -29.351 23.092 9.712 1 59.16 12 SER B N 1
ATOM 2548 C CA . SER B 1 12 ? -30.154 23.565 8.589 1 59.16 12 SER B CA 1
ATOM 2549 C C . SER B 1 12 ? -29.288 24.27 7.55 1 59.16 12 SER B C 1
ATOM 2551 O O . SER B 1 12 ? -29.656 24.343 6.375 1 59.16 12 SER B O 1
ATOM 2553 N N . ARG B 1 13 ? -28.169 24.655 7.957 1 67.59 13 ARG B N 1
ATOM 2554 C CA . ARG B 1 13 ? -27.381 25.499 7.063 1 67.59 13 ARG B CA 1
ATOM 2555 C C . ARG B 1 13 ? -26.225 24.717 6.45 1 67.59 13 ARG B C 1
ATOM 2557 O O . ARG B 1 13 ? -25.752 25.049 5.361 1 67.59 13 ARG B O 1
ATOM 2564 N N . LEU B 1 14 ? -25.861 23.707 7.197 1 73.44 14 LEU B N 1
ATOM 2565 C CA . LEU B 1 14 ? -24.706 22.953 6.721 1 73.44 14 LEU B CA 1
ATOM 2566 C C . LEU B 1 14 ? -25.097 22.026 5.575 1 73.44 14 LEU B C 1
ATOM 2568 O O . LEU B 1 14 ? -26.046 21.249 5.696 1 73.44 14 LEU B O 1
ATOM 2572 N N . ARG B 1 15 ? -24.45 22.283 4.376 1 76.25 15 ARG B N 1
ATOM 2573 C CA . ARG B 1 15 ? -24.67 21.461 3.191 1 76.25 15 ARG B CA 1
ATOM 2574 C C . ARG B 1 15 ? -23.475 20.552 2.924 1 76.25 15 ARG B C 1
ATOM 2576 O O . ARG B 1 15 ? -22.362 20.834 3.374 1 76.25 15 ARG B O 1
ATOM 2583 N N . TYR B 1 16 ? -23.7 19.489 2.241 1 78.62 16 TYR B N 1
ATOM 2584 C CA . TYR B 1 16 ? -22.652 18.522 1.935 1 78.62 16 TYR B CA 1
ATOM 2585 C C . TYR B 1 16 ? -21.532 19.167 1.129 1 78.62 16 TYR B C 1
ATOM 2587 O O . TYR B 1 16 ? -20.362 18.806 1.281 1 78.62 16 TYR B O 1
ATOM 2595 N N . LYS B 1 17 ? -21.897 20.122 0.332 1 81.79 17 LYS B N 1
ATOM 2596 C CA . LYS B 1 17 ? -20.88 20.822 -0.448 1 81.79 17 LYS B CA 1
ATOM 2597 C C . LYS B 1 17 ? -19.894 21.55 0.462 1 81.79 17 LYS B C 1
ATOM 2599 O O . LYS B 1 17 ? -18.722 21.706 0.115 1 81.79 17 LYS B O 1
ATOM 2604 N N . HIS B 1 18 ? -20.403 22.01 1.644 1 83.32 18 HIS B N 1
ATOM 2605 C CA . HIS B 1 18 ? -19.522 22.631 2.627 1 83.32 18 HIS B CA 1
ATOM 2606 C C . HIS B 1 18 ? -18.489 21.637 3.146 1 83.32 18 HIS B C 1
ATOM 2608 O O . HIS B 1 18 ? -17.305 21.964 3.253 1 83.32 18 HIS B O 1
ATOM 2614 N N . LEU B 1 19 ? -19.013 20.446 3.432 1 82.2 19 LEU B N 1
ATOM 2615 C CA . LEU B 1 19 ? -18.128 19.405 3.943 1 82.2 19 LEU B CA 1
ATOM 2616 C C . LEU B 1 19 ? -17.11 18.99 2.887 1 82.2 19 LEU B C 1
ATOM 2618 O O . LEU B 1 19 ? -15.936 18.78 3.199 1 82.2 19 LEU B O 1
ATOM 2622 N N . HIS B 1 20 ? -17.597 18.879 1.692 1 85.64 20 HIS B N 1
ATOM 2623 C CA . HIS B 1 20 ? -16.7 18.563 0.586 1 85.64 20 HIS B CA 1
ATOM 2624 C C . HIS B 1 20 ? -15.611 19.621 0.439 1 85.64 20 HIS B C 1
ATOM 2626 O O . HIS B 1 20 ? -14.443 19.29 0.227 1 85.64 20 HIS B O 1
ATOM 2632 N N . MET B 1 21 ? -15.986 20.841 0.514 1 86.24 21 MET B N 1
ATOM 2633 C CA . MET B 1 21 ? -15.036 21.947 0.43 1 86.24 21 MET B CA 1
ATOM 2634 C C . MET B 1 21 ? -13.971 21.832 1.515 1 86.24 21 MET B C 1
ATOM 2636 O O . MET B 1 21 ? -12.783 22.024 1.248 1 86.24 21 MET B O 1
ATOM 2640 N N . LEU B 1 22 ? -14.387 21.513 2.695 1 86.4 22 LEU B N 1
ATOM 2641 C CA . LEU B 1 22 ? -13.464 21.389 3.818 1 86.4 22 LEU B CA 1
ATOM 2642 C C . LEU B 1 22 ? -12.453 20.275 3.57 1 86.4 22 LEU B C 1
ATOM 2644 O O . LEU B 1 22 ? -11.255 20.456 3.798 1 86.4 22 LEU B O 1
ATOM 2648 N N . VAL B 1 23 ? -12.943 19.191 3.107 1 84.89 23 VAL B N 1
ATOM 2649 C CA . VAL B 1 23 ? -12.082 18.03 2.906 1 84.89 23 VAL B CA 1
ATOM 2650 C C . VAL B 1 23 ? -11.089 18.312 1.781 1 84.89 23 VAL B C 1
ATOM 2652 O O . VAL B 1 23 ? -9.897 18.023 1.909 1 84.89 23 VAL B O 1
ATOM 2655 N N . VAL B 1 24 ? -11.558 18.888 0.704 1 83.91 24 VAL B N 1
ATOM 2656 C CA . VAL B 1 24 ? -10.7 19.214 -0.43 1 83.91 24 VAL B CA 1
ATOM 2657 C C . VAL B 1 24 ? -9.659 20.249 -0.011 1 83.91 24 VAL B C 1
ATOM 2659 O O . VAL B 1 24 ? -8.479 20.124 -0.347 1 83.91 24 VAL B O 1
ATOM 2662 N N . LEU B 1 25 ? -10.139 21.206 0.684 1 85.48 25 LEU B N 1
ATOM 2663 C CA . LEU B 1 25 ? -9.227 22.245 1.151 1 85.48 25 LEU B CA 1
ATOM 2664 C C . LEU B 1 25 ? -8.218 21.678 2.144 1 85.48 25 LEU B C 1
ATOM 2666 O O . LEU B 1 25 ? -7.044 22.054 2.126 1 85.48 25 LEU B O 1
ATOM 2670 N N . GLY B 1 26 ? -8.677 20.805 2.987 1 81.89 26 GLY B N 1
ATOM 2671 C CA . GLY B 1 26 ? -7.778 20.166 3.935 1 81.89 26 GLY B CA 1
ATOM 2672 C C . GLY B 1 26 ? -6.671 19.373 3.267 1 81.89 26 GLY B C 1
ATOM 2673 O O . GLY B 1 26 ? -5.526 19.39 3.722 1 81.89 26 GLY B O 1
ATOM 2674 N N . SER B 1 27 ? -7.033 18.763 2.275 1 74.1 27 SER B N 1
ATOM 2675 C CA . SER B 1 27 ? -6.086 17.928 1.543 1 74.1 27 SER B CA 1
ATOM 2676 C C . SER B 1 27 ? -5.161 18.773 0.674 1 74.1 27 SER B C 1
ATOM 2678 O O . SER B 1 27 ? -3.957 18.515 0.606 1 74.1 27 SER B O 1
ATOM 2680 N N . SER B 1 28 ? -5.727 19.788 0.011 1 73.25 28 SER B N 1
ATOM 2681 C CA . SER B 1 28 ? -4.965 20.6 -0.932 1 73.25 28 SER B CA 1
ATOM 2682 C C . SER B 1 28 ? -4.206 21.712 -0.217 1 73.25 28 SER B C 1
ATOM 2684 O O . SER B 1 28 ? -3.225 22.241 -0.745 1 73.25 28 SER B O 1
ATOM 2686 N N . GLN B 1 29 ? -4.717 22.102 0.862 1 76.93 29 GLN B N 1
ATOM 2687 C CA . GLN B 1 29 ? -4.2 23.202 1.67 1 76.93 29 GLN B CA 1
ATOM 2688 C C . GLN B 1 29 ? -4.003 24.459 0.827 1 76.93 29 GLN B C 1
ATOM 2690 O O . GLN B 1 29 ? -3.072 25.231 1.063 1 76.93 29 GLN B O 1
ATOM 2695 N N . ASN B 1 30 ? -4.682 24.534 -0.181 1 79.97 30 ASN B N 1
ATOM 2696 C CA . ASN B 1 30 ? -4.658 25.638 -1.134 1 79.97 30 ASN B CA 1
ATOM 2697 C C . ASN B 1 30 ? -6.045 25.916 -1.706 1 79.97 30 ASN B C 1
ATOM 2699 O O . ASN B 1 30 ? -6.639 25.051 -2.353 1 79.97 30 ASN B O 1
ATOM 2703 N N . LEU B 1 31 ? -6.438 27.175 -1.475 1 85.5 31 LEU B N 1
ATOM 2704 C CA . LEU B 1 31 ? -7.805 27.524 -1.847 1 85.5 31 LEU B CA 1
ATOM 2705 C C . LEU B 1 31 ? -7.979 27.499 -3.362 1 85.5 31 LEU B C 1
ATOM 2707 O O . LEU B 1 31 ? -9.038 27.116 -3.864 1 85.5 31 LEU B O 1
ATOM 2711 N N . HIS B 1 32 ? -6.894 27.908 -4.025 1 82.56 32 HIS B N 1
ATOM 2712 C CA . HIS B 1 32 ? -6.983 27.887 -5.481 1 82.56 32 HIS B CA 1
ATOM 2713 C C . HIS B 1 32 ? -7.083 26.459 -6.006 1 82.56 32 HIS B C 1
ATOM 2715 O O . HIS B 1 32 ? -7.914 26.167 -6.869 1 82.56 32 HIS B O 1
ATOM 2721 N N . ARG B 1 33 ? -6.308 25.669 -5.449 1 79.64 33 ARG B N 1
ATOM 2722 C CA . ARG B 1 33 ? -6.342 24.266 -5.849 1 79.64 33 ARG B CA 1
ATOM 2723 C C . ARG B 1 33 ? -7.674 23.622 -5.477 1 79.64 33 ARG B C 1
ATOM 2725 O O . ARG B 1 33 ? -8.222 22.83 -6.246 1 79.64 33 ARG B O 1
ATOM 2732 N N . ALA B 1 34 ? -8.096 23.942 -4.314 1 84.61 34 ALA B N 1
ATOM 2733 C CA . ALA B 1 34 ? -9.39 23.427 -3.873 1 84.61 34 ALA B CA 1
ATOM 2734 C C . ALA B 1 34 ? -10.507 23.875 -4.812 1 84.61 34 ALA B C 1
ATOM 2736 O O . ALA B 1 34 ? -11.394 23.089 -5.151 1 84.61 34 ALA B O 1
ATOM 2737 N N . SER B 1 35 ? -10.444 25.122 -5.21 1 88.31 35 SER B N 1
ATOM 2738 C CA . SER B 1 35 ? -11.468 25.65 -6.105 1 88.31 35 SER B CA 1
ATOM 2739 C C . SER B 1 35 ? -11.456 24.926 -7.447 1 88.31 35 SER B C 1
ATOM 2741 O O . SER B 1 35 ? -12.513 24.634 -8.011 1 88.31 35 SER B O 1
ATOM 2743 N N . GLN B 1 36 ? -10.292 24.583 -7.89 1 79.9 36 GLN B N 1
ATOM 2744 C CA . GLN B 1 36 ? -10.166 23.848 -9.145 1 79.9 36 GLN B CA 1
ATOM 2745 C C . GLN B 1 36 ? -10.754 22.445 -9.022 1 79.9 36 GLN B C 1
ATOM 2747 O O . GLN B 1 36 ? -11.497 21.999 -9.899 1 79.9 36 GLN B O 1
ATOM 2752 N N . THR B 1 37 ? -10.458 21.883 -7.888 1 75.66 37 THR B N 1
ATOM 2753 C CA . THR B 1 37 ? -10.94 20.529 -7.641 1 75.66 37 THR B CA 1
ATOM 2754 C C . THR B 1 37 ? -12.463 20.507 -7.536 1 75.66 37 THR B C 1
ATOM 2756 O O . THR B 1 37 ? -13.106 19.548 -7.966 1 75.66 37 THR B O 1
ATOM 2759 N N . LEU B 1 38 ? -12.991 21.588 -7.038 1 80.76 38 LEU B N 1
ATOM 2760 C CA . LEU B 1 38 ? -14.429 21.667 -6.802 1 80.76 38 LEU B CA 1
ATOM 2761 C C . LEU B 1 38 ? -15.138 22.322 -7.982 1 80.76 38 LEU B C 1
ATOM 2763 O O . LEU B 1 38 ? -16.35 22.544 -7.938 1 80.76 38 LEU B O 1
ATOM 2767 N N . ASN B 1 39 ? -14.316 22.632 -9.029 1 81.82 39 ASN B N 1
ATOM 2768 C CA . ASN B 1 39 ? -14.861 23.283 -10.216 1 81.82 39 ASN B CA 1
ATOM 2769 C C . ASN B 1 39 ? -15.612 24.562 -9.858 1 81.82 39 ASN B C 1
ATOM 2771 O O . ASN B 1 39 ? -16.751 24.759 -10.285 1 81.82 39 ASN B O 1
ATOM 2775 N N . MET B 1 40 ? -15.033 25.335 -9.031 1 85.62 40 MET B N 1
ATOM 2776 C CA . MET B 1 40 ? -15.562 26.639 -8.638 1 85.62 40 MET B CA 1
ATOM 2777 C C . MET B 1 40 ? -14.49 27.717 -8.753 1 85.62 40 MET B C 1
ATOM 2779 O O . MET B 1 40 ? -13.297 27.411 -8.796 1 85.62 40 MET B O 1
ATOM 2783 N N . SER B 1 41 ? -14.98 28.942 -9.005 1 87.98 41 SER B N 1
ATOM 2784 C CA . SER B 1 41 ? -14.032 30.051 -8.986 1 87.98 41 SER B CA 1
ATOM 2785 C C . SER B 1 41 ? -13.429 30.239 -7.598 1 87.98 41 SER B C 1
ATOM 2787 O O . SER B 1 41 ? -14.02 29.828 -6.598 1 87.98 41 SER B O 1
ATOM 2789 N N . GLN B 1 42 ? -12.291 30.782 -7.633 1 88.06 42 GLN B N 1
ATOM 2790 C CA . GLN B 1 42 ? -11.614 31.006 -6.359 1 88.06 42 GLN B CA 1
ATOM 2791 C C . GLN B 1 42 ? -12.431 31.928 -5.457 1 88.06 42 GLN B C 1
ATOM 2793 O O . GLN B 1 42 ? -12.553 31.68 -4.256 1 88.06 42 GLN B O 1
ATOM 2798 N N . PRO B 1 43 ? -13.112 32.995 -5.949 1 90.58 43 PRO B N 1
ATOM 2799 C CA . PRO B 1 43 ? -13.961 33.808 -5.076 1 90.58 43 PRO B CA 1
ATOM 2800 C C . PRO B 1 43 ? -15.136 33.022 -4.497 1 90.58 43 PRO B C 1
ATOM 2802 O O . PRO B 1 43 ? -15.504 33.22 -3.337 1 90.58 43 PRO B O 1
ATOM 2805 N N . ALA B 1 44 ? -15.655 32.152 -5.294 1 90.07 44 ALA B N 1
ATOM 2806 C CA . ALA B 1 44 ? -16.753 31.311 -4.825 1 90.07 44 ALA B CA 1
ATOM 2807 C C . ALA B 1 44 ? -16.291 30.379 -3.708 1 90.07 44 ALA B C 1
ATOM 2809 O O . ALA B 1 44 ? -17 30.19 -2.716 1 90.07 44 ALA B O 1
ATOM 2810 N N . ALA B 1 45 ? -15.118 29.821 -3.925 1 90.69 45 ALA B N 1
ATOM 2811 C CA . ALA B 1 45 ? -14.547 28.953 -2.899 1 90.69 45 ALA B CA 1
ATOM 2812 C C . ALA B 1 45 ? -14.267 29.73 -1.616 1 90.69 45 ALA B C 1
ATOM 2814 O O . ALA B 1 45 ? -14.491 29.223 -0.514 1 90.69 45 ALA B O 1
ATOM 2815 N N . THR B 1 46 ? -13.78 30.937 -1.755 1 90.41 46 THR B N 1
ATOM 2816 C CA . THR B 1 46 ? -13.498 31.794 -0.608 1 90.41 46 THR B CA 1
ATOM 2817 C C . THR B 1 46 ? -14.782 32.125 0.148 1 90.41 46 THR B C 1
ATOM 2819 O O . THR B 1 46 ? -14.817 32.062 1.378 1 90.41 46 THR B O 1
ATOM 2822 N N . ARG B 1 47 ? -15.786 32.429 -0.589 1 90.89 47 ARG B N 1
ATOM 2823 C CA . ARG B 1 47 ? -17.079 32.745 0.008 1 90.89 47 ARG B CA 1
ATOM 2824 C C . ARG B 1 47 ? -17.645 31.542 0.756 1 90.89 47 ARG B C 1
ATOM 2826 O O . ARG B 1 47 ? -18.215 31.69 1.839 1 90.89 47 ARG B O 1
ATOM 2833 N N . MET B 1 48 ? -17.515 30.45 0.124 1 89.77 48 MET B N 1
ATOM 2834 C CA . MET B 1 48 ? -18.025 29.229 0.742 1 89.77 48 MET B CA 1
ATOM 2835 C C . MET B 1 48 ? -17.297 28.937 2.05 1 89.77 48 MET B C 1
ATOM 2837 O O . MET B 1 48 ? -17.922 28.55 3.039 1 89.77 48 MET B O 1
ATOM 2841 N N . LEU B 1 49 ? -16.041 29.073 1.977 1 90.76 49 LEU B N 1
ATOM 2842 C CA . LEU B 1 49 ? -15.272 28.861 3.198 1 90.76 49 LEU B CA 1
ATOM 2843 C C . LEU B 1 49 ? -15.716 29.824 4.294 1 90.76 49 LEU B C 1
ATOM 2845 O O . LEU B 1 49 ? -15.87 29.426 5.451 1 90.76 49 LEU B O 1
ATOM 2849 N N . HIS B 1 50 ? -15.903 31.039 3.969 1 90.26 50 HIS B N 1
ATOM 2850 C CA . HIS B 1 50 ? -16.356 32.036 4.931 1 90.26 50 HIS B CA 1
ATOM 2851 C C . HIS B 1 50 ? -17.73 31.68 5.488 1 90.26 50 HIS B C 1
ATOM 2853 O O . HIS B 1 50 ? -17.988 31.863 6.68 1 90.26 50 HIS B O 1
ATOM 2859 N N . GLU B 1 51 ? -18.564 31.217 4.617 1 86.41 51 GLU B N 1
ATOM 2860 C CA . GLU B 1 51 ? -19.891 30.778 5.038 1 86.41 51 GLU B CA 1
ATOM 2861 C C . GLU B 1 51 ? -19.8 29.66 6.074 1 86.41 51 GLU B C 1
ATOM 2863 O O . GLU B 1 51 ? -20.517 29.676 7.076 1 86.41 51 GLU B O 1
ATOM 2868 N N . ILE B 1 52 ? -18.986 28.71 5.826 1 86.57 52 ILE B N 1
ATOM 2869 C CA . ILE B 1 52 ? -18.802 27.586 6.737 1 86.57 52 ILE B CA 1
ATOM 2870 C C . ILE B 1 52 ? -18.264 28.088 8.075 1 86.57 52 ILE B C 1
ATOM 2872 O O . ILE B 1 52 ? -18.754 27.692 9.135 1 86.57 52 ILE B O 1
ATOM 2876 N N . GLU B 1 53 ? -17.261 28.957 7.938 1 87.71 53 GLU B N 1
ATOM 2877 C CA . GLU B 1 53 ? -16.653 29.495 9.152 1 87.71 53 GLU B CA 1
ATOM 2878 C C . GLU B 1 53 ? -17.659 30.313 9.956 1 87.71 53 GLU B C 1
ATOM 2880 O O . GLU B 1 53 ? -17.67 30.256 11.188 1 87.71 53 GLU B O 1
ATOM 2885 N N . GLU B 1 54 ? -18.524 30.976 9.306 1 82.72 54 GLU B N 1
ATOM 2886 C CA . GLU B 1 54 ? -19.584 31.738 9.96 1 82.72 54 GLU B CA 1
ATOM 2887 C C . GLU B 1 54 ? -20.583 30.813 10.65 1 82.72 54 GLU B C 1
ATOM 2889 O O . GLU B 1 54 ? -21.048 31.106 11.754 1 82.72 54 GLU B O 1
ATOM 2894 N N . MET B 1 55 ? -20.901 29.78 10.009 1 78.52 55 MET B N 1
ATOM 2895 C CA . MET B 1 55 ? -21.855 28.821 10.558 1 78.52 55 MET B CA 1
ATOM 2896 C C . MET B 1 55 ? -21.337 28.224 11.862 1 78.52 55 MET B C 1
ATOM 2898 O O . MET B 1 55 ? -22.109 27.996 12.795 1 78.52 55 MET B O 1
ATOM 2902 N N . PHE B 1 56 ? -20.079 28.021 11.849 1 77.47 56 PHE B N 1
ATOM 2903 C CA . PHE B 1 56 ? -19.491 27.375 13.017 1 77.47 56 PHE B CA 1
ATOM 2904 C C . PHE B 1 56 ? -18.936 28.412 13.987 1 77.47 56 PHE B C 1
ATOM 2906 O O . PHE B 1 56 ? -18.555 28.078 15.11 1 77.47 56 PHE B O 1
ATOM 2913 N N . GLY B 1 57 ? -18.911 29.667 13.54 1 76.92 57 GLY B N 1
ATOM 2914 C CA . GLY B 1 57 ? -18.494 30.777 14.381 1 76.92 57 GLY B CA 1
ATOM 2915 C C . GLY B 1 57 ? -17.002 30.79 14.657 1 76.92 57 GLY B C 1
ATOM 2916 O O . GLY B 1 57 ? -16.565 31.252 15.713 1 76.92 57 GLY B O 1
ATOM 2917 N N . CYS B 1 58 ? -16.286 30.102 13.819 1 78.17 58 CYS B N 1
ATOM 2918 C CA . CYS B 1 58 ? -14.842 30.061 14.019 1 78.17 58 CYS B CA 1
ATOM 2919 C C . CYS B 1 58 ? -14.109 29.976 12.685 1 78.17 58 CYS B C 1
ATOM 2921 O O . CYS B 1 58 ? -14.696 29.588 11.673 1 78.17 58 CYS B O 1
ATOM 2923 N N . GLU B 1 59 ? -12.882 30.403 12.682 1 85.29 59 GLU B N 1
ATOM 2924 C CA . GLU B 1 59 ? -12.01 30.208 11.527 1 85.29 59 GLU B CA 1
ATOM 2925 C C . GLU B 1 59 ? -11.523 28.764 11.441 1 85.29 59 GLU B C 1
ATOM 2927 O O . GLU B 1 59 ? -11.024 28.213 12.425 1 85.29 59 GLU B O 1
ATOM 2932 N N . LEU B 1 60 ? -11.746 28.225 10.242 1 85.73 60 LEU B N 1
ATOM 2933 C CA . LEU B 1 60 ? -11.418 26.814 10.072 1 85.73 60 LEU B CA 1
ATOM 2934 C C . LEU B 1 60 ? -10.046 26.649 9.425 1 85.73 60 LEU B C 1
ATOM 2936 O O . LEU B 1 60 ? -9.412 25.601 9.564 1 85.73 60 LEU B O 1
ATOM 2940 N N . PHE B 1 61 ? -9.742 27.716 8.594 1 88.33 61 PHE B N 1
ATOM 2941 C CA . PHE B 1 61 ? -8.454 27.683 7.912 1 88.33 61 PHE B CA 1
ATOM 2942 C C . PHE B 1 61 ? -7.698 28.99 8.121 1 88.33 61 PHE B C 1
ATOM 2944 O O . PHE B 1 61 ? -8.295 30.068 8.106 1 88.33 61 PHE B O 1
ATOM 2951 N N . GLU B 1 62 ? -6.512 28.846 8.364 1 82.82 62 GLU B N 1
ATOM 2952 C CA . GLU B 1 62 ? -5.652 30.023 8.442 1 82.82 62 GLU B CA 1
ATOM 2953 C C . GLU B 1 62 ? -4.923 30.262 7.123 1 82.82 62 GLU B C 1
ATOM 2955 O O . GLU B 1 62 ? -4.478 29.314 6.472 1 82.82 62 GLU B O 1
ATOM 2960 N N . ARG B 1 63 ? -4.942 31.488 6.69 1 77.94 63 ARG B N 1
ATOM 2961 C CA . ARG B 1 63 ? -4.3 31.864 5.434 1 77.94 63 ARG B CA 1
ATOM 2962 C C . ARG B 1 63 ? -2.793 32.013 5.613 1 77.94 63 ARG B C 1
ATOM 2964 O O . ARG B 1 63 ? -2.335 32.629 6.578 1 77.94 63 ARG B O 1
ATOM 2971 N N . LEU B 1 64 ? -2.073 31.268 4.868 1 72.44 64 LEU B N 1
ATOM 2972 C CA . LEU B 1 64 ? -0.616 31.335 4.825 1 72.44 64 LEU B CA 1
ATOM 2973 C C . LEU B 1 64 ? -0.138 31.934 3.507 1 72.44 64 LEU B C 1
ATOM 2975 O O . LEU B 1 64 ? -0.911 32.041 2.552 1 72.44 64 LEU B O 1
ATOM 2979 N N . PRO B 1 65 ? 1.099 32.497 3.434 1 63.46 65 PRO B N 1
ATOM 2980 C CA . PRO B 1 65 ? 1.576 33.09 2.182 1 63.46 65 PRO B CA 1
ATOM 2981 C C . PRO B 1 65 ? 1.398 32.16 0.984 1 63.46 65 PRO B C 1
ATOM 2983 O O . PRO B 1 65 ? 1.083 32.62 -0.117 1 63.46 65 PRO B O 1
ATOM 2986 N N . ARG B 1 66 ? 1.679 30.941 1.214 1 63.2 66 ARG B N 1
ATOM 2987 C CA . ARG B 1 66 ? 1.521 30.007 0.103 1 63.2 66 ARG B CA 1
ATOM 2988 C C . ARG B 1 66 ? 0.469 28.95 0.422 1 63.2 66 ARG B C 1
ATOM 2990 O O . ARG B 1 66 ? 0.784 27.762 0.513 1 63.2 66 ARG B O 1
ATOM 2997 N N . GLY B 1 67 ? -0.704 29.377 0.779 1 75.41 67 GLY B N 1
ATOM 2998 C CA . GLY B 1 67 ? -1.801 28.43 0.894 1 75.41 67 GLY B CA 1
ATOM 2999 C C . GLY B 1 67 ? -2.582 28.576 2.187 1 75.41 67 GLY B C 1
ATOM 3000 O O . GLY B 1 67 ? -2.666 29.671 2.747 1 75.41 67 GLY B O 1
ATOM 3001 N N . MET B 1 68 ? -3.468 27.535 2.451 1 81.37 68 MET B N 1
ATOM 3002 C CA . MET B 1 68 ? -4.299 27.55 3.651 1 81.37 68 MET B CA 1
ATOM 3003 C C . MET B 1 68 ? -4.135 26.256 4.441 1 81.37 68 MET B C 1
ATOM 3005 O O . MET B 1 68 ? -3.825 25.209 3.87 1 81.37 68 MET B O 1
ATOM 3009 N N . ARG B 1 69 ? -4.182 26.331 5.694 1 79.4 69 ARG B N 1
ATOM 3010 C CA . ARG B 1 69 ? -4.114 25.159 6.56 1 79.4 69 ARG B CA 1
ATOM 3011 C C . ARG B 1 69 ? -5.275 25.141 7.549 1 79.4 69 ARG B C 1
ATOM 3013 O O . ARG B 1 69 ? -5.669 26.187 8.07 1 79.4 69 ARG B O 1
ATOM 3020 N N . PRO B 1 70 ? -5.773 23.963 7.854 1 79.67 70 PRO B N 1
ATOM 3021 C CA . PRO B 1 70 ? -6.874 23.901 8.819 1 79.67 70 PRO B CA 1
ATOM 3022 C C . PRO B 1 70 ? -6.443 24.287 10.232 1 79.67 70 PRO B C 1
ATOM 3024 O O . PRO B 1 70 ? -5.328 23.965 10.651 1 79.67 70 PRO B O 1
ATOM 3027 N N . THR B 1 71 ? -7.223 25.075 10.968 1 76.3 71 THR B N 1
ATOM 3028 C CA . THR B 1 71 ? -7.068 25.319 12.398 1 76.3 71 THR B CA 1
ATOM 3029 C C . THR B 1 71 ? -7.369 24.054 13.198 1 76.3 71 THR B C 1
ATOM 3031 O O . THR B 1 71 ? -7.728 23.023 12.627 1 76.3 71 THR B O 1
ATOM 3034 N N . ALA B 1 72 ? -7.278 24.081 14.496 1 66.83 72 ALA B N 1
ATOM 3035 C CA . ALA B 1 72 ? -7.639 22.945 15.341 1 66.83 72 ALA B CA 1
ATOM 3036 C C . ALA B 1 72 ? -9.11 22.577 15.166 1 66.83 72 ALA B C 1
ATOM 3038 O O . ALA B 1 72 ? -9.449 21.399 15.031 1 66.83 72 ALA B O 1
ATOM 3039 N N . LEU B 1 73 ? -9.829 23.583 15.279 1 73.16 73 LEU B N 1
ATOM 3040 C CA . LEU B 1 73 ? -11.253 23.37 15.048 1 73.16 73 LEU B CA 1
ATOM 3041 C C . LEU B 1 73 ? -11.513 22.941 13.608 1 73.16 73 LEU B C 1
ATOM 3043 O O . LEU B 1 73 ? -12.412 22.138 13.347 1 73.16 73 LEU B O 1
ATOM 3047 N N . GLY B 1 74 ? -10.631 23.483 12.709 1 80.67 74 GLY B N 1
ATOM 3048 C CA . GLY B 1 74 ? -10.727 23.058 11.321 1 80.67 74 GLY B CA 1
ATOM 3049 C C . GLY B 1 74 ? -10.43 21.583 11.127 1 80.67 74 GLY B C 1
ATOM 3050 O O . GLY B 1 74 ? -11.121 20.9 10.368 1 80.67 74 GLY B O 1
ATOM 3051 N N . GLN B 1 75 ? -9.522 21.085 11.845 1 72.79 75 GLN B N 1
ATOM 3052 C CA . GLN B 1 75 ? -9.164 19.674 11.757 1 72.79 75 GLN B CA 1
ATOM 3053 C C . GLN B 1 75 ? -10.291 18.787 12.28 1 72.79 75 GLN B C 1
ATOM 3055 O O . GLN B 1 75 ? -10.597 17.75 11.687 1 72.79 75 GLN B O 1
ATOM 3060 N N . GLU B 1 76 ? -10.813 19.146 13.445 1 72.21 76 GLU B N 1
ATOM 3061 C CA . GLU B 1 76 ? -11.95 18.403 13.98 1 72.21 76 GLU B CA 1
ATOM 3062 C C . GLU B 1 76 ? -13.109 18.378 12.988 1 72.21 76 GLU B C 1
ATOM 3064 O O . GLU B 1 76 ? -13.746 17.341 12.795 1 72.21 76 GLU B O 1
ATOM 3069 N N . LEU B 1 77 ? -13.274 19.523 12.456 1 78.71 77 LEU B N 1
ATOM 3070 C CA . LEU B 1 77 ? -14.371 19.596 11.497 1 78.71 77 LEU B CA 1
ATOM 3071 C C . LEU B 1 77 ? -14.036 18.821 10.228 1 78.71 77 LEU B C 1
ATOM 3073 O O . LEU B 1 77 ? -14.923 18.238 9.599 1 78.71 77 LEU B O 1
ATOM 3077 N N . LEU B 1 78 ? -12.702 18.844 9.957 1 80.86 78 LEU B N 1
ATOM 3078 C CA . LEU B 1 78 ? -12.27 18.058 8.807 1 80.86 78 LEU B CA 1
ATOM 3079 C C . LEU B 1 78 ? -12.517 16.571 9.039 1 80.86 78 LEU B C 1
ATOM 3081 O O . LEU B 1 78 ? -13.015 15.875 8.153 1 80.86 78 LEU B O 1
ATOM 3085 N N . LEU B 1 79 ? -12.232 16.115 10.216 1 71.39 79 LEU B N 1
ATOM 3086 C CA . LEU B 1 79 ? -12.47 14.716 10.556 1 71.39 79 LEU B CA 1
ATOM 3087 C C . LEU B 1 79 ? -13.959 14.39 10.504 1 71.39 79 LEU B C 1
ATOM 3089 O O . LEU B 1 79 ? -14.352 13.343 9.984 1 71.39 79 LEU B O 1
ATOM 3093 N N . PHE B 1 80 ? -14.71 15.316 11.064 1 73.22 80 PHE B N 1
ATOM 3094 C CA . PHE B 1 80 ? -16.16 15.173 10.998 1 73.22 80 PHE B CA 1
ATOM 3095 C C . PHE B 1 80 ? -16.636 15.156 9.55 1 73.22 80 PHE B C 1
ATOM 3097 O O . PHE B 1 80 ? -17.454 14.316 9.17 1 73.22 80 PHE B O 1
ATOM 3104 N N . ALA B 1 81 ? -16.049 16.112 8.803 1 81.85 81 ALA B N 1
ATOM 3105 C CA . ALA B 1 81 ? -16.457 16.231 7.405 1 81.85 81 ALA B CA 1
ATOM 3106 C C . ALA B 1 81 ? -16.101 14.972 6.621 1 81.85 81 ALA B C 1
ATOM 3108 O O . ALA B 1 81 ? -16.922 14.453 5.861 1 81.85 81 ALA B O 1
ATOM 3109 N N . GLU B 1 82 ? -14.962 14.492 6.908 1 78.08 82 GLU B N 1
ATOM 3110 C CA . GLU B 1 82 ? -14.521 13.277 6.23 1 78.08 82 GLU B CA 1
ATOM 3111 C C . GLU B 1 82 ? -15.413 12.091 6.587 1 78.08 82 GLU B C 1
ATOM 3113 O O . GLU B 1 82 ? -15.852 11.35 5.704 1 78.08 82 GLU B O 1
ATOM 3118 N N . SER B 1 83 ? -15.672 11.992 7.845 1 75.13 83 SER B N 1
ATOM 3119 C CA . SER B 1 83 ? -16.52 10.903 8.318 1 75.13 83 SER B CA 1
ATOM 3120 C C . SER B 1 83 ? -17.936 11.025 7.764 1 75.13 83 SER B C 1
ATOM 3122 O O . SER B 1 83 ? -18.518 10.037 7.311 1 75.13 83 SER B O 1
ATOM 3124 N N . ALA B 1 84 ? -18.415 12.239 7.786 1 75.74 84 ALA B N 1
ATOM 3125 C CA . ALA B 1 84 ? -19.781 12.473 7.325 1 75.74 84 ALA B CA 1
ATOM 3126 C C . ALA B 1 84 ? -19.909 12.2 5.829 1 75.74 84 ALA B C 1
ATOM 3128 O O . ALA B 1 84 ? -20.873 11.571 5.387 1 75.74 84 ALA B O 1
ATOM 3129 N N . LEU B 1 85 ? -18.938 12.705 5.155 1 79.97 85 LEU B N 1
ATOM 3130 C CA . LEU B 1 85 ? -18.975 12.502 3.711 1 79.97 85 LEU B CA 1
ATOM 3131 C C . LEU B 1 85 ? -18.812 11.026 3.365 1 79.97 85 LEU B C 1
ATOM 3133 O O . LEU B 1 85 ? -19.504 10.51 2.484 1 79.97 85 LEU B O 1
ATOM 3137 N N . THR B 1 86 ? -17.914 10.396 4.088 1 75.95 86 THR B N 1
ATOM 3138 C CA . THR B 1 86 ? -17.701 8.968 3.882 1 75.95 86 THR B CA 1
ATOM 3139 C C . THR B 1 86 ? -18.968 8.18 4.204 1 75.95 86 THR B C 1
ATOM 3141 O O . THR B 1 86 ? -19.355 7.282 3.453 1 75.95 86 THR B O 1
ATOM 3144 N N . ARG B 1 87 ? -19.555 8.557 5.255 1 72.16 87 ARG B N 1
ATOM 3145 C CA . ARG B 1 87 ? -20.775 7.868 5.661 1 72.16 87 ARG B CA 1
ATOM 3146 C C . ARG B 1 87 ? -21.9 8.11 4.66 1 72.16 87 ARG B C 1
ATOM 3148 O O . ARG B 1 87 ? -22.689 7.207 4.374 1 72.16 87 ARG B O 1
ATOM 3155 N N . LEU B 1 88 ? -21.919 9.346 4.179 1 72.7 88 LEU B N 1
ATOM 3156 C CA . LEU B 1 88 ? -22.924 9.655 3.168 1 72.7 88 LEU B CA 1
ATOM 3157 C C . LEU B 1 88 ? -22.69 8.838 1.902 1 72.7 88 LEU B C 1
ATOM 3159 O O . LEU B 1 88 ? -23.632 8.276 1.337 1 72.7 88 LEU B O 1
ATOM 3163 N N . ASP B 1 89 ? -21.473 8.857 1.501 1 73.76 89 ASP B N 1
ATOM 3164 C CA . ASP B 1 89 ? -21.124 8.079 0.317 1 73.76 89 ASP B CA 1
ATOM 3165 C C . ASP B 1 89 ? -21.478 6.605 0.504 1 73.76 89 ASP B C 1
ATOM 3167 O O . ASP B 1 89 ? -22.042 5.977 -0.395 1 73.76 89 ASP B O 1
ATOM 3171 N N . ARG B 1 90 ? -21.197 6.178 1.635 1 71.32 90 ARG B N 1
ATOM 3172 C CA . ARG B 1 90 ? -21.493 4.786 1.957 1 71.32 90 ARG B CA 1
ATOM 3173 C C . ARG B 1 90 ? -22.996 4.531 1.953 1 71.32 90 ARG B C 1
ATOM 3175 O O . ARG B 1 90 ? -23.453 3.485 1.486 1 71.32 90 ARG B O 1
ATOM 3182 N N . CYS B 1 91 ? -23.648 5.445 2.514 1 67.53 91 CYS B N 1
ATOM 3183 C CA . CYS B 1 91 ? -25.102 5.324 2.514 1 67.53 91 CYS B CA 1
ATOM 3184 C C . CYS B 1 91 ? -25.647 5.289 1.091 1 67.53 91 CYS B C 1
ATOM 3186 O O . CYS B 1 91 ? -26.506 4.466 0.771 1 67.53 91 CYS B O 1
ATOM 3188 N N . ALA B 1 92 ? -25.11 6.178 0.379 1 71.02 92 ALA B N 1
ATOM 3189 C CA . ALA B 1 92 ? -25.53 6.226 -1.019 1 71.02 92 ALA B CA 1
ATOM 3190 C C . ALA B 1 92 ? -25.213 4.914 -1.732 1 71.02 92 ALA B C 1
ATOM 3192 O O . ALA B 1 92 ? -26.038 4.396 -2.488 1 71.02 92 ALA B O 1
ATOM 3193 N N . GLU B 1 93 ? -24.031 4.398 -1.461 1 67.44 93 GLU B N 1
ATOM 3194 C CA . GLU B 1 93 ? -23.624 3.131 -2.059 1 67.44 93 GLU B CA 1
ATOM 3195 C C . GLU B 1 93 ? -24.508 1.984 -1.577 1 67.44 93 GLU B C 1
ATOM 3197 O O . GLU B 1 93 ? -24.908 1.127 -2.368 1 67.44 93 GLU B O 1
ATOM 3202 N N . ASP B 1 94 ? -24.752 2.014 -0.312 1 66.51 94 ASP B N 1
ATOM 3203 C CA . ASP B 1 94 ? -25.596 0.977 0.274 1 66.51 94 ASP B CA 1
ATOM 3204 C C . ASP B 1 94 ? -27.01 1.031 -0.3 1 66.51 94 ASP B C 1
ATOM 3206 O O . ASP B 1 94 ? -27.577 -0 -0.667 1 66.51 94 ASP B O 1
ATOM 3210 N N . LEU B 1 95 ? -27.51 2.229 -0.41 1 66.52 95 LEU B N 1
ATOM 3211 C CA . LEU B 1 95 ? -28.85 2.41 -0.958 1 66.52 95 LEU B CA 1
ATOM 3212 C C . LEU B 1 95 ? -28.907 1.961 -2.414 1 66.52 95 LEU B C 1
ATOM 3214 O O . LEU B 1 95 ? -29.846 1.273 -2.819 1 66.52 95 LEU B O 1
ATOM 3218 N N . ALA B 1 96 ? -27.941 2.374 -3.124 1 66.88 96 ALA B N 1
ATOM 3219 C CA . ALA B 1 96 ? -27.876 1.988 -4.532 1 66.88 96 ALA B CA 1
ATOM 3220 C C . ALA B 1 96 ? -27.796 0.472 -4.682 1 66.88 96 ALA B C 1
ATOM 3222 O O . ALA B 1 96 ? -28.46 -0.109 -5.544 1 66.88 96 ALA B O 1
ATOM 3223 N N . ALA B 1 97 ? -26.992 -0.13 -3.831 1 65.45 97 ALA B N 1
ATOM 3224 C CA . ALA B 1 97 ? -26.849 -1.583 -3.869 1 65.45 97 ALA B CA 1
ATOM 3225 C C . ALA B 1 97 ? -28.164 -2.273 -3.518 1 65.45 97 ALA B C 1
ATOM 3227 O O . ALA B 1 97 ? -28.551 -3.25 -4.164 1 65.45 97 ALA B O 1
ATOM 3228 N N . ARG B 1 98 ? -28.751 -1.763 -2.619 1 65.93 98 ARG B N 1
ATOM 3229 C CA . ARG B 1 98 ? -29.993 -2.383 -2.168 1 65.93 98 ARG B CA 1
ATOM 3230 C C . ARG B 1 98 ? -31.114 -2.162 -3.178 1 65.93 98 ARG B C 1
ATOM 3232 O O . ARG B 1 98 ? -31.964 -3.034 -3.371 1 65.93 98 ARG B O 1
ATOM 3239 N N . GLN B 1 99 ? -31.083 -1.015 -3.748 1 63.82 99 GLN B N 1
ATOM 3240 C CA . GLN B 1 99 ? -32.089 -0.716 -4.762 1 63.82 99 GLN B CA 1
ATOM 3241 C C . GLN B 1 99 ? -31.964 -1.658 -5.956 1 63.82 99 GLN B C 1
ATOM 3243 O O . GLN B 1 99 ? -32.958 -1.968 -6.615 1 63.82 99 GLN B O 1
ATOM 3248 N N . GLN B 1 100 ? -30.779 -2.075 -6.125 1 61.25 100 GLN B N 1
ATOM 3249 C CA . GLN B 1 100 ? -30.547 -2.989 -7.239 1 61.25 100 GLN B CA 1
ATOM 3250 C C . GLN B 1 100 ? -30.682 -4.443 -6.795 1 61.25 100 GLN B C 1
ATOM 3252 O O . GLN B 1 100 ? -30.275 -5.357 -7.514 1 61.25 100 GLN B O 1
ATOM 3257 N N . GLY B 1 101 ? -31.247 -4.589 -5.536 1 61.17 101 GLY B N 1
ATOM 3258 C CA . GLY B 1 101 ? -31.494 -5.929 -5.028 1 61.17 101 GLY B CA 1
ATOM 3259 C C . GLY B 1 101 ? -30.304 -6.517 -4.293 1 61.17 101 GLY B C 1
ATOM 3260 O O . GLY B 1 101 ? -30.275 -7.715 -4.006 1 61.17 101 GLY B O 1
ATOM 3261 N N . GLY B 1 102 ? -29.436 -5.645 -4.04 1 65.81 102 GLY B N 1
ATOM 3262 C CA . GLY B 1 102 ? -28.224 -6.164 -3.426 1 65.81 102 GLY B CA 1
ATOM 3263 C C . GLY B 1 102 ? -28.312 -6.253 -1.915 1 65.81 102 GLY B C 1
ATOM 3264 O O . GLY B 1 102 ? -29.365 -5.985 -1.332 1 65.81 102 GLY B O 1
ATOM 3265 N N . TYR B 1 103 ? -27.365 -6.875 -1.335 1 68.88 103 TYR B N 1
ATOM 3266 C CA . TYR B 1 103 ? -27.316 -7.23 0.079 1 68.88 103 TYR B CA 1
ATOM 3267 C C . TYR B 1 103 ? -26.601 -6.154 0.888 1 68.88 103 TYR B C 1
ATOM 3269 O O . TYR B 1 103 ? -26.233 -6.379 2.043 1 68.88 103 TYR B O 1
ATOM 3277 N N . GLY B 1 104 ? -26.322 -5.07 0.245 1 78.07 104 GLY B N 1
ATOM 3278 C CA . GLY B 1 104 ? -25.68 -4.035 1.04 1 78.07 104 GLY B CA 1
ATOM 3279 C C . GLY B 1 104 ? -24.203 -3.875 0.732 1 78.07 104 GLY B C 1
ATOM 3280 O O . GLY B 1 104 ? -23.758 -4.185 -0.375 1 78.07 104 GLY B O 1
ATOM 3281 N N . TYR B 1 105 ? -23.515 -3.223 1.766 1 83.86 105 TYR B N 1
ATOM 3282 C CA . TYR B 1 105 ? -22.128 -2.813 1.578 1 83.86 105 TYR B CA 1
ATOM 3283 C C . TYR B 1 105 ? -21.292 -3.135 2.811 1 83.86 105 TYR B C 1
ATOM 3285 O O . TYR B 1 105 ? -21.769 -3.011 3.941 1 83.86 105 TYR B O 1
ATOM 3293 N N . LEU B 1 106 ? -20.118 -3.739 2.622 1 91.07 106 LEU B N 1
ATOM 3294 C CA . LEU B 1 106 ? -19.194 -4.052 3.706 1 91.07 106 LEU B CA 1
ATOM 3295 C C . LEU B 1 106 ? -17.776 -3.612 3.356 1 91.07 106 LEU B C 1
ATOM 3297 O O . LEU B 1 106 ? -17.25 -3.979 2.303 1 91.07 106 LEU B O 1
ATOM 3301 N N . SER B 1 107 ? -17.153 -2.805 4.189 1 93.8 107 SER B N 1
ATOM 3302 C CA . SER B 1 107 ? -15.787 -2.333 3.99 1 93.8 107 SER B CA 1
ATOM 3303 C C . SER B 1 107 ? -14.846 -2.901 5.047 1 93.8 107 SER B C 1
ATOM 3305 O O . SER B 1 107 ? -15.059 -2.704 6.245 1 93.8 107 SER B O 1
ATOM 3307 N N . ILE B 1 108 ? -13.777 -3.519 4.541 1 96.61 108 ILE B N 1
ATOM 3308 C CA . ILE B 1 108 ? -12.879 -4.25 5.427 1 96.61 108 ILE B CA 1
ATOM 3309 C C . ILE B 1 108 ? -11.454 -3.725 5.265 1 96.61 108 ILE B C 1
ATOM 3311 O O . ILE B 1 108 ? -10.98 -3.533 4.143 1 96.61 108 ILE B O 1
ATOM 3315 N N . GLY B 1 109 ? -10.811 -3.412 6.364 1 96.94 109 GLY B N 1
ATOM 3316 C CA . GLY B 1 109 ? -9.374 -3.19 6.386 1 96.94 109 GLY B CA 1
ATOM 3317 C C . GLY B 1 109 ? -8.597 -4.367 6.946 1 96.94 109 GLY B C 1
ATOM 3318 O O . GLY B 1 109 ? -9.032 -5.004 7.907 1 96.94 109 GLY B O 1
ATOM 3319 N N . THR B 1 110 ? -7.439 -4.659 6.306 1 96.03 110 THR B N 1
ATOM 3320 C CA . THR B 1 110 ? -6.683 -5.81 6.789 1 96.03 110 THR B CA 1
ATOM 3321 C C . THR B 1 110 ? -5.186 -5.602 6.575 1 96.03 110 THR B C 1
ATOM 3323 O O . THR B 1 110 ? -4.773 -5.002 5.58 1 96.03 110 THR B O 1
ATOM 3326 N N . ILE B 1 111 ? -4.451 -6.128 7.478 1 93.28 111 ILE B N 1
ATOM 3327 C CA . ILE B 1 111 ? -3.009 -6.201 7.271 1 93.28 111 ILE B CA 1
ATOM 3328 C C . ILE B 1 111 ? -2.683 -7.334 6.302 1 93.28 111 ILE B C 1
ATOM 3330 O O . ILE B 1 111 ? -3.47 -8.27 6.144 1 93.28 111 ILE B O 1
ATOM 3334 N N . MET B 1 112 ? -1.526 -7.307 5.7 1 87.75 112 MET B N 1
ATOM 3335 C CA . MET B 1 112 ? -1.161 -8.227 4.627 1 87.75 112 MET B CA 1
ATOM 3336 C C . MET B 1 112 ? -0.988 -9.645 5.16 1 87.75 112 MET B C 1
ATOM 3338 O O . MET B 1 112 ? -1.288 -10.616 4.464 1 87.75 112 MET B O 1
ATOM 3342 N N . GLY B 1 113 ? -0.519 -9.726 6.343 1 87.71 113 GLY B N 1
ATOM 3343 C CA . GLY B 1 113 ? -0.286 -11.043 6.915 1 87.71 113 GLY B CA 1
ATOM 3344 C C . GLY B 1 113 ? -1.566 -11.814 7.178 1 87.71 113 GLY B C 1
ATOM 3345 O O . GLY B 1 113 ? -1.554 -13.045 7.235 1 87.71 113 GLY B O 1
ATOM 3346 N N . ALA B 1 114 ? -2.641 -11.126 7.332 1 91.46 114 ALA B N 1
ATOM 3347 C CA . ALA B 1 114 ? -3.918 -11.77 7.631 1 91.46 114 ALA B CA 1
ATOM 3348 C C . ALA B 1 114 ? -4.731 -11.993 6.359 1 91.46 114 ALA B C 1
ATOM 3350 O O . ALA B 1 114 ? -5.743 -12.697 6.377 1 91.46 114 ALA B O 1
ATOM 3351 N N . ALA B 1 115 ? -4.312 -11.409 5.317 1 89.8 115 ALA B N 1
ATOM 3352 C CA . ALA B 1 115 ? -5.12 -11.365 4.102 1 89.8 115 ALA B CA 1
ATOM 3353 C C . ALA B 1 115 ? -5.267 -12.755 3.489 1 89.8 115 ALA B C 1
ATOM 3355 O O . ALA B 1 115 ? -6.383 -13.254 3.327 1 89.8 115 ALA B O 1
ATOM 3356 N N . PRO B 1 116 ? -4.172 -13.423 3.167 1 87.04 116 PRO B N 1
ATOM 3357 C CA . PRO B 1 116 ? -4.337 -14.755 2.58 1 87.04 116 PRO B CA 1
ATOM 3358 C C . PRO B 1 116 ? -4.901 -15.771 3.57 1 87.04 116 PRO B C 1
ATOM 3360 O O . PRO B 1 116 ? -4.544 -15.752 4.751 1 87.04 116 PRO B O 1
ATOM 3363 N N . GLY B 1 117 ? -5.761 -16.576 3.08 1 88.16 117 GLY B N 1
ATOM 3364 C CA . GLY B 1 117 ? -6.31 -17.658 3.881 1 88.16 117 GLY B CA 1
ATOM 3365 C C . GLY B 1 117 ? -7.448 -17.216 4.782 1 88.16 117 GLY B C 1
ATOM 3366 O O . GLY B 1 117 ? -8.568 -17.72 4.669 1 88.16 117 GLY B O 1
ATOM 3367 N N . LEU B 1 118 ? -7.159 -16.186 5.583 1 93.55 118 LEU B N 1
ATOM 3368 C CA . LEU B 1 118 ? -8.168 -15.785 6.558 1 93.55 118 LEU B CA 1
ATOM 3369 C C . LEU B 1 118 ? -9.156 -14.8 5.944 1 93.55 118 LEU B C 1
ATOM 3371 O O . LEU B 1 118 ? -10.333 -15.123 5.769 1 93.55 118 LEU B O 1
ATOM 3375 N N . VAL B 1 119 ? -8.725 -13.686 5.528 1 96.08 119 VAL B N 1
ATOM 3376 C CA . VAL B 1 119 ? -9.619 -12.623 5.08 1 96.08 119 VAL B CA 1
ATOM 3377 C C . VAL B 1 119 ? -10.123 -12.931 3.671 1 96.08 119 VAL B C 1
ATOM 3379 O O . VAL B 1 119 ? -11.328 -12.895 3.415 1 96.08 119 VAL B O 1
ATOM 3382 N N . MET B 1 120 ? -9.245 -13.231 2.776 1 96.2 120 MET B N 1
ATOM 3383 C CA . MET B 1 120 ? -9.636 -13.431 1.384 1 96.2 120 MET B CA 1
ATOM 3384 C C . MET B 1 120 ? -10.536 -14.654 1.241 1 96.2 120 MET B C 1
ATOM 3386 O O . MET B 1 120 ? -11.499 -14.634 0.473 1 96.2 120 MET B O 1
ATOM 3390 N N . ASP B 1 121 ? -10.243 -15.704 1.987 1 96.23 121 ASP B N 1
ATOM 3391 C CA . ASP B 1 121 ? -11.123 -16.868 1.97 1 96.23 121 ASP B CA 1
ATOM 3392 C C . ASP B 1 121 ? -12.513 -16.514 2.496 1 96.23 121 ASP B C 1
ATOM 3394 O O . ASP B 1 121 ? -13.521 -16.985 1.966 1 96.23 121 ASP B O 1
ATOM 3398 N N . SER B 1 122 ? -12.529 -15.764 3.518 1 97.16 122 SER B N 1
ATOM 3399 C CA . SER B 1 122 ? -13.801 -15.341 4.096 1 97.16 122 SER B CA 1
ATOM 3400 C C . SER B 1 122 ? -14.577 -14.45 3.132 1 97.16 122 SER B C 1
ATOM 3402 O O . SER B 1 122 ? -15.804 -14.538 3.048 1 97.16 122 SER B O 1
ATOM 3404 N N . VAL B 1 123 ? -13.893 -13.582 2.438 1 96.71 123 VAL B N 1
ATOM 3405 C CA . VAL B 1 123 ? -14.522 -12.722 1.442 1 96.71 123 VAL B CA 1
ATOM 3406 C C . VAL B 1 123 ? -15.119 -13.575 0.325 1 96.71 123 VAL B C 1
ATOM 3408 O O . VAL B 1 123 ? -16.254 -13.346 -0.101 1 96.71 123 VAL B O 1
ATOM 3411 N N . ALA B 1 124 ? -14.35 -14.533 -0.125 1 96.16 124 ALA B N 1
ATOM 3412 C CA . ALA B 1 124 ? -14.843 -15.425 -1.171 1 96.16 124 ALA B CA 1
ATOM 3413 C C . ALA B 1 124 ? -16.104 -16.156 -0.719 1 96.16 124 ALA B C 1
ATOM 3415 O O . ALA B 1 124 ? -17.067 -16.275 -1.481 1 96.16 124 ALA B O 1
ATOM 3416 N N . GLU B 1 125 ? -16.078 -16.575 0.475 1 96 125 GLU B N 1
ATOM 3417 C CA . GLU B 1 125 ? -17.202 -17.341 1.006 1 96 125 GLU B CA 1
ATOM 3418 C C . GLU B 1 125 ? -18.443 -16.466 1.161 1 96 125 GLU B C 1
ATOM 3420 O O . GLU B 1 125 ? -19.548 -16.876 0.799 1 96 125 GLU B O 1
ATOM 3425 N N . ILE B 1 126 ? -18.3 -15.313 1.707 1 95.23 126 ILE B N 1
ATOM 3426 C CA . ILE B 1 126 ? -19.469 -14.467 1.926 1 95.23 126 ILE B CA 1
ATOM 3427 C C . ILE B 1 126 ? -20.044 -14.024 0.582 1 95.23 126 ILE B C 1
ATOM 3429 O O . ILE B 1 126 ? -21.26 -13.882 0.437 1 95.23 126 ILE B O 1
ATOM 3433 N N . LYS B 1 127 ? -19.201 -13.78 -0.363 1 92.93 127 LYS B N 1
ATOM 3434 C CA . LYS B 1 127 ? -19.663 -13.406 -1.696 1 92.93 127 LYS B CA 1
ATOM 3435 C C . LYS B 1 127 ? -20.475 -14.531 -2.332 1 92.93 127 LYS B C 1
ATOM 3437 O O . LYS B 1 127 ? -21.423 -14.275 -3.077 1 92.93 127 LYS B O 1
ATOM 3442 N N . ALA B 1 128 ? -20.072 -15.72 -2.095 1 91.89 128 ALA B N 1
ATOM 3443 C CA . ALA B 1 128 ? -20.826 -16.871 -2.584 1 91.89 128 ALA B CA 1
ATOM 3444 C C . ALA B 1 128 ? -22.196 -16.952 -1.917 1 91.89 128 ALA B C 1
ATOM 3446 O O . ALA B 1 128 ? -23.185 -17.318 -2.557 1 91.89 128 ALA B O 1
ATOM 3447 N N . LEU B 1 129 ? -22.254 -16.564 -0.678 1 91.08 129 LEU B N 1
ATOM 3448 C CA . LEU B 1 129 ? -23.491 -16.612 0.094 1 91.08 129 LEU B CA 1
ATOM 3449 C C . LEU B 1 129 ? -24.39 -15.427 -0.245 1 91.08 129 LEU B C 1
ATOM 3451 O O . LEU B 1 129 ? -25.617 -15.547 -0.22 1 91.08 129 LEU B O 1
ATOM 3455 N N . LYS B 1 130 ? -23.663 -14.345 -0.64 1 88.84 130 LYS B N 1
ATOM 3456 C CA . LYS B 1 130 ? -24.376 -13.103 -0.925 1 88.84 130 LYS B CA 1
ATOM 3457 C C . LYS B 1 130 ? -23.822 -12.426 -2.176 1 88.84 130 LYS B C 1
ATOM 3459 O O . LYS B 1 130 ? -23.201 -11.365 -2.09 1 88.84 130 LYS B O 1
ATOM 3464 N N . PRO B 1 131 ? -24.094 -12.874 -3.382 1 81.58 131 PRO B N 1
ATOM 3465 C CA . PRO B 1 131 ? -23.479 -12.444 -4.64 1 81.58 131 PRO B CA 1
ATOM 3466 C C . PRO B 1 131 ? -23.662 -10.951 -4.906 1 81.58 131 PRO B C 1
ATOM 3468 O O . PRO B 1 131 ? -22.817 -10.328 -5.553 1 81.58 131 PRO B O 1
ATOM 3471 N N . GLN B 1 132 ? -24.51 -10.12 -4.246 1 80.55 132 GLN B N 1
ATOM 3472 C CA . GLN B 1 132 ? -24.714 -8.708 -4.549 1 80.55 132 GLN B CA 1
ATOM 3473 C C . GLN B 1 132 ? -24.307 -7.828 -3.37 1 80.55 132 GLN B C 1
ATOM 3475 O O . GLN B 1 132 ? -24.565 -6.623 -3.37 1 80.55 132 GLN B O 1
ATOM 3480 N N . LEU B 1 133 ? -23.644 -8.535 -2.555 1 87.9 133 LEU B N 1
ATOM 3481 C CA . LEU B 1 133 ? -22.998 -7.749 -1.509 1 87.9 133 LEU B CA 1
ATOM 3482 C C . LEU B 1 133 ? -21.778 -7.016 -2.054 1 87.9 133 LEU B C 1
ATOM 3484 O O . LEU B 1 133 ? -20.897 -7.633 -2.658 1 87.9 133 LEU B O 1
ATOM 3488 N N . ARG B 1 134 ? -21.788 -5.774 -1.925 1 88.5 134 ARG B N 1
ATOM 3489 C CA . ARG B 1 134 ? -20.611 -5.01 -2.326 1 88.5 134 ARG B CA 1
ATOM 3490 C C . ARG B 1 134 ? -19.559 -5.006 -1.222 1 88.5 134 ARG B C 1
ATOM 3492 O O . ARG B 1 134 ? -19.853 -4.655 -0.078 1 88.5 134 ARG B O 1
ATOM 3499 N N . ILE B 1 135 ? -18.385 -5.386 -1.584 1 93.22 135 ILE B N 1
ATOM 3500 C CA . ILE B 1 135 ? -17.321 -5.479 -0.589 1 93.22 135 ILE B CA 1
ATOM 3501 C C . ILE B 1 135 ? -16.141 -4.608 -1.013 1 93.22 135 ILE B C 1
ATOM 3503 O O . ILE B 1 135 ? -15.744 -4.616 -2.181 1 93.22 135 ILE B O 1
ATOM 3507 N N . ARG B 1 136 ? -15.649 -3.859 -0.111 1 93.64 136 ARG B N 1
ATOM 3508 C CA . ARG B 1 136 ? -14.409 -3.109 -0.284 1 93.64 136 ARG B CA 1
ATOM 3509 C C . ARG B 1 136 ? -13.338 -3.589 0.69 1 93.64 136 ARG B C 1
ATOM 3511 O O . ARG B 1 136 ? -13.601 -3.736 1.886 1 93.64 136 ARG B O 1
ATOM 3518 N N . ILE B 1 137 ? -12.176 -3.842 0.144 1 95.94 137 ILE B N 1
ATOM 3519 C CA . ILE B 1 137 ? -11.073 -4.33 0.964 1 95.94 137 ILE B CA 1
ATOM 3520 C C . ILE B 1 137 ? -9.888 -3.373 0.857 1 95.94 137 ILE B C 1
ATOM 3522 O O . ILE B 1 137 ? -9.426 -3.067 -0.245 1 95.94 137 ILE B O 1
ATOM 3526 N N . MET B 1 138 ? -9.399 -2.965 1.957 1 93.47 138 MET B N 1
ATOM 3527 C CA . MET B 1 138 ? -8.205 -2.128 2.036 1 93.47 138 MET B CA 1
ATOM 3528 C C . MET B 1 138 ? -7.071 -2.864 2.741 1 93.47 138 MET B C 1
ATOM 3530 O O . MET B 1 138 ? -7.162 -3.156 3.935 1 93.47 138 MET B O 1
ATOM 3534 N N . GLY B 1 139 ? -6.069 -3.122 1.973 1 91.57 139 GLY B N 1
ATOM 3535 C CA . GLY B 1 139 ? -4.873 -3.709 2.556 1 91.57 139 GLY B CA 1
ATOM 3536 C C . GLY B 1 139 ? -3.818 -2.68 2.916 1 91.57 139 GLY B C 1
ATOM 3537 O O . GLY B 1 139 ? -3.382 -1.905 2.062 1 91.57 139 GLY B O 1
ATOM 3538 N N . ASP B 1 140 ? -3.416 -2.658 4.219 1 88.17 140 ASP B N 1
ATOM 3539 C CA . ASP B 1 140 ? -2.446 -1.668 4.677 1 88.17 140 ASP B CA 1
ATOM 3540 C C . ASP B 1 140 ? -1.819 -2.086 6.005 1 88.17 140 ASP B C 1
ATOM 3542 O O . ASP B 1 140 ? -1.992 -3.223 6.448 1 88.17 140 ASP B O 1
ATOM 3546 N N . THR B 1 141 ? -0.971 -1.179 6.587 1 86.53 141 THR B N 1
ATOM 3547 C CA . THR B 1 141 ? -0.418 -1.403 7.918 1 86.53 141 THR B CA 1
ATOM 3548 C C . THR B 1 141 ? -1.5 -1.262 8.985 1 86.53 141 THR B C 1
ATOM 3550 O O . THR B 1 141 ? -2.554 -0.674 8.733 1 86.53 141 THR B O 1
ATOM 3553 N N . SER B 1 142 ? -1.219 -1.77 10.135 1 88.05 142 SER B N 1
ATOM 3554 C CA . SER B 1 142 ? -2.183 -1.69 11.227 1 88.05 142 SER B CA 1
ATOM 3555 C C . SER B 1 142 ? -2.553 -0.243 11.533 1 88.05 142 SER B C 1
ATOM 3557 O O . SER B 1 142 ? -3.731 0.079 11.703 1 88.05 142 SER B O 1
ATOM 3559 N N . ASP B 1 143 ? -1.604 0.606 11.561 1 82.71 143 ASP B N 1
ATOM 3560 C CA . ASP B 1 143 ? -1.854 2.006 11.893 1 82.71 143 ASP B CA 1
ATOM 3561 C C . ASP B 1 143 ? -2.792 2.653 10.877 1 82.71 143 ASP B C 1
ATOM 3563 O O . ASP B 1 143 ? -3.701 3.397 11.249 1 82.71 143 ASP B O 1
ATOM 3567 N N . GLN B 1 144 ? -2.549 2.36 9.661 1 83.79 144 GLN B N 1
ATOM 3568 C CA . GLN B 1 144 ? -3.372 2.942 8.606 1 83.79 144 GLN B CA 1
ATOM 3569 C C . GLN B 1 144 ? -4.783 2.36 8.625 1 83.79 144 GLN B C 1
ATOM 3571 O O . GLN B 1 144 ? -5.76 3.08 8.407 1 83.79 144 GLN B O 1
ATOM 3576 N N . VAL B 1 145 ? -4.858 1.114 8.853 1 91.17 145 VAL B N 1
ATOM 3577 C CA . VAL B 1 145 ? -6.15 0.438 8.92 1 91.17 145 VAL B CA 1
ATOM 3578 C C . VAL B 1 145 ? -6.958 0.983 10.096 1 91.17 145 VAL B C 1
ATOM 3580 O O . VAL B 1 145 ? -8.159 1.235 9.969 1 91.17 145 VAL B O 1
ATOM 3583 N N . ILE B 1 146 ? -6.32 1.181 11.168 1 87.93 146 ILE B N 1
ATOM 3584 C CA . ILE B 1 146 ? -6.982 1.702 12.359 1 87.93 146 ILE B CA 1
ATOM 3585 C C . ILE B 1 146 ? -7.429 3.141 12.113 1 87.93 146 ILE B C 1
ATOM 3587 O O . ILE B 1 146 ? -8.535 3.529 12.498 1 87.93 146 ILE B O 1
ATOM 3591 N N . GLN B 1 147 ? -6.597 3.909 11.468 1 81.7 147 GLN B N 1
ATOM 3592 C CA . GLN B 1 147 ? -6.975 5.269 11.099 1 81.7 147 GLN B CA 1
ATOM 3593 C C . GLN B 1 147 ? -8.209 5.272 10.201 1 81.7 147 GLN B C 1
ATOM 3595 O O . GLN B 1 147 ? -9.097 6.113 10.361 1 81.7 147 GLN B O 1
ATOM 3600 N N . SER B 1 148 ? -8.223 4.367 9.279 1 88.73 148 SER B N 1
ATOM 3601 C CA . SER B 1 148 ? -9.374 4.246 8.39 1 88.73 148 SER B CA 1
ATOM 3602 C C . SER B 1 148 ? -10.636 3.884 9.167 1 88.73 148 SER B C 1
ATOM 3604 O O . SER B 1 148 ? -11.732 4.333 8.825 1 88.73 148 SER B O 1
ATOM 3606 N N . LEU B 1 149 ? -10.482 3.09 10.149 1 88.32 149 LEU B N 1
ATOM 3607 C CA . LEU B 1 149 ? -11.6 2.728 11.013 1 88.32 149 LEU B CA 1
ATOM 3608 C C . LEU B 1 149 ? -12.097 3.94 11.795 1 88.32 149 LEU B C 1
ATOM 3610 O O . LEU B 1 149 ? -13.305 4.155 11.912 1 88.32 149 LEU B O 1
ATOM 3614 N N . GLU B 1 150 ? -11.16 4.713 12.193 1 78.83 150 GLU B N 1
ATOM 3615 C CA . GLU B 1 150 ? -11.484 5.918 12.95 1 78.83 150 GLU B CA 1
ATOM 3616 C C . GLU B 1 150 ? -12.24 6.926 12.089 1 78.83 150 GLU B C 1
ATOM 3618 O O . GLU B 1 150 ? -13.141 7.612 12.574 1 78.83 150 GLU B O 1
ATOM 3623 N N . GLN B 1 151 ? -11.868 6.956 10.892 1 75.89 151 GLN B N 1
ATOM 3624 C CA . GLN B 1 151 ? -12.457 7.912 9.96 1 75.89 151 GLN B CA 1
ATOM 3625 C C . GLN B 1 151 ? -13.705 7.336 9.297 1 75.89 151 GLN B C 1
ATOM 3627 O O . GLN B 1 151 ? -14.241 7.924 8.355 1 75.89 151 GLN B O 1
ATOM 3632 N N . SER B 1 152 ? -14.078 6.139 9.679 1 82.67 152 SER B N 1
ATOM 3633 C CA . SER B 1 152 ? -15.284 5.458 9.219 1 82.67 152 SER B CA 1
ATOM 3634 C C . SER B 1 152 ? -15.193 5.115 7.736 1 82.67 152 SER B C 1
ATOM 3636 O O . SER B 1 152 ? -16.21 5.067 7.041 1 82.67 152 SER B O 1
ATOM 3638 N N . ARG B 1 153 ? -13.969 4.978 7.357 1 86.8 153 ARG B N 1
ATOM 3639 C CA . ARG B 1 153 ? -13.753 4.569 5.973 1 86.8 153 ARG B CA 1
ATOM 3640 C C . ARG B 1 153 ? -13.905 3.06 5.817 1 86.8 153 ARG B C 1
ATOM 3642 O O . ARG B 1 153 ? -14.12 2.563 4.71 1 86.8 153 ARG B O 1
ATOM 3649 N N . ILE B 1 154 ? -13.762 2.389 6.939 1 92.51 154 ILE B N 1
ATOM 3650 C CA . ILE B 1 154 ? -14 0.95 6.965 1 92.51 154 ILE B CA 1
ATOM 3651 C C . ILE B 1 154 ? -14.903 0.597 8.144 1 92.51 154 ILE B C 1
ATOM 3653 O O . ILE B 1 154 ? -15.043 1.383 9.084 1 92.51 154 ILE B O 1
ATOM 3657 N N . ASP B 1 155 ? -15.528 -0.546 8.034 1 92.1 155 ASP B N 1
ATOM 3658 C CA . ASP B 1 155 ? -16.461 -1.013 9.055 1 92.1 155 ASP B CA 1
ATOM 3659 C C . ASP B 1 155 ? -15.76 -1.915 10.068 1 92.1 155 ASP B C 1
ATOM 3661 O O . ASP B 1 155 ? -16.156 -1.973 11.234 1 92.1 155 ASP B O 1
ATOM 3665 N N . LEU B 1 156 ? -14.794 -2.635 9.548 1 95.59 156 LEU B N 1
ATOM 3666 C CA . LEU B 1 156 ? -14.11 -3.671 10.315 1 95.59 156 LEU B CA 1
ATOM 3667 C C . LEU B 1 156 ? -12.624 -3.71 9.97 1 95.59 156 LEU B C 1
ATOM 3669 O O . LEU B 1 156 ? -12.251 -3.608 8.799 1 95.59 156 LEU B O 1
ATOM 3673 N N . ALA B 1 157 ? -11.844 -3.851 11.013 1 96.55 157 ALA B N 1
ATOM 3674 C CA . ALA B 1 157 ? -10.399 -3.934 10.816 1 96.55 157 ALA B CA 1
ATOM 3675 C C . ALA B 1 157 ? -9.853 -5.266 11.321 1 96.55 157 ALA B C 1
ATOM 3677 O O . ALA B 1 157 ? -10.275 -5.761 12.369 1 96.55 157 ALA B O 1
ATOM 3678 N N . ILE B 1 158 ? -9.042 -5.867 10.543 1 96.93 158 ILE B N 1
ATOM 3679 C CA . ILE B 1 158 ? -8.176 -6.949 11.001 1 96.93 158 ILE B CA 1
ATOM 3680 C C . ILE B 1 158 ? -6.745 -6.436 11.15 1 96.93 158 ILE B C 1
ATOM 3682 O O . ILE B 1 158 ? -6.023 -6.295 10.16 1 96.93 158 ILE B O 1
ATOM 3686 N N . ALA B 1 159 ? -6.374 -6.176 12.347 1 94.72 159 ALA B N 1
ATOM 3687 C CA . ALA B 1 159 ? -5.129 -5.455 12.601 1 94.72 159 ALA B CA 1
ATOM 3688 C C . ALA B 1 159 ? -4.581 -5.78 13.988 1 94.72 159 ALA B C 1
ATOM 3690 O O . ALA B 1 159 ? -5.213 -6.507 14.758 1 94.72 159 ALA B O 1
ATOM 3691 N N . ARG B 1 160 ? -3.366 -5.313 14.161 1 91.66 160 ARG B N 1
ATOM 3692 C CA . ARG B 1 160 ? -2.751 -5.427 15.48 1 91.66 160 ARG B CA 1
ATOM 3693 C C . ARG B 1 160 ? -3.17 -4.27 16.381 1 91.66 160 ARG B C 1
ATOM 3695 O O . ARG B 1 160 ? -3.307 -3.135 15.92 1 91.66 160 ARG B O 1
ATOM 3702 N N . ARG B 1 161 ? -3.319 -4.61 17.569 1 82.86 161 ARG B N 1
ATOM 3703 C CA . ARG B 1 161 ? -3.743 -3.597 18.53 1 82.86 161 ARG B CA 1
ATOM 3704 C C . ARG B 1 161 ? -2.638 -2.574 18.771 1 82.86 161 ARG B C 1
ATOM 3706 O O . ARG B 1 161 ? -1.453 -2.91 18.724 1 82.86 161 ARG B O 1
ATOM 3713 N N . ASN B 1 162 ? -3.021 -1.354 18.849 1 72.67 162 ASN B N 1
ATOM 3714 C CA . ASN B 1 162 ? -2.099 -0.312 19.288 1 72.67 162 ASN B CA 1
ATOM 3715 C C . ASN B 1 162 ? -2.695 0.526 20.416 1 72.67 162 ASN B C 1
ATOM 3717 O O . ASN B 1 162 ? -3.759 0.198 20.943 1 72.67 162 ASN B O 1
ATOM 3721 N N . ALA B 1 163 ? -1.907 1.465 20.857 1 61.75 163 ALA B N 1
ATOM 3722 C CA . ALA B 1 163 ? -2.308 2.253 22.019 1 61.75 163 ALA B CA 1
ATOM 3723 C C . ALA B 1 163 ? -3.642 2.952 21.775 1 61.75 163 ALA B C 1
ATOM 3725 O O . ALA B 1 163 ? -4.455 3.091 22.692 1 61.75 163 ALA B O 1
ATOM 3726 N N . ILE B 1 164 ? -3.851 3.337 20.638 1 59.7 164 ILE B N 1
ATOM 3727 C CA . ILE B 1 164 ? -5.062 4.073 20.29 1 59.7 164 ILE B CA 1
ATOM 3728 C C . ILE B 1 164 ? -6.277 3.158 20.421 1 59.7 164 ILE B C 1
ATOM 3730 O O . ILE B 1 164 ? -7.332 3.581 20.9 1 59.7 164 ILE B O 1
ATOM 3734 N N . THR B 1 165 ? -6.14 2.058 20.032 1 67.08 165 THR B N 1
ATOM 3735 C CA . THR B 1 165 ? -7.266 1.132 19.979 1 67.08 165 THR B CA 1
ATOM 3736 C C . THR B 1 165 ? -7.496 0.482 21.341 1 67.08 165 THR B C 1
ATOM 3738 O O . THR B 1 165 ? -8.426 -0.309 21.508 1 67.08 165 THR B O 1
ATOM 3741 N N . ASP B 1 166 ? -6.614 0.848 22.113 1 66.61 166 ASP B N 1
ATOM 3742 C CA . ASP B 1 166 ? -6.81 0.336 23.465 1 66.61 166 ASP B CA 1
ATOM 3743 C C . ASP B 1 166 ? -7.879 1.135 24.206 1 66.61 166 ASP B C 1
ATOM 3745 O O . ASP B 1 166 ? -8.274 0.773 25.316 1 66.61 166 ASP B O 1
ATOM 3749 N N . SER B 1 167 ? -8.404 1.941 23.514 1 65.36 167 SER B N 1
ATOM 3750 C CA . SER B 1 167 ? -9.427 2.78 24.129 1 65.36 167 SER B CA 1
ATOM 3751 C C . SER B 1 167 ? -10.76 2.046 24.224 1 65.36 167 SER B C 1
ATOM 3753 O O . SER B 1 167 ? -10.948 1.004 23.592 1 65.36 167 SER B O 1
ATOM 3755 N N . GLN B 1 168 ? -11.57 2.549 24.986 1 72.39 168 GLN B N 1
ATOM 3756 C CA . GLN B 1 168 ? -12.91 2.02 25.217 1 72.39 168 GLN B CA 1
ATOM 3757 C C . GLN B 1 168 ? -13.785 2.176 23.977 1 72.39 168 GLN B C 1
ATOM 3759 O O . GLN B 1 168 ? -14.882 1.617 23.91 1 72.39 168 GLN B O 1
ATOM 3764 N N . ARG B 1 169 ? -13.231 2.68 22.922 1 82.26 169 ARG B N 1
ATOM 3765 C CA . ARG B 1 169 ? -14.038 2.997 21.748 1 82.26 169 ARG B CA 1
ATOM 3766 C C . ARG B 1 169 ? -14.091 1.816 20.785 1 82.26 169 ARG B C 1
ATOM 3768 O O . ARG B 1 169 ? -14.981 1.74 19.936 1 82.26 169 ARG B O 1
ATOM 3775 N N . TYR B 1 170 ? -13.177 0.876 21.003 1 89.1 170 TYR B N 1
ATOM 3776 C CA . TYR B 1 170 ? -13.08 -0.213 20.039 1 89.1 170 TYR B CA 1
ATOM 3777 C C . TYR B 1 170 ? -13.157 -1.567 20.735 1 89.1 170 TYR B C 1
ATOM 3779 O O . TYR B 1 170 ? -12.641 -1.732 21.843 1 89.1 170 TYR B O 1
ATOM 3787 N N . ALA B 1 171 ? -13.853 -2.493 20.132 1 92.02 171 ALA B N 1
ATOM 3788 C CA . ALA B 1 171 ? -13.781 -3.898 20.523 1 92.02 171 ALA B CA 1
ATOM 3789 C C . ALA B 1 171 ? -12.647 -4.613 19.793 1 92.02 171 ALA B C 1
ATOM 3791 O O . ALA B 1 171 ? -12.325 -4.276 18.652 1 92.02 171 ALA B O 1
ATOM 3792 N N . PHE B 1 172 ? -12.113 -5.484 20.459 1 92.73 172 PHE B N 1
ATOM 3793 C CA . PHE B 1 172 ? -11.01 -6.249 19.891 1 92.73 172 PHE B CA 1
ATOM 3794 C C . PHE B 1 172 ? -11.159 -7.732 20.208 1 92.73 172 PHE B C 1
ATOM 3796 O O . PHE B 1 172 ? -11.425 -8.104 21.353 1 92.73 172 PHE B O 1
ATOM 3803 N N . GLU B 1 173 ? -11.018 -8.561 19.21 1 93.93 173 GLU B N 1
ATOM 3804 C CA . GLU B 1 173 ? -11.037 -10.013 19.359 1 93.93 173 GLU B CA 1
ATOM 3805 C C . GLU B 1 173 ? -9.823 -10.652 18.69 1 93.93 173 GLU B C 1
ATOM 3807 O O . GLU B 1 173 ? -9.629 -10.512 17.481 1 93.93 173 GLU B O 1
ATOM 3812 N N . LEU B 1 174 ? -9.059 -11.374 19.444 1 93.56 174 LEU B N 1
ATOM 3813 C CA . LEU B 1 174 ? -7.879 -12.051 18.918 1 93.56 174 LEU B CA 1
ATOM 3814 C C . LEU B 1 174 ? -8.271 -13.11 17.894 1 93.56 174 LEU B C 1
ATOM 3816 O O . LEU B 1 174 ? -9.21 -13.878 18.118 1 93.56 174 LEU B O 1
ATOM 3820 N N . VAL B 1 175 ? -7.583 -13.131 16.807 1 93.64 175 VAL B N 1
ATOM 3821 C CA . VAL B 1 175 ? -7.964 -14.06 15.747 1 93.64 175 VAL B CA 1
ATOM 3822 C C . VAL B 1 175 ? -6.756 -14.899 15.337 1 93.64 175 VAL B C 1
ATOM 3824 O O . VAL B 1 175 ? -6.901 -16.062 14.955 1 93.64 175 VAL B O 1
ATOM 3827 N N . GLY B 1 176 ? -5.568 -14.273 15.372 1 90.93 176 GLY B N 1
ATOM 3828 C CA . GLY B 1 176 ? -4.442 -15.091 14.949 1 90.93 176 GLY B CA 1
ATOM 3829 C C . GLY B 1 176 ? -3.107 -14.384 15.087 1 90.93 176 GLY B C 1
ATOM 3830 O O . GLY B 1 176 ? -3.026 -13.309 15.684 1 90.93 176 GLY B O 1
ATOM 3831 N N . ASN B 1 177 ? -2.113 -15.143 14.662 1 88.73 177 ASN B N 1
ATOM 3832 C CA . ASN B 1 177 ? -0.742 -14.646 14.614 1 88.73 177 ASN B CA 1
ATOM 3833 C C . ASN B 1 177 ? -0.033 -15.077 13.333 1 88.73 177 ASN B C 1
ATOM 3835 O O . ASN B 1 177 ? -0.554 -15.901 12.578 1 88.73 177 ASN B O 1
ATOM 3839 N N . GLU B 1 178 ? 1.008 -14.404 13.061 1 88.5 178 GLU B N 1
ATOM 3840 C CA . GLU B 1 178 ? 1.774 -14.71 11.856 1 88.5 178 GLU B CA 1
ATOM 3841 C C . GLU B 1 178 ? 3.084 -15.413 12.199 1 88.5 178 GLU B C 1
ATOM 3843 O O . GLU B 1 178 ? 3.698 -15.125 13.229 1 88.5 178 GLU B O 1
ATOM 3848 N N . ARG B 1 179 ? 3.383 -16.36 11.403 1 89.06 179 ARG B N 1
ATOM 3849 C CA . ARG B 1 179 ? 4.704 -16.978 11.453 1 89.06 179 ARG B CA 1
ATOM 3850 C C . ARG B 1 179 ? 5.613 -16.414 10.366 1 89.06 179 ARG B C 1
ATOM 3852 O O . ARG B 1 179 ? 5.238 -16.378 9.193 1 89.06 179 ARG B O 1
ATOM 3859 N N . LEU B 1 180 ? 6.761 -16.018 10.817 1 93.23 180 LEU B N 1
ATOM 3860 C CA . LEU B 1 180 ? 7.707 -15.468 9.852 1 93.23 180 LEU B CA 1
ATOM 3861 C C . LEU B 1 180 ? 8.636 -16.555 9.322 1 93.23 180 LEU B C 1
ATOM 3863 O O . LEU B 1 180 ? 9.06 -17.436 10.074 1 93.23 180 LEU B O 1
ATOM 3867 N N . LEU B 1 181 ? 8.942 -16.481 8.087 1 93.78 181 LEU B N 1
ATOM 3868 C CA . LEU B 1 181 ? 9.885 -17.387 7.44 1 93.78 181 LEU B CA 1
ATOM 3869 C C . LEU B 1 181 ? 11.03 -16.612 6.796 1 93.78 181 LEU B C 1
ATOM 3871 O O . LEU B 1 181 ? 10.826 -15.511 6.279 1 93.78 181 LEU B O 1
ATOM 3875 N N . VAL B 1 182 ? 12.178 -17.176 6.911 1 95.45 182 VAL B N 1
ATOM 3876 C CA . VAL B 1 182 ? 13.321 -16.734 6.12 1 95.45 182 VAL B CA 1
ATOM 3877 C C . VAL B 1 182 ? 13.404 -17.549 4.831 1 95.45 182 VAL B C 1
ATOM 3879 O O . VAL B 1 182 ? 13.507 -18.777 4.872 1 95.45 182 VAL B O 1
ATOM 3882 N N . VAL B 1 183 ? 13.405 -16.825 3.681 1 96.65 183 VAL B N 1
ATOM 3883 C CA . VAL B 1 183 ? 13.312 -17.572 2.431 1 96.65 183 VAL B CA 1
ATOM 3884 C C . VAL B 1 183 ? 14.356 -17.056 1.442 1 96.65 183 VAL B C 1
ATOM 3886 O O . VAL B 1 183 ? 14.859 -15.94 1.587 1 96.65 183 VAL B O 1
ATOM 3889 N N . VAL B 1 184 ? 14.664 -17.877 0.507 1 97.77 184 VAL B N 1
ATOM 3890 C CA . VAL B 1 184 ? 15.493 -17.56 -0.651 1 97.77 184 VAL B CA 1
ATOM 3891 C C . VAL B 1 184 ? 14.826 -18.082 -1.922 1 97.77 184 VAL B C 1
ATOM 3893 O O . VAL B 1 184 ? 13.866 -18.852 -1.855 1 97.77 184 VAL B O 1
ATOM 3896 N N . ARG B 1 185 ? 15.274 -17.534 -3.078 1 97.51 185 ARG B N 1
ATOM 3897 C CA . ARG B 1 185 ? 14.75 -18.1 -4.317 1 97.51 185 ARG B CA 1
ATOM 3898 C C . ARG B 1 185 ? 15.09 -19.583 -4.429 1 97.51 185 ARG B C 1
ATOM 3900 O O . ARG B 1 185 ? 16.067 -20.047 -3.837 1 97.51 185 ARG B O 1
ATOM 3907 N N . SER B 1 186 ? 14.349 -20.418 -5.175 1 95.25 186 SER B N 1
ATOM 3908 C CA . SER B 1 186 ? 14.527 -21.862 -5.293 1 95.25 186 SER B CA 1
ATOM 3909 C C . SER B 1 186 ? 15.918 -22.207 -5.812 1 95.25 186 SER B C 1
ATOM 3911 O O . SER B 1 186 ? 16.499 -23.221 -5.4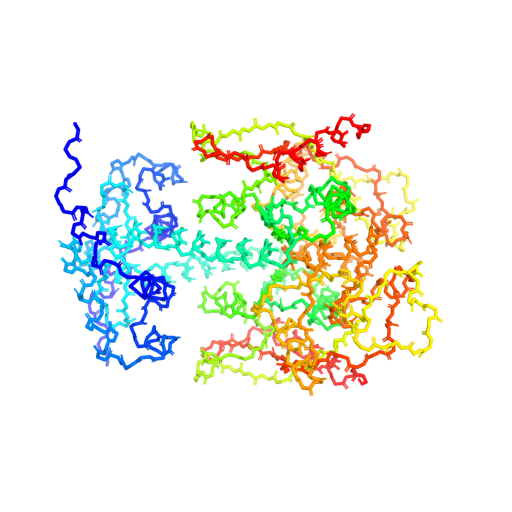21 1 95.25 186 SER B O 1
ATOM 3913 N N . GLY B 1 187 ? 16.588 -21.485 -6.647 1 94.73 187 GLY B N 1
ATOM 3914 C CA . GLY B 1 187 ? 17.898 -21.768 -7.211 1 94.73 187 GLY B CA 1
ATOM 3915 C C . GLY B 1 187 ? 19.036 -21.169 -6.407 1 94.73 187 GLY B C 1
ATOM 3916 O O . GLY B 1 187 ? 20.193 -21.211 -6.831 1 94.73 187 GLY B O 1
ATOM 3917 N N . HIS B 1 188 ? 18.726 -20.731 -5.222 1 96.3 188 HIS B N 1
ATOM 3918 C CA . HIS B 1 188 ? 19.729 -20.096 -4.376 1 96.3 188 HIS B CA 1
ATOM 3919 C C . HIS B 1 188 ? 20.707 -21.124 -3.815 1 96.3 188 HIS B C 1
ATOM 3921 O O . HIS B 1 188 ? 20.308 -22.233 -3.453 1 96.3 188 HIS B O 1
ATOM 3927 N N . PRO B 1 189 ? 21.942 -20.729 -3.55 1 94.74 189 PRO B N 1
ATOM 3928 C CA . PRO B 1 189 ? 22.949 -21.646 -3.011 1 94.74 189 PRO B CA 1
ATOM 3929 C C . PRO B 1 189 ? 22.575 -22.19 -1.635 1 94.74 189 PRO B C 1
ATOM 3931 O O . PRO B 1 189 ? 22.927 -23.324 -1.298 1 94.74 189 PRO B O 1
ATOM 3934 N N . LEU B 1 190 ? 21.874 -21.482 -0.927 1 95.2 190 LEU B N 1
ATOM 3935 C CA . LEU B 1 190 ? 21.523 -21.876 0.433 1 95.2 190 LEU B CA 1
ATOM 3936 C C . LEU B 1 190 ? 20.31 -22.801 0.435 1 95.2 190 LEU B C 1
ATOM 3938 O O . LEU B 1 190 ? 20.013 -23.438 1.448 1 95.2 190 LEU B O 1
ATOM 3942 N N . ALA B 1 191 ? 19.596 -22.85 -0.666 1 94.03 191 ALA B N 1
ATOM 3943 C CA . ALA B 1 191 ? 18.321 -23.561 -0.724 1 94.03 191 ALA B CA 1
ATOM 3944 C C . ALA B 1 191 ? 18.514 -25.055 -0.483 1 94.03 191 ALA B C 1
ATOM 3946 O O . ALA B 1 191 ? 17.593 -25.743 -0.037 1 94.03 191 ALA B O 1
ATOM 3947 N N . GLN B 1 192 ? 19.68 -25.548 -0.686 1 91.15 192 GLN B N 1
ATOM 3948 C CA . GLN B 1 192 ? 19.912 -26.985 -0.586 1 91.15 192 GLN B CA 1
ATOM 3949 C C . GLN B 1 192 ? 20.644 -27.336 0.706 1 91.15 192 GLN B C 1
ATOM 3951 O O . GLN B 1 192 ? 20.907 -28.509 0.978 1 91.15 192 GLN B O 1
ATOM 3956 N N . ARG B 1 193 ? 20.883 -26.385 1.457 1 91.28 193 ARG B N 1
ATOM 3957 C CA . ARG B 1 193 ? 21.612 -26.626 2.699 1 91.28 193 ARG B CA 1
ATOM 3958 C C . ARG B 1 193 ? 20.67 -27.082 3.807 1 91.28 193 ARG B C 1
ATOM 3960 O O . ARG B 1 193 ? 19.551 -26.577 3.925 1 91.28 193 ARG B O 1
ATOM 3967 N N . SER B 1 194 ? 21.123 -28.059 4.561 1 89.35 194 SER B N 1
ATOM 3968 C CA . SER B 1 194 ? 20.319 -28.559 5.672 1 89.35 194 SER B CA 1
ATOM 3969 C C . SER B 1 194 ? 20.513 -27.707 6.921 1 89.35 194 SER B C 1
ATOM 3971 O O . SER B 1 194 ? 19.679 -27.729 7.829 1 89.35 194 SER B O 1
ATOM 3973 N N . GLN B 1 195 ? 21.675 -27.085 7.023 1 90.04 195 GLN B N 1
ATOM 3974 C CA . GLN B 1 195 ? 21.975 -26.162 8.113 1 90.04 195 GLN B CA 1
ATOM 3975 C C . GLN B 1 195 ? 22.625 -24.885 7.589 1 90.04 195 GLN B C 1
ATOM 3977 O O . GLN B 1 195 ? 23.445 -24.932 6.669 1 90.04 195 GLN B O 1
ATOM 3982 N N . VAL B 1 196 ? 22.147 -23.774 8.155 1 90.36 196 VAL B N 1
ATOM 3983 C CA . VAL B 1 196 ? 22.7 -22.493 7.729 1 90.36 196 VAL B CA 1
ATOM 3984 C C . VAL B 1 196 ? 23.207 -21.72 8.944 1 90.36 196 VAL B C 1
ATOM 3986 O O . VAL B 1 196 ? 22.503 -21.598 9.949 1 90.36 196 VAL B O 1
ATOM 3989 N N . ASP B 1 197 ? 24.417 -21.3 8.898 1 89.21 197 ASP B N 1
ATOM 3990 C CA . ASP B 1 197 ? 24.998 -20.456 9.938 1 89.21 197 ASP B CA 1
ATOM 3991 C C . ASP B 1 197 ? 24.367 -19.066 9.934 1 89.21 197 ASP B C 1
ATOM 3993 O O . ASP B 1 197 ? 24.466 -18.337 8.944 1 89.21 197 ASP B O 1
ATOM 3997 N N . PRO B 1 198 ? 23.809 -18.723 11.048 1 89.03 198 PRO B N 1
ATOM 3998 C CA . PRO B 1 198 ? 23.157 -17.412 11.111 1 89.03 198 PRO B CA 1
ATOM 3999 C C . PRO B 1 198 ? 24.117 -16.261 10.818 1 89.03 198 PRO B C 1
ATOM 4001 O O . PRO B 1 198 ? 23.713 -15.247 10.243 1 89.03 198 PRO B O 1
ATOM 4004 N N . LEU B 1 199 ? 25.355 -16.438 11.185 1 90.85 199 LEU B N 1
ATOM 4005 C CA . LEU B 1 199 ? 26.336 -15.392 10.918 1 90.85 199 LEU B CA 1
ATOM 4006 C C . LEU B 1 199 ? 26.576 -15.242 9.419 1 90.85 199 LEU B C 1
ATOM 4008 O O . LEU B 1 199 ? 26.742 -14.126 8.921 1 90.85 199 LEU B O 1
ATOM 4012 N N . GLU B 1 200 ? 26.589 -16.326 8.744 1 91.4 200 GLU B N 1
ATOM 4013 C CA . GLU B 1 200 ? 26.746 -16.289 7.293 1 91.4 200 GLU B CA 1
ATOM 4014 C C . GLU B 1 200 ? 25.58 -15.561 6.63 1 91.4 200 GLU B C 1
ATOM 4016 O O . GLU B 1 200 ? 25.775 -14.806 5.675 1 91.4 200 GLU B O 1
ATOM 4021 N N . LEU B 1 201 ? 24.435 -15.759 7.121 1 90.95 201 LEU B N 1
ATOM 4022 C CA . LEU B 1 201 ? 23.23 -15.167 6.551 1 90.95 201 LEU B CA 1
ATOM 4023 C C . LEU B 1 201 ? 23.321 -13.644 6.55 1 90.95 201 LEU B C 1
ATOM 4025 O O . LEU B 1 201 ? 22.981 -12.999 5.555 1 90.95 201 LEU B O 1
ATOM 4029 N N . VAL B 1 202 ? 23.794 -13.099 7.627 1 90.83 202 VAL B N 1
ATOM 4030 C CA . VAL B 1 202 ? 23.726 -11.65 7.785 1 90.83 202 VAL B CA 1
ATOM 4031 C C . VAL B 1 202 ? 24.973 -11.005 7.185 1 90.83 202 VAL B C 1
ATOM 4033 O O . VAL B 1 202 ? 24.953 -9.831 6.809 1 90.83 202 VAL B O 1
ATOM 4036 N N . SER B 1 203 ? 26.054 -11.798 7.022 1 89.74 203 SER B N 1
ATOM 4037 C CA . SER B 1 203 ? 27.324 -11.196 6.628 1 89.74 203 SER B CA 1
ATOM 4038 C C . SER B 1 203 ? 27.61 -11.427 5.148 1 89.74 203 SER B C 1
ATOM 4040 O O . SER B 1 203 ? 28.322 -10.643 4.518 1 89.74 203 SER B O 1
ATOM 4042 N N . ALA B 1 204 ? 27.052 -12.458 4.587 1 91.72 204 ALA B N 1
ATOM 4043 C CA . ALA B 1 204 ? 27.534 -12.89 3.277 1 91.72 204 ALA B CA 1
ATOM 4044 C C . ALA B 1 204 ? 26.486 -12.637 2.197 1 91.72 204 ALA B C 1
ATOM 4046 O O . ALA B 1 204 ? 26.786 -12.713 1.003 1 91.72 204 ALA B O 1
ATOM 4047 N N . TRP B 1 205 ? 25.26 -12.305 2.591 1 93.04 205 TRP B N 1
ATOM 4048 C CA . TRP B 1 205 ? 24.178 -12.243 1.614 1 93.04 205 TRP B CA 1
ATOM 4049 C C . TRP B 1 205 ? 23.399 -10.939 1.745 1 93.04 205 TRP B C 1
ATOM 4051 O O . TRP B 1 205 ? 23.253 -10.404 2.847 1 93.04 205 TRP B O 1
ATOM 4061 N N . PRO B 1 206 ? 22.828 -10.45 0.593 1 94.24 206 PRO B N 1
ATOM 4062 C CA . PRO B 1 206 ? 21.903 -9.317 0.68 1 94.24 206 PRO B CA 1
ATOM 4063 C C . PRO B 1 206 ? 20.551 -9.704 1.275 1 94.24 206 PRO B C 1
ATOM 4065 O O . PRO B 1 206 ? 20.162 -10.873 1.226 1 94.24 206 PRO B O 1
ATOM 4068 N N . TRP B 1 207 ? 19.892 -8.711 1.805 1 95.62 207 TRP B N 1
ATOM 4069 C CA . TRP B 1 207 ? 18.586 -8.938 2.415 1 95.62 207 TRP B CA 1
ATOM 4070 C C . TRP B 1 207 ? 17.528 -8.035 1.79 1 95.62 207 TRP B C 1
ATOM 4072 O O . TRP B 1 207 ? 17.791 -6.864 1.508 1 95.62 207 TRP B O 1
ATOM 4082 N N . ILE B 1 208 ? 16.41 -8.57 1.473 1 97 208 ILE B N 1
ATOM 4083 C CA . ILE B 1 208 ? 15.204 -7.806 1.176 1 97 208 ILE B CA 1
ATOM 4084 C C . ILE B 1 208 ? 14.343 -7.691 2.432 1 97 208 ILE B C 1
ATOM 4086 O O . ILE B 1 208 ? 13.813 -8.69 2.923 1 97 208 ILE B O 1
ATOM 4090 N N . LEU B 1 209 ? 14.192 -6.492 2.871 1 95.79 209 LEU B N 1
ATOM 4091 C CA . LEU B 1 209 ? 13.521 -6.276 4.148 1 95.79 209 LEU B CA 1
ATOM 4092 C C . LEU B 1 209 ? 12.435 -5.214 4.019 1 95.79 209 LEU B C 1
ATOM 4094 O O . LEU B 1 209 ? 12.516 -4.339 3.154 1 95.79 209 LEU B O 1
ATOM 4098 N N . GLN B 1 210 ? 11.463 -5.34 4.865 1 94.4 210 GLN B N 1
ATOM 4099 C CA . GLN B 1 210 ? 10.48 -4.271 5.002 1 94.4 210 GLN B CA 1
ATOM 4100 C C . GLN B 1 210 ? 11.033 -3.12 5.837 1 94.4 210 GLN B C 1
ATOM 4102 O O . GLN B 1 210 ? 12.072 -3.259 6.486 1 94.4 210 GLN B O 1
ATOM 4107 N N . PRO B 1 211 ? 10.311 -1.987 5.853 1 90.33 211 PRO B N 1
ATOM 4108 C CA . PRO B 1 211 ? 10.774 -0.86 6.666 1 90.33 211 PRO B CA 1
ATOM 4109 C C . PRO B 1 211 ? 10.883 -1.207 8.149 1 90.33 211 PRO B C 1
ATOM 4111 O O . PRO B 1 211 ? 10.194 -2.112 8.627 1 90.33 211 PRO B O 1
ATOM 4114 N N . GLN B 1 212 ? 11.645 -0.458 8.848 1 86.56 212 GLN B N 1
ATOM 4115 C CA . GLN B 1 212 ? 11.978 -0.732 10.242 1 86.56 212 GLN B CA 1
ATOM 4116 C C . GLN B 1 212 ? 10.734 -0.674 11.125 1 86.56 212 GLN B C 1
ATOM 4118 O O . GLN B 1 212 ? 10.705 -1.269 12.204 1 86.56 212 GLN B O 1
ATOM 4123 N N . THR B 1 213 ? 9.745 0.011 10.636 1 81.77 213 THR B N 1
ATOM 4124 C CA . THR B 1 213 ? 8.536 0.175 11.436 1 81.77 213 THR B CA 1
ATOM 4125 C C . THR B 1 213 ? 7.605 -1.021 11.26 1 81.77 213 THR B C 1
ATOM 4127 O O . THR B 1 213 ? 6.592 -1.133 11.953 1 81.77 213 THR B O 1
ATOM 4130 N N . SER B 1 214 ? 7.921 -1.863 10.356 1 88.76 214 SER B N 1
ATOM 4131 C CA . SER B 1 214 ? 7.057 -3.016 10.126 1 88.76 214 SER B CA 1
ATOM 4132 C C . SER B 1 214 ? 7.245 -4.073 11.208 1 88.76 214 SER B C 1
ATOM 4134 O O . SER B 1 214 ? 8.362 -4.289 11.685 1 88.76 214 SER B O 1
ATOM 4136 N N . PRO B 1 215 ? 6.203 -4.76 11.573 1 88.13 215 PRO B N 1
ATOM 4137 C CA . PRO B 1 215 ? 6.314 -5.82 12.578 1 88.13 215 PRO B CA 1
ATOM 4138 C C . PRO B 1 215 ? 7.298 -6.915 12.174 1 88.13 215 PRO B C 1
ATOM 4140 O O . PRO B 1 215 ? 8.054 -7.411 13.014 1 88.13 215 PRO B O 1
ATOM 4143 N N . ALA B 1 216 ? 7.328 -7.287 10.944 1 90.28 216 ALA B N 1
ATOM 4144 C CA . ALA B 1 216 ? 8.243 -8.324 10.474 1 90.28 216 ALA B CA 1
ATOM 4145 C C . ALA B 1 216 ? 9.696 -7.893 10.651 1 90.28 216 ALA B C 1
ATOM 4147 O O . ALA B 1 216 ? 10.541 -8.692 11.062 1 90.28 216 ALA B O 1
ATOM 4148 N N . ARG B 1 217 ? 9.943 -6.634 10.315 1 92.12 217 ARG B N 1
ATOM 4149 C CA . ARG B 1 217 ? 11.295 -6.106 10.464 1 92.12 217 ARG B CA 1
ATOM 4150 C C . ARG B 1 217 ? 11.697 -6.036 11.933 1 92.12 217 ARG B C 1
ATOM 4152 O O . ARG B 1 217 ? 12.822 -6.391 12.292 1 92.12 217 ARG B O 1
ATOM 4159 N N . MET B 1 218 ? 10.813 -5.582 12.734 1 89.95 218 MET B N 1
ATOM 4160 C CA . MET B 1 218 ? 11.079 -5.485 14.166 1 89.95 218 MET B CA 1
ATOM 4161 C C . MET B 1 218 ? 11.374 -6.858 14.76 1 89.95 218 MET B C 1
ATOM 4163 O O . MET B 1 218 ? 12.282 -7.002 15.58 1 89.95 218 MET B O 1
ATOM 4167 N N . ALA B 1 219 ? 10.628 -7.805 14.375 1 91.29 219 ALA B N 1
ATOM 4168 C CA . ALA B 1 219 ? 10.836 -9.169 14.852 1 91.29 219 ALA B CA 1
ATOM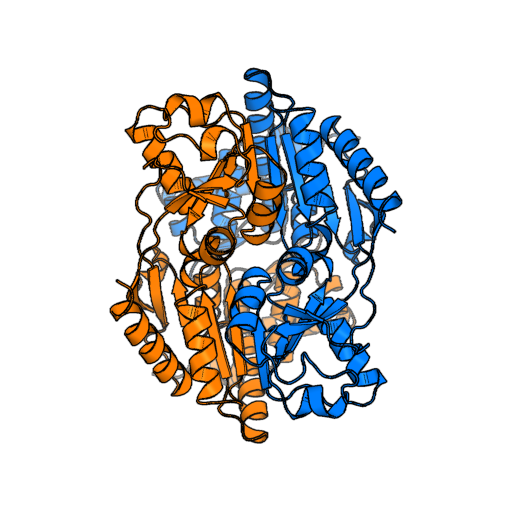 4169 C C . ALA B 1 219 ? 12.213 -9.688 14.446 1 91.29 219 ALA B C 1
ATOM 4171 O O . ALA B 1 219 ? 12.905 -10.323 15.246 1 91.29 219 ALA B O 1
ATOM 4172 N N . LEU B 1 220 ? 12.596 -9.409 13.263 1 93.08 220 LEU B N 1
ATOM 4173 C CA . LEU B 1 220 ? 13.911 -9.828 12.792 1 93.08 220 LEU B CA 1
ATOM 4174 C C . LEU B 1 220 ? 15.017 -9.147 13.59 1 93.08 220 LEU B C 1
ATOM 4176 O O . LEU B 1 220 ? 15.96 -9.803 14.038 1 93.08 220 LEU B O 1
ATOM 4180 N N . ASP B 1 221 ? 14.858 -7.87 13.725 1 91.95 221 ASP B N 1
ATOM 4181 C CA . ASP B 1 221 ? 15.877 -7.113 14.444 1 91.95 221 ASP B CA 1
ATOM 4182 C C . ASP B 1 221 ? 16.037 -7.626 15.873 1 91.95 221 ASP B C 1
ATOM 4184 O O . ASP B 1 221 ? 17.157 -7.743 16.375 1 91.95 221 ASP B O 1
ATOM 4188 N N . GLN B 1 222 ? 14.967 -7.903 16.454 1 90.57 222 GLN B N 1
ATOM 4189 C CA . GLN B 1 222 ? 14.994 -8.443 17.809 1 90.57 222 GLN B CA 1
ATOM 4190 C C . GLN B 1 222 ? 15.681 -9.805 17.845 1 90.57 222 GLN B C 1
ATOM 4192 O O . GLN B 1 222 ? 16.442 -10.098 18.77 1 90.57 222 GLN B O 1
ATOM 4197 N N . ALA B 1 223 ? 15.395 -10.603 16.916 1 91.21 223 ALA B N 1
ATOM 4198 C CA . ALA B 1 223 ? 16.007 -11.927 16.841 1 91.21 223 ALA B CA 1
ATOM 4199 C C . ALA B 1 223 ? 17.518 -11.823 16.655 1 91.21 223 ALA B C 1
ATOM 4201 O O . ALA B 1 223 ? 18.279 -12.567 17.278 1 91.21 223 ALA B O 1
ATOM 4202 N N . LEU B 1 224 ? 17.921 -10.939 15.828 1 92.77 224 LEU B N 1
ATOM 4203 C CA . LEU B 1 224 ? 19.347 -10.743 15.593 1 92.77 224 LEU B CA 1
ATOM 4204 C C . LEU B 1 224 ? 20.046 -10.266 16.862 1 92.77 224 LEU B C 1
ATOM 4206 O O . LEU B 1 224 ? 21.149 -10.718 17.176 1 92.77 224 LEU B O 1
ATOM 4210 N N . GLN B 1 225 ? 19.369 -9.395 17.506 1 91.4 225 GLN B N 1
ATOM 4211 C CA . GLN B 1 225 ? 19.91 -8.907 18.77 1 91.4 225 GLN B CA 1
ATOM 4212 C C . GLN B 1 225 ? 20.039 -10.038 19.786 1 91.4 225 GLN B C 1
ATOM 4214 O O . GLN B 1 225 ? 21.059 -10.152 20.47 1 91.4 225 GLN B O 1
ATOM 4219 N N . ARG B 1 226 ? 19.061 -10.813 19.927 1 90.17 226 ARG B N 1
ATOM 4220 C CA . ARG B 1 226 ? 19.044 -11.932 20.863 1 90.17 226 ARG B CA 1
ATOM 4221 C C . ARG B 1 226 ? 20.178 -12.908 20.569 1 90.17 226 ARG B C 1
ATOM 4223 O O . ARG B 1 226 ? 20.766 -13.48 21.489 1 90.17 226 ARG B O 1
ATOM 4230 N N . LEU B 1 227 ? 20.519 -13.03 19.321 1 90.68 227 LEU B N 1
ATOM 4231 C CA . LEU B 1 227 ? 21.532 -13.992 18.9 1 90.68 227 LEU B CA 1
ATOM 4232 C C . LEU B 1 227 ? 22.904 -13.333 18.812 1 90.68 227 LEU B C 1
ATOM 4234 O O . LEU B 1 227 ? 23.871 -13.958 18.369 1 90.68 227 LEU B O 1
ATOM 4238 N N . ALA B 1 228 ? 22.933 -12.048 19.149 1 92.63 228 ALA B N 1
ATOM 4239 C CA . ALA B 1 228 ? 24.168 -11.27 19.118 1 92.63 228 ALA B CA 1
ATOM 4240 C C . ALA B 1 228 ? 24.778 -11.263 17.719 1 92.63 228 ALA B C 1
ATOM 4242 O O . ALA B 1 228 ? 25.986 -11.451 17.561 1 92.63 228 ALA B O 1
ATOM 4243 N N . LEU B 1 229 ? 23.945 -11.211 16.783 1 92.86 229 LEU B N 1
ATOM 4244 C CA . LEU B 1 229 ? 24.359 -11.104 15.389 1 92.86 229 LEU B CA 1
ATOM 4245 C C . LEU B 1 229 ? 24.297 -9.657 14.913 1 92.86 229 LEU B C 1
ATOM 4247 O O . LEU B 1 229 ? 23.442 -8.889 15.358 1 92.86 229 LEU B O 1
ATOM 4251 N N . PRO B 1 230 ? 25.152 -9.349 14.023 1 89.69 230 PRO B N 1
ATOM 4252 C CA . PRO B 1 230 ? 25.072 -7.997 13.464 1 89.69 230 PRO B CA 1
ATOM 4253 C C . PRO B 1 230 ? 23.893 -7.821 12.51 1 89.69 230 PRO B C 1
ATOM 4255 O O . PRO B 1 230 ? 23.38 -8.804 11.969 1 89.69 230 PRO B O 1
ATOM 4258 N N . ALA B 1 231 ? 23.546 -6.57 12.32 1 88.66 231 ALA B N 1
ATOM 4259 C CA . ALA B 1 231 ? 22.548 -6.269 11.297 1 88.66 231 ALA B CA 1
ATOM 4260 C C . ALA B 1 231 ? 23.094 -6.549 9.9 1 88.66 231 ALA B C 1
ATOM 4262 O O . ALA B 1 231 ? 24.288 -6.376 9.647 1 88.66 231 ALA B O 1
ATOM 4263 N N . PRO B 1 232 ? 22.207 -6.981 9.025 1 87.96 232 PRO B N 1
ATOM 4264 C CA . PRO B 1 232 ? 22.675 -7.157 7.648 1 87.96 232 PRO B CA 1
ATOM 4265 C C . PRO B 1 232 ? 23.273 -5.881 7.06 1 87.96 232 PRO B C 1
ATOM 4267 O O . PRO B 1 232 ? 22.75 -4.788 7.29 1 87.96 232 PRO B O 1
ATOM 4270 N N . ALA B 1 233 ? 24.321 -6.024 6.348 1 77.92 233 ALA B N 1
ATOM 4271 C CA . ALA B 1 233 ? 25.038 -4.878 5.796 1 77.92 233 ALA B CA 1
ATOM 4272 C C . ALA B 1 233 ? 24.484 -4.491 4.428 1 77.92 233 ALA B C 1
ATOM 4274 O O . ALA B 1 233 ? 24.502 -3.316 4.054 1 77.92 233 ALA B O 1
ATOM 4275 N N . ASP B 1 234 ? 24.031 -5.412 3.691 1 89.15 234 ASP B N 1
ATOM 4276 C CA . ASP B 1 234 ? 23.513 -5.23 2.339 1 89.15 234 ASP B CA 1
ATOM 4277 C C . ASP B 1 234 ? 21.997 -5.405 2.304 1 89.15 234 ASP B C 1
ATOM 4279 O O . ASP B 1 234 ? 21.495 -6.53 2.344 1 89.15 234 ASP B O 1
ATOM 4283 N N . ILE B 1 235 ? 21.315 -4.205 2.123 1 91.6 235 ILE B N 1
ATOM 4284 C CA . ILE B 1 235 ? 19.872 -4.253 2.332 1 91.6 235 ILE B CA 1
ATOM 4285 C C . ILE B 1 235 ? 19.157 -3.592 1.156 1 91.6 235 ILE B C 1
ATOM 4287 O O . ILE B 1 235 ? 19.584 -2.54 0.674 1 91.6 235 ILE B O 1
ATOM 4291 N N . ILE B 1 236 ? 18.17 -4.243 0.695 1 94.96 236 ILE B N 1
ATOM 4292 C CA . ILE B 1 236 ? 17.108 -3.64 -0.103 1 94.96 236 ILE B CA 1
ATOM 4293 C C . ILE B 1 236 ? 15.838 -3.519 0.737 1 94.96 236 ILE B C 1
ATOM 4295 O O . ILE B 1 236 ? 15.243 -4.528 1.124 1 94.96 236 ILE B O 1
ATOM 4299 N N . GLU B 1 237 ? 15.462 -2.371 1.019 1 94.37 237 GLU B N 1
ATOM 4300 C CA . GLU B 1 237 ? 14.246 -2.139 1.794 1 94.37 237 GLU B CA 1
ATOM 4301 C C . GLU B 1 237 ? 13.049 -1.892 0.881 1 94.37 237 GLU B C 1
ATOM 4303 O O . GLU B 1 237 ? 13.112 -1.055 -0.022 1 94.37 237 GLU B O 1
ATOM 4308 N N . CYS B 1 238 ? 11.997 -2.644 1.112 1 94.79 238 CYS B N 1
ATOM 4309 C CA . CYS B 1 238 ? 10.802 -2.567 0.279 1 94.79 238 CYS B CA 1
ATOM 4310 C C . CYS B 1 238 ? 9.54 -2.585 1.132 1 94.79 238 CYS B C 1
ATOM 4312 O O . CYS B 1 238 ? 9.402 -3.42 2.027 1 94.79 238 CYS B O 1
ATOM 4314 N N . ASN B 1 239 ? 8.59 -1.695 0.828 1 91.13 239 ASN B N 1
ATOM 4315 C CA . ASN B 1 239 ? 7.372 -1.636 1.629 1 91.13 239 ASN B CA 1
ATOM 4316 C C . ASN B 1 239 ? 6.232 -2.41 0.973 1 91.13 239 ASN B C 1
ATOM 4318 O O . ASN B 1 239 ? 5.115 -2.439 1.493 1 91.13 239 ASN B O 1
ATOM 4322 N N . SER B 1 240 ? 6.452 -2.998 -0.113 1 90.36 240 SER B N 1
ATOM 4323 C CA . SER B 1 240 ? 5.438 -3.73 -0.866 1 90.36 240 SER B CA 1
ATOM 4324 C C . SER B 1 240 ? 5.744 -5.224 -0.897 1 90.36 240 SER B C 1
ATOM 4326 O O . SER B 1 240 ? 6.764 -5.643 -1.449 1 90.36 240 SER B O 1
ATOM 4328 N N . VAL B 1 241 ? 4.79 -5.993 -0.356 1 90.56 241 VAL B N 1
ATOM 4329 C CA . VAL B 1 241 ? 4.944 -7.443 -0.381 1 90.56 241 VAL B CA 1
ATOM 4330 C C . VAL B 1 241 ? 5.032 -7.93 -1.825 1 90.56 241 VAL B C 1
ATOM 4332 O O . VAL B 1 241 ? 5.839 -8.807 -2.143 1 90.56 241 VAL B O 1
ATOM 4335 N N . TYR B 1 242 ? 4.267 -7.333 -2.651 1 89.28 242 TYR B N 1
ATOM 4336 C CA . TYR B 1 242 ? 4.279 -7.672 -4.07 1 89.28 242 TYR B CA 1
ATOM 4337 C C . TYR B 1 242 ? 5.66 -7.448 -4.673 1 89.28 242 TYR B C 1
ATOM 4339 O O . TYR B 1 242 ? 6.2 -8.328 -5.348 1 89.28 242 TYR B O 1
ATOM 4347 N N . SER B 1 243 ? 6.285 -6.287 -4.423 1 92.21 243 SER B N 1
ATOM 4348 C CA . SER B 1 243 ? 7.604 -5.961 -4.956 1 92.21 243 SER B CA 1
ATOM 4349 C C . SER B 1 243 ? 8.672 -6.894 -4.395 1 92.21 243 SER B C 1
ATOM 4351 O O . SER B 1 243 ? 9.591 -7.296 -5.111 1 92.21 243 SER B O 1
ATOM 4353 N N . MET B 1 244 ? 8.539 -7.204 -3.16 1 95.01 244 MET B N 1
ATOM 4354 C CA . MET B 1 244 ? 9.49 -8.114 -2.528 1 95.01 244 MET B CA 1
ATOM 4355 C C . MET B 1 244 ? 9.47 -9.479 -3.207 1 95.01 244 MET B C 1
ATOM 4357 O O . MET B 1 244 ? 10.523 -10.064 -3.466 1 95.01 244 MET B O 1
ATOM 4361 N N . GLN B 1 245 ? 8.274 -9.909 -3.48 1 93.05 245 GLN B N 1
ATOM 4362 C CA . GLN B 1 245 ? 8.114 -11.214 -4.111 1 93.05 245 GLN B CA 1
ATOM 4363 C C . GLN B 1 245 ? 8.697 -11.218 -5.522 1 93.05 245 GLN B C 1
ATOM 4365 O O . GLN B 1 245 ? 9.234 -12.231 -5.974 1 93.05 245 GLN B O 1
ATOM 4370 N N . GLN B 1 246 ? 8.621 -10.099 -6.16 1 92.59 246 GLN B N 1
ATOM 4371 C CA . GLN B 1 246 ? 9.245 -9.987 -7.475 1 92.59 246 GLN B CA 1
ATOM 4372 C C . GLN B 1 246 ? 10.766 -9.99 -7.364 1 92.59 246 GLN B C 1
ATOM 4374 O O . GLN B 1 246 ? 11.447 -10.697 -8.11 1 92.59 246 GLN B O 1
ATOM 4379 N N . LEU B 1 247 ? 11.278 -9.288 -6.45 1 95.27 247 LEU B N 1
ATOM 4380 C CA . LEU B 1 247 ? 12.713 -9.061 -6.317 1 95.27 247 LEU B CA 1
ATOM 4381 C C . LEU B 1 247 ? 13.429 -10.34 -5.899 1 95.27 247 LEU B C 1
ATOM 4383 O O . LEU B 1 247 ? 14.556 -10.596 -6.331 1 95.27 247 LEU B O 1
ATOM 4387 N N . ILE B 1 248 ? 12.806 -11.121 -5.027 1 96.5 248 ILE B N 1
ATOM 4388 C CA . ILE B 1 248 ? 13.451 -12.315 -4.49 1 96.5 248 ILE B CA 1
ATOM 4389 C C . ILE B 1 248 ? 13.77 -13.284 -5.626 1 96.5 248 ILE B C 1
ATOM 4391 O O . ILE B 1 248 ? 14.728 -14.055 -5.542 1 96.5 248 ILE B O 1
ATOM 4395 N N . GLN B 1 249 ? 12.983 -13.205 -6.66 1 94.31 249 GLN B N 1
ATOM 4396 C CA . GLN B 1 249 ? 13.174 -14.106 -7.792 1 94.31 249 GLN B CA 1
ATOM 4397 C C . GLN B 1 249 ? 14.36 -13.669 -8.648 1 94.31 249 GLN B C 1
ATOM 4399 O O . GLN B 1 249 ? 14.869 -14.449 -9.456 1 94.31 249 GLN B O 1
ATOM 4404 N N . LEU B 1 250 ? 14.8 -12.44 -8.5 1 94.81 250 LEU B N 1
ATOM 4405 C CA . LEU B 1 250 ? 15.765 -11.834 -9.411 1 94.81 250 LEU B CA 1
ATOM 4406 C C . LEU B 1 250 ? 17.129 -11.692 -8.744 1 94.81 250 LEU B C 1
ATOM 4408 O O . LEU B 1 250 ? 18.097 -11.276 -9.383 1 94.81 250 LEU B O 1
ATOM 4412 N N . THR B 1 251 ? 17.195 -12.042 -7.44 1 95.72 251 THR B N 1
ATOM 4413 C CA . THR B 1 251 ? 18.411 -11.759 -6.684 1 95.72 251 THR B CA 1
ATOM 4414 C C . THR B 1 251 ? 18.824 -12.97 -5.852 1 95.72 251 THR B C 1
ATOM 4416 O O . THR B 1 251 ? 18.086 -13.954 -5.77 1 95.72 251 THR B O 1
ATOM 4419 N N . GLU B 1 252 ? 19.975 -12.895 -5.296 1 95.16 252 GLU B N 1
ATOM 4420 C CA . GLU B 1 252 ? 20.432 -13.899 -4.34 1 95.16 252 GLU B CA 1
ATOM 4421 C C . GLU B 1 252 ? 20.202 -13.439 -2.903 1 95.16 252 GLU B C 1
ATOM 4423 O O . GLU B 1 252 ? 20.939 -13.829 -1.996 1 95.16 252 GLU B O 1
ATOM 4428 N N . ALA B 1 253 ? 19.253 -12.578 -2.767 1 96.86 253 ALA B N 1
ATOM 4429 C CA . ALA B 1 253 ? 18.972 -12.011 -1.451 1 96.86 253 ALA B CA 1
ATOM 4430 C C . ALA B 1 253 ? 18.163 -12.982 -0.596 1 96.86 253 ALA B C 1
ATOM 4432 O O . ALA B 1 253 ? 17.552 -13.917 -1.118 1 96.86 253 ALA B O 1
ATOM 4433 N N . ILE B 1 254 ? 18.237 -12.725 0.684 1 96.49 254 ILE B N 1
ATOM 4434 C CA . ILE B 1 254 ? 17.407 -13.39 1.682 1 96.49 254 ILE B CA 1
ATOM 4435 C C . ILE B 1 254 ? 16.228 -12.493 2.053 1 96.49 254 ILE B C 1
ATOM 4437 O O . ILE B 1 254 ? 16.36 -11.267 2.092 1 96.49 254 ILE B O 1
ATOM 4441 N N . MET B 1 255 ? 15.097 -13.106 2.257 1 96.75 255 MET B N 1
ATOM 4442 C CA . MET B 1 255 ? 13.893 -12.337 2.56 1 96.75 255 MET B CA 1
ATOM 4443 C C . MET B 1 255 ? 13.169 -12.914 3.771 1 96.75 255 MET B C 1
ATOM 4445 O O . MET B 1 255 ? 13.213 -14.123 4.008 1 96.75 255 MET B O 1
ATOM 4449 N N . VAL B 1 256 ? 12.566 -12.018 4.523 1 94.49 256 VAL B N 1
ATOM 4450 C CA . VAL B 1 256 ? 11.728 -12.429 5.645 1 94.49 256 VAL B CA 1
ATOM 4451 C C . VAL B 1 256 ? 10.306 -11.91 5.444 1 94.49 256 VAL B C 1
ATOM 4453 O O . VAL B 1 256 ? 10.1 -10.714 5.226 1 94.49 256 VAL B O 1
ATOM 4456 N N . LEU B 1 257 ? 9.344 -12.781 5.475 1 93.48 257 LEU B N 1
ATOM 4457 C CA . LEU B 1 257 ? 7.924 -12.462 5.372 1 93.48 257 LEU B CA 1
ATOM 4458 C C . LEU B 1 257 ? 7.079 -13.499 6.103 1 93.48 257 LEU B C 1
ATOM 4460 O O . LEU B 1 257 ? 7.573 -14.574 6.451 1 93.48 257 LEU B O 1
ATOM 4464 N N . SER B 1 258 ? 5.848 -13.124 6.332 1 92.06 258 SER B N 1
ATOM 4465 C CA . SER B 1 258 ? 4.922 -14.086 6.921 1 92.06 258 SER B CA 1
ATOM 4466 C C . SER B 1 258 ? 4.697 -15.275 5.993 1 92.06 258 SER B C 1
ATOM 4468 O O . SER B 1 258 ? 4.69 -15.122 4.769 1 92.06 258 SER B O 1
ATOM 4470 N N . GLU B 1 259 ? 4.492 -16.409 6.59 1 92.3 259 GLU B N 1
ATOM 4471 C CA . GLU B 1 259 ? 4.207 -17.629 5.84 1 92.3 259 GLU B CA 1
ATOM 4472 C C . GLU B 1 259 ? 2.988 -17.45 4.939 1 92.3 259 GLU B C 1
ATOM 4474 O O . GLU B 1 259 ? 2.972 -17.931 3.804 1 92.3 259 GLU B O 1
ATOM 4479 N N . SER B 1 260 ? 2.012 -16.771 5.451 1 91.3 260 SER B N 1
ATOM 4480 C CA . SER B 1 260 ? 0.787 -16.548 4.689 1 91.3 260 SER B CA 1
ATOM 4481 C C . SER B 1 260 ? 1.063 -15.743 3.424 1 91.3 260 SER B C 1
ATOM 4483 O O . SER B 1 260 ? 0.502 -16.03 2.364 1 91.3 260 SER B O 1
ATOM 4485 N N . ALA B 1 261 ? 1.911 -14.78 3.511 1 90.89 261 ALA B N 1
ATOM 4486 C CA . ALA B 1 261 ? 2.242 -13.925 2.374 1 90.89 261 ALA B CA 1
ATOM 4487 C C . ALA B 1 261 ? 3.09 -14.677 1.352 1 90.89 261 ALA B C 1
ATOM 4489 O O . ALA B 1 261 ? 3.216 -14.246 0.203 1 90.89 261 ALA B O 1
ATOM 4490 N N . LEU B 1 262 ? 3.679 -15.777 1.746 1 93.03 262 LEU B N 1
ATOM 4491 C CA . LEU B 1 262 ? 4.58 -16.539 0.888 1 93.03 262 LEU B CA 1
ATOM 4492 C C . LEU B 1 262 ? 3.892 -17.791 0.353 1 93.03 262 LEU B C 1
ATOM 4494 O O . LEU B 1 262 ? 4.491 -18.557 -0.405 1 93.03 262 LEU B O 1
ATOM 4498 N N . ARG B 1 263 ? 2.694 -17.986 0.737 1 90.35 263 ARG B N 1
ATOM 4499 C CA . ARG B 1 263 ? 1.987 -19.243 0.51 1 90.35 263 ARG B CA 1
ATOM 4500 C C . ARG B 1 263 ? 2.064 -19.657 -0.956 1 90.35 263 ARG B C 1
ATOM 4502 O O . ARG B 1 263 ? 2.477 -20.776 -1.269 1 90.35 263 ARG B O 1
ATOM 4509 N N . ASP B 1 264 ? 1.711 -18.812 -1.886 1 89.18 264 ASP B N 1
ATOM 4510 C CA . ASP B 1 264 ? 1.689 -19.154 -3.305 1 89.18 264 ASP B CA 1
ATOM 4511 C C . ASP B 1 264 ? 3.1 -19.417 -3.828 1 89.18 264 ASP B C 1
ATOM 4513 O O . ASP B 1 264 ? 3.318 -20.357 -4.594 1 89.18 264 ASP B O 1
ATOM 4517 N N . TYR B 1 265 ? 4.028 -18.649 -3.418 1 93.27 265 TYR B N 1
ATOM 4518 C CA . TYR B 1 265 ? 5.395 -18.772 -3.91 1 93.27 265 TYR B CA 1
ATOM 4519 C C . TYR B 1 265 ? 6.054 -20.041 -3.382 1 93.27 265 TYR B C 1
ATOM 4521 O O . TYR B 1 265 ? 6.852 -20.671 -4.08 1 93.27 265 TYR B O 1
ATOM 4529 N N . LEU B 1 266 ? 5.684 -20.384 -2.153 1 94.13 266 LEU B N 1
ATOM 4530 C CA . LEU B 1 266 ? 6.163 -21.641 -1.59 1 94.13 266 LEU B CA 1
ATOM 4531 C C . LEU B 1 266 ? 5.561 -22.833 -2.327 1 94.13 266 LEU B C 1
ATOM 4533 O O . LEU B 1 266 ? 6.28 -23.757 -2.714 1 94.13 266 LEU B O 1
ATOM 4537 N N . ARG B 1 267 ? 4.312 -22.757 -2.565 1 90.86 267 ARG B N 1
ATOM 4538 C CA . ARG B 1 267 ? 3.592 -23.842 -3.225 1 90.86 267 ARG B CA 1
ATOM 4539 C C . ARG B 1 267 ? 4.096 -24.046 -4.649 1 90.86 267 ARG B C 1
ATOM 4541 O O . ARG B 1 267 ? 4.186 -25.18 -5.125 1 90.86 267 ARG B O 1
ATOM 4548 N N . MET B 1 268 ? 4.469 -22.982 -5.275 1 91.02 268 MET B N 1
ATOM 4549 C CA . MET B 1 268 ? 4.885 -23.029 -6.674 1 91.02 268 MET B CA 1
ATOM 4550 C C . MET B 1 268 ? 6.377 -23.32 -6.788 1 91.02 268 MET B C 1
ATOM 4552 O O . MET B 1 268 ? 6.905 -23.455 -7.894 1 91.02 268 MET B O 1
ATOM 4556 N N . GLY B 1 269 ? 7.041 -23.292 -5.702 1 93.03 269 GLY B N 1
ATOM 4557 C CA . GLY B 1 269 ? 8.46 -23.613 -5.691 1 93.03 269 GLY B CA 1
ATOM 4558 C C . GLY B 1 269 ? 9.334 -22.468 -6.164 1 93.03 269 GLY B C 1
ATOM 4559 O O . GLY B 1 269 ? 10.454 -22.687 -6.631 1 93.03 269 GLY B O 1
ATOM 4560 N N . LEU B 1 270 ? 8.833 -21.305 -6.11 1 93.96 270 LEU B N 1
ATOM 4561 C CA . LEU B 1 270 ? 9.607 -20.143 -6.534 1 93.96 270 LEU B CA 1
ATOM 4562 C C . LEU B 1 270 ? 10.581 -19.71 -5.442 1 93.96 270 LEU B C 1
ATOM 4564 O O . LEU B 1 270 ? 11.615 -19.105 -5.732 1 93.96 270 LEU B O 1
ATOM 4568 N N . VAL B 1 271 ? 10.151 -20.014 -4.189 1 96.65 271 VAL B N 1
ATOM 4569 C CA . VAL B 1 271 ? 11.02 -19.733 -3.051 1 96.65 271 VAL B CA 1
ATOM 4570 C C . VAL B 1 271 ? 11.094 -20.958 -2.142 1 96.65 271 VAL B C 1
ATOM 4572 O O . VAL B 1 271 ? 10.258 -21.86 -2.236 1 96.65 271 VAL B O 1
ATOM 4575 N N . LYS B 1 272 ? 12.097 -20.973 -1.356 1 96.82 272 LYS B N 1
ATOM 4576 C CA . LYS B 1 272 ? 12.308 -22.033 -0.375 1 96.82 272 LYS B CA 1
ATOM 4577 C C . LYS B 1 272 ? 12.604 -21.454 1.006 1 96.82 272 LYS B C 1
ATOM 4579 O O . LYS B 1 272 ? 13.392 -20.514 1.135 1 96.82 272 LYS B O 1
ATOM 4584 N N . ALA B 1 273 ? 11.918 -22.004 1.994 1 95.44 273 ALA B N 1
ATOM 4585 C CA . ALA B 1 273 ? 12.176 -21.602 3.374 1 95.44 273 ALA B CA 1
ATOM 4586 C C . ALA B 1 273 ? 13.483 -22.201 3.885 1 95.44 273 ALA B C 1
ATOM 4588 O O . ALA B 1 273 ? 13.771 -23.376 3.645 1 95.44 273 ALA B O 1
ATOM 4589 N N . LEU B 1 274 ? 14.29 -21.395 4.484 1 95.35 274 LEU B N 1
ATOM 4590 C CA . LEU B 1 274 ? 15.519 -21.874 5.107 1 95.35 274 LEU B CA 1
ATOM 4591 C C . LEU B 1 274 ? 15.238 -22.448 6.492 1 95.35 274 LEU B C 1
ATOM 4593 O O . LEU B 1 274 ? 14.344 -21.973 7.196 1 95.35 274 LEU B O 1
ATOM 4597 N N . PRO B 1 275 ? 15.973 -23.433 6.85 1 91.62 275 PRO B N 1
ATOM 4598 C CA . PRO B 1 275 ? 15.777 -24.048 8.165 1 91.62 275 PRO B CA 1
ATOM 4599 C C . PRO B 1 275 ? 16.42 -23.244 9.294 1 91.62 275 PRO B C 1
ATOM 4601 O O . PRO B 1 275 ? 17.268 -23.766 10.022 1 91.62 275 PRO B O 1
ATOM 4604 N N . VAL B 1 276 ? 16.086 -21.964 9.389 1 88.9 276 VAL B N 1
ATOM 4605 C CA . VAL B 1 276 ? 16.616 -21.095 10.435 1 88.9 276 VAL B CA 1
ATOM 4606 C C . VAL B 1 276 ? 15.466 -20.442 11.198 1 88.9 276 VAL B C 1
ATOM 4608 O O . VAL B 1 276 ? 14.417 -20.148 10.619 1 88.9 276 VAL B O 1
ATOM 4611 N N . ASP B 1 277 ? 15.666 -20.343 12.434 1 80.14 277 ASP B N 1
ATOM 4612 C CA . ASP B 1 277 ? 14.679 -19.662 13.265 1 80.14 277 ASP B CA 1
ATOM 4613 C C . ASP B 1 277 ? 15.168 -18.273 13.672 1 80.14 277 ASP B C 1
ATOM 4615 O O . ASP B 1 277 ? 15.513 -18.046 14.833 1 80.14 277 ASP B O 1
ATOM 4619 N N . LEU B 1 278 ? 15.302 -17.419 12.703 1 79.34 278 LEU B N 1
ATOM 4620 C CA . LEU B 1 278 ? 15.739 -16.053 12.973 1 79.34 278 LEU B CA 1
ATOM 4621 C C . LEU B 1 278 ? 14.543 -15.134 13.196 1 79.34 278 LEU B C 1
ATOM 4623 O O . LEU B 1 278 ? 14.705 -13.991 13.628 1 79.34 278 LEU B O 1
ATOM 4627 N N . ALA B 1 279 ? 13.446 -15.67 12.845 1 68.36 279 ALA B N 1
ATOM 4628 C CA . ALA B 1 279 ? 12.336 -14.722 12.9 1 68.36 279 ALA B CA 1
ATOM 4629 C C . ALA B 1 279 ? 11.534 -14.89 14.188 1 68.36 279 ALA B C 1
ATOM 4631 O O . ALA B 1 279 ? 11.313 -16.013 14.647 1 68.36 279 ALA B O 1
ATOM 4632 N N . GLY B 1 280 ? 11.41 -13.778 14.843 1 70.94 280 GLY B N 1
ATOM 4633 C CA . GLY B 1 280 ? 10.686 -13.768 16.104 1 70.94 280 GLY B CA 1
ATOM 4634 C C . GLY B 1 280 ? 9.181 -13.848 15.928 1 70.94 280 GLY B C 1
ATOM 4635 O O . GLY B 1 280 ? 8.69 -14.026 14.812 1 70.94 280 GLY B O 1
ATOM 4636 N N . LYS B 1 281 ? 8.637 -13.847 17.106 1 76.3 281 LYS B N 1
ATOM 4637 C CA . LYS B 1 281 ? 7.178 -13.852 17.178 1 76.3 281 LYS B CA 1
ATOM 4638 C C . LYS B 1 281 ? 6.61 -12.459 16.928 1 76.3 281 LYS B C 1
ATOM 4640 O O . LYS B 1 281 ? 7.157 -11.464 17.408 1 76.3 281 LYS B O 1
ATOM 4645 N N . MET B 1 282 ? 5.76 -12.358 16.05 1 85.71 282 MET B N 1
ATOM 4646 C CA . MET B 1 282 ? 5.02 -11.118 15.835 1 85.71 282 MET B CA 1
ATOM 4647 C C . MET B 1 282 ? 3.81 -11.038 16.759 1 85.71 282 MET B C 1
ATOM 4649 O O . MET B 1 282 ? 3.259 -12.066 17.157 1 85.71 282 MET B O 1
ATOM 4653 N N . GLU B 1 283 ? 3.502 -9.808 17.127 1 86.42 283 GLU B N 1
ATOM 4654 C CA . GLU B 1 283 ? 2.277 -9.63 17.9 1 86.42 283 GLU B CA 1
ATOM 4655 C C . GLU B 1 283 ? 1.062 -10.149 17.137 1 86.42 283 GLU B C 1
ATOM 4657 O O . GLU B 1 283 ? 0.974 -9.992 15.917 1 86.42 283 GLU B O 1
ATOM 4662 N N . PRO B 1 284 ? 0.198 -10.768 17.913 1 91.1 284 PRO B N 1
ATOM 4663 C CA . PRO B 1 284 ? -1.004 -11.284 17.254 1 91.1 284 PRO B CA 1
ATOM 4664 C C . PRO B 1 284 ? -1.891 -10.176 16.692 1 91.1 284 PRO B C 1
ATOM 4666 O O . PRO B 1 284 ? -1.742 -9.01 17.069 1 91.1 284 PRO B O 1
ATOM 4669 N N . PHE B 1 285 ? -2.711 -10.514 15.733 1 93.8 285 PHE B N 1
ATOM 4670 C CA . PHE B 1 285 ? -3.697 -9.6 15.169 1 93.8 285 PHE B CA 1
ATOM 4671 C C . PHE B 1 285 ? -5.112 -10.067 15.486 1 93.8 285 PHE B C 1
ATOM 4673 O O . PHE B 1 285 ? -5.314 -11.203 15.922 1 93.8 285 PHE B O 1
ATOM 4680 N N . GLY B 1 286 ? -6.034 -9.142 15.376 1 95.29 286 GLY B N 1
ATOM 4681 C CA . GLY B 1 286 ? -7.42 -9.453 15.689 1 95.29 286 GLY B CA 1
ATOM 4682 C C . GLY B 1 286 ? -8.411 -8.606 14.914 1 95.29 286 GLY B C 1
ATOM 4683 O O . GLY B 1 286 ? -8.022 -7.832 14.037 1 95.29 286 GLY B O 1
ATOM 4684 N N . LEU B 1 287 ? -9.68 -8.902 15.224 1 96.31 287 LEU B N 1
ATOM 4685 C CA . LEU B 1 287 ? -10.792 -8.107 14.714 1 96.31 287 LEU B CA 1
ATOM 4686 C C . LEU B 1 287 ? -11.002 -6.858 15.563 1 96.31 287 LEU B C 1
ATOM 4688 O O . LEU B 1 287 ? -10.987 -6.929 16.794 1 96.31 287 LEU B O 1
ATOM 4692 N N . LEU B 1 288 ? -11.113 -5.774 14.896 1 95.26 288 LEU B N 1
ATOM 4693 C CA . LEU B 1 288 ? -11.368 -4.501 15.56 1 95.26 288 LEU B CA 1
ATOM 4694 C C . LEU B 1 288 ? -12.57 -3.795 14.939 1 95.26 288 LEU B C 1
ATOM 4696 O O . LEU B 1 288 ? -12.656 -3.668 13.716 1 95.26 288 LEU B O 1
ATOM 4700 N N . TRP B 1 289 ? -13.494 -3.376 15.723 1 93.61 289 TRP B N 1
ATOM 4701 C CA . TRP B 1 289 ? -14.625 -2.585 15.249 1 93.61 289 TRP B CA 1
ATOM 4702 C C . TRP B 1 289 ? -15.096 -1.61 16.322 1 93.61 289 TRP B C 1
ATOM 4704 O O . TRP B 1 289 ? -14.698 -1.717 17.484 1 93.61 289 TRP B O 1
ATOM 4714 N N . ARG B 1 290 ? -15.84 -0.655 15.979 1 88.83 290 ARG B N 1
ATOM 4715 C CA . ARG B 1 290 ? -16.332 0.37 16.893 1 88.83 290 ARG B CA 1
ATOM 4716 C C . ARG B 1 290 ? -17.435 -0.18 17.791 1 88.83 290 ARG B C 1
ATOM 4718 O O . ARG B 1 290 ? -18.426 -0.726 17.302 1 88.83 290 ARG B O 1
ATOM 4725 N N . LYS B 1 291 ? -17.385 0.039 19.059 1 87.21 291 LYS B N 1
ATOM 4726 C CA . LYS B 1 291 ? -18.312 -0.524 20.036 1 87.21 291 LYS B CA 1
ATOM 4727 C C . LYS B 1 291 ? -19.675 0.157 19.957 1 87.21 291 LYS B C 1
ATOM 4729 O O . LYS B 1 291 ? -20.71 -0.491 20.129 1 87.21 291 LYS B O 1
ATOM 4734 N N . ASP B 1 292 ? -19.675 1.432 19.72 1 81.68 292 ASP B N 1
ATOM 4735 C CA . ASP B 1 292 ? -20.898 2.215 19.86 1 81.68 292 ASP B CA 1
ATOM 4736 C C . ASP B 1 292 ? -21.673 2.262 18.545 1 81.68 292 ASP B C 1
ATOM 4738 O O . ASP B 1 292 ? -22.624 3.035 18.406 1 81.68 292 ASP B O 1
ATOM 4742 N N . GLU B 1 293 ? -21.314 1.52 17.646 1 79.85 293 GLU B N 1
ATOM 4743 C CA . GLU B 1 293 ? -22.026 1.478 16.373 1 79.85 293 GLU B CA 1
ATOM 4744 C C . GLU B 1 293 ? -22.66 0.109 16.14 1 79.85 293 GLU B C 1
ATOM 4746 O O . GLU B 1 293 ? -22.08 -0.918 16.499 1 79.85 293 GLU B O 1
ATOM 4751 N N . PRO B 1 294 ? -23.837 0.15 15.65 1 79.15 294 PRO B N 1
ATOM 4752 C CA . PRO B 1 294 ? -24.481 -1.127 15.335 1 79.15 294 PRO B CA 1
ATOM 4753 C C . PRO B 1 294 ? -23.705 -1.939 14.3 1 79.15 294 PRO B C 1
ATOM 4755 O O . PRO B 1 294 ? -23.13 -1.371 13.369 1 79.15 294 PRO B O 1
ATOM 4758 N N . ILE B 1 295 ? -23.759 -3.201 14.513 1 86.83 295 ILE B N 1
ATOM 4759 C CA . ILE B 1 295 ? -23.146 -4.14 13.579 1 86.83 295 ILE B CA 1
ATOM 4760 C C . ILE B 1 295 ? -24.176 -4.581 12.541 1 86.83 295 ILE B C 1
ATOM 4762 O O . ILE B 1 295 ? -25.252 -5.071 12.895 1 86.83 295 ILE B O 1
ATOM 4766 N N . SER B 1 296 ? -23.916 -4.301 11.314 1 83.55 296 SER B N 1
ATOM 4767 C CA . SER B 1 296 ? -24.812 -4.742 10.25 1 83.55 296 SER B CA 1
ATOM 4768 C C . SER B 1 296 ? -24.841 -6.263 10.146 1 83.55 296 SER B C 1
ATOM 4770 O O . SER B 1 296 ? -23.973 -6.944 10.695 1 83.55 296 SER B O 1
ATOM 4772 N N . ARG B 1 297 ? -25.831 -6.811 9.495 1 86.14 297 ARG B N 1
ATOM 4773 C CA . ARG B 1 297 ? -25.954 -8.251 9.292 1 86.14 297 ARG B CA 1
ATOM 4774 C C . ARG B 1 297 ? -24.772 -8.795 8.497 1 86.14 297 ARG B C 1
ATOM 4776 O O . ARG B 1 297 ? -24.274 -9.886 8.784 1 86.14 297 ARG B O 1
ATOM 4783 N N . GLU B 1 298 ? -24.344 -8.052 7.512 1 89.09 298 GLU B N 1
ATOM 4784 C CA . GLU B 1 298 ? -23.223 -8.458 6.67 1 89.09 298 GLU B CA 1
ATOM 4785 C C . GLU B 1 298 ? -21.923 -8.506 7.467 1 89.09 298 GLU B C 1
ATOM 4787 O O . GLU B 1 298 ? -21.112 -9.417 7.288 1 89.09 298 GLU B O 1
ATOM 4792 N N . MET B 1 299 ? -21.793 -7.521 8.322 1 92.83 299 MET B N 1
ATOM 4793 C CA . MET B 1 299 ? -20.599 -7.488 9.162 1 92.83 299 MET B CA 1
ATOM 4794 C C . MET B 1 299 ? -20.598 -8.648 10.151 1 92.83 299 MET B C 1
ATOM 4796 O O . MET B 1 299 ? -19.563 -9.279 10.374 1 92.83 299 MET B O 1
ATOM 4800 N N . GLU B 1 300 ? -21.709 -8.905 10.741 1 93.65 300 GLU B N 1
ATOM 4801 C CA . GLU B 1 300 ? -21.835 -10.019 11.675 1 93.65 300 GLU B CA 1
ATOM 4802 C C . GLU B 1 300 ? -21.499 -11.346 11 1 93.65 300 GLU B C 1
ATOM 4804 O O . GLU B 1 300 ? -20.778 -12.171 11.565 1 93.65 300 GLU B O 1
ATOM 4809 N N . LEU B 1 301 ? -22.045 -11.497 9.877 1 94.45 301 LEU B N 1
ATOM 4810 C CA . LEU B 1 301 ? -21.776 -12.713 9.118 1 94.45 301 LEU B CA 1
ATOM 4811 C C . LEU B 1 301 ? -20.289 -12.839 8.804 1 94.45 301 LEU B C 1
ATOM 4813 O O . LEU B 1 301 ? -19.721 -13.93 8.894 1 94.45 301 LEU B O 1
ATOM 4817 N N . PHE B 1 302 ? -19.69 -11.796 8.388 1 96.42 302 PHE B N 1
ATOM 4818 C CA . PHE B 1 302 ? -18.27 -11.828 8.057 1 96.42 302 PHE B CA 1
ATOM 4819 C C . PHE B 1 302 ? -17.434 -12.156 9.288 1 96.42 302 PHE B C 1
ATOM 4821 O O . PHE B 1 302 ? -16.486 -12.941 9.21 1 96.42 302 PHE B O 1
ATOM 4828 N N . ILE B 1 303 ? -17.775 -11.546 10.395 1 96.76 303 ILE B N 1
ATOM 4829 C CA . ILE B 1 303 ? -17.086 -11.812 11.654 1 96.76 303 ILE B CA 1
ATOM 4830 C C . ILE B 1 303 ? -17.189 -13.297 11.995 1 96.76 303 ILE B C 1
ATOM 4832 O O . ILE B 1 303 ? -16.202 -13.917 12.4 1 96.76 303 ILE B O 1
ATOM 4836 N N . GLU B 1 304 ? -18.281 -13.877 11.824 1 96.49 304 GLU B N 1
ATOM 4837 C CA . GLU B 1 304 ? -18.484 -15.295 12.105 1 96.49 304 GLU B CA 1
ATOM 4838 C C . GLU B 1 304 ? -17.631 -16.167 11.188 1 96.49 304 GLU B C 1
ATOM 4840 O O . GLU B 1 304 ? -17.086 -17.184 11.621 1 96.49 304 GLU B O 1
ATOM 4845 N N . LEU B 1 305 ? -17.58 -15.82 9.949 1 96.7 305 LEU B N 1
ATOM 4846 C CA . LEU B 1 305 ? -16.751 -16.565 9.007 1 96.7 305 LEU B CA 1
ATOM 4847 C C . LEU B 1 305 ? -15.286 -16.536 9.431 1 96.7 305 LEU B C 1
ATOM 4849 O O . LEU B 1 305 ? -14.602 -17.561 9.386 1 96.7 305 LEU B O 1
ATOM 4853 N N . ILE B 1 306 ? -14.805 -15.367 9.836 1 96.69 306 ILE B N 1
ATOM 4854 C CA . ILE B 1 306 ? -13.426 -15.217 10.287 1 96.69 306 ILE B CA 1
ATOM 4855 C C . ILE B 1 306 ? -13.19 -16.084 11.521 1 96.69 306 ILE B C 1
ATOM 4857 O O . ILE B 1 306 ? -12.172 -16.775 11.616 1 96.69 306 ILE B O 1
ATOM 4861 N N . ARG B 1 307 ? -14.139 -16.034 12.423 1 95.3 307 ARG B N 1
ATOM 4862 C CA . ARG B 1 307 ? -14.039 -16.823 13.647 1 95.3 307 ARG B CA 1
ATOM 4863 C C . ARG B 1 307 ? -13.911 -18.309 13.331 1 95.3 307 ARG B C 1
ATOM 4865 O O . ARG B 1 307 ? -13.075 -19.003 13.915 1 95.3 307 ARG B O 1
ATOM 4872 N N . ARG B 1 308 ? -14.694 -18.748 12.469 1 94.49 308 ARG B N 1
ATOM 4873 C CA . ARG B 1 308 ? -14.704 -20.157 12.09 1 94.49 308 ARG B CA 1
ATOM 4874 C C . ARG B 1 308 ? -13.371 -20.568 11.474 1 94.49 308 ARG B C 1
ATOM 4876 O O . ARG B 1 308 ? -12.855 -21.65 11.762 1 94.49 308 ARG B O 1
ATOM 4883 N N . ARG B 1 309 ? -12.819 -19.706 10.696 1 93.13 309 ARG B N 1
ATOM 4884 C CA . ARG B 1 309 ? -11.573 -20.023 10.006 1 93.13 309 ARG B CA 1
ATOM 4885 C C . ARG B 1 309 ? -10.383 -19.931 10.954 1 93.13 309 ARG B C 1
ATOM 4887 O O . ARG B 1 309 ? -9.413 -20.679 10.816 1 93.13 309 ARG B O 1
ATOM 4894 N N . ALA B 1 310 ? -10.446 -18.927 11.767 1 90.99 310 ALA B N 1
ATOM 4895 C CA . ALA B 1 310 ? -9.365 -18.753 12.734 1 90.99 310 ALA B CA 1
ATOM 4896 C C . ALA B 1 310 ? -9.259 -19.961 13.661 1 90.99 310 ALA B C 1
ATOM 4898 O O . ALA B 1 310 ? -8.165 -20.317 14.104 1 90.99 310 ALA B O 1
ATOM 4899 N N . THR B 1 311 ? -10.326 -20.551 14.047 1 83.65 311 THR B N 1
ATOM 4900 C CA . THR B 1 311 ? -10.352 -21.71 14.932 1 83.65 311 THR B CA 1
ATOM 4901 C C . THR B 1 311 ? -9.934 -22.972 14.184 1 83.65 311 THR B C 1
ATOM 4903 O O . THR B 1 311 ? -9.408 -23.912 14.784 1 83.65 311 THR B O 1
ATOM 4906 N N . ALA B 1 312 ? -10.188 -23.017 12.883 1 70.84 312 ALA B N 1
ATOM 4907 C CA . ALA B 1 312 ? -9.859 -24.185 12.07 1 70.84 312 ALA B CA 1
ATOM 4908 C C . ALA B 1 312 ? -8.374 -24.207 11.717 1 70.84 312 ALA B C 1
ATOM 4910 O O . ALA B 1 312 ? -7.82 -25.262 11.4 1 70.84 312 ALA B O 1
ATOM 4911 N N . ALA B 1 313 ? -7.748 -23.04 11.673 1 63.98 313 ALA B N 1
ATOM 4912 C CA . ALA B 1 313 ? -6.336 -22.989 11.302 1 63.98 313 ALA B CA 1
ATOM 4913 C C . ALA B 1 313 ? -5.475 -23.742 12.313 1 63.98 313 ALA B C 1
ATOM 4915 O O . ALA B 1 313 ? -5.603 -23.534 13.522 1 63.98 313 ALA B O 1
ATOM 4916 N N . PRO B 1 314 ? -4.743 -24.825 11.976 1 53.53 314 PRO B N 1
ATOM 4917 C CA . PRO B 1 314 ? -3.976 -25.66 12.904 1 53.53 314 PRO B CA 1
ATOM 4918 C C . PRO B 1 314 ? -2.864 -24.887 13.611 1 53.53 314 PRO B C 1
ATOM 4920 O O . PRO B 1 314 ? -2.402 -23.861 13.105 1 53.53 314 PRO B O 1
#

Foldseek 3Di:
DPPPPLVVLLVVQDDLVLLLLLLLCQVVQALCRSCVVSVHDSVVSVVSQVSNCVSVVHRQWDDDPGGIHGDPVNVVSNLVSLLVNLVVVQVVVQVVLVVVVFPGEAEEEEELQCCFQQQVVLVVVLCVVGVSYHYHYHYDAQVVQVVCQSSVVHAKYWYFDDPVLVDPFKDKDFQWWFDKFKKAFLPAPQQPPQDDDPQCQQEPAEAEEEDCPHQFNVQLVVLCVVVVHDHRPHYDYDNDLVVSLVVRLVGNHMYMDTCSSCVVVVVVRRMHTHPDDSGGTGGTITMMGTPPDDDDPSRVSSNVSSNVSSVVPD/DPPPPLVVLLVVQDDLVLLLLLLLCQVVQALCRSCVVSVHDSVVSVVSQVSNCVSVVHRQWDDDPGGIHGDPVVVVSNLVSLLVNLVVVQVVVQVVLVVVVFPGEAEEEEELQCCFQQQVVLVVVLCVVGVSYHYHYHYDAQVVQVVCQSSVVHAKYWYFDDPVLVDPFKDKDFQWWFDKFKKAFLPAPQQPPQDDDPQCQQEPAEAEEEDCPHQFNVQLVVLCVVVVHDHRPHYDYDNDLVVSLVVRLVGNHMYMDTCSSCVVVVVVRRMHTHPDDSGGTGGTITMMGTPPDDDDPSRVSSNVSSNVSSVVPD

pLDDT: mean 84.66, std 12.23, range [23.94, 97.79]

Organism: Azotobacter vinelandii (strain DJ / ATCC BAA-1303) (NCBI:txid322710)